Protein AF-A0A7V5LTD0-F1 (afdb_monomer)

Nearest PDB structures (foldseek):
  6hk6-assembly2_F  TM=7.874E-01  e=4.605E-01  Homo sapiens
  6j05-assembly1_B  TM=7.090E-01  e=4.605E-01  Acidithiobacillus ferrooxidans
  6fai-assembly1_l  TM=7.320E-01  e=5.658E-01  Saccharomyces cerevisiae S288C
  6j05-assembly1_A  TM=4.516E-01  e=2.240E-01  Acidithiobacillus ferrooxidans
  2dk8-assembly1_A  TM=5.228E-01  e=3.093E+00  Mus musculus

InterPro domains:
  IPR007548 Protein of unknown function DUF505 [PF04458] (1-314)
  IPR036388 Winged helix-like DNA-binding domain superfamily [G3DSA:1.10.10.10] (288-366)

Structure (mmCIF, N/CA/C/O backbone):
data_AF-A0A7V5LTD0-F1
#
_entry.id   AF-A0A7V5LTD0-F1
#
loop_
_atom_site.group_PDB
_atom_site.id
_atom_site.type_symbol
_atom_site.label_atom_id
_atom_site.label_alt_id
_atom_site.label_comp_id
_atom_site.label_asym_id
_atom_site.label_entity_id
_atom_site.label_seq_id
_atom_site.pdbx_PDB_ins_code
_atom_site.Cartn_x
_atom_site.Cartn_y
_atom_site.Cartn_z
_atom_site.occupancy
_atom_site.B_iso_or_equiv
_atom_site.auth_seq_id
_atom_site.auth_comp_id
_atom_site.auth_asym_id
_atom_site.auth_atom_id
_atom_site.pdbx_PDB_model_num
ATOM 1 N N . MET A 1 1 ? -2.954 -2.072 2.421 1.00 91.00 1 MET A N 1
ATOM 2 C CA . MET A 1 1 ? -3.164 -2.955 3.586 1.00 91.00 1 MET A CA 1
ATOM 3 C C . MET A 1 1 ? -4.555 -3.541 3.499 1.00 91.00 1 MET A C 1
ATOM 5 O O . MET A 1 1 ? -5.502 -2.815 3.208 1.00 91.00 1 MET A O 1
ATOM 9 N N . ILE A 1 2 ? -4.647 -4.845 3.724 1.00 96.44 2 ILE A N 1
ATOM 10 C CA . ILE A 1 2 ? -5.854 -5.655 3.639 1.00 96.44 2 ILE A CA 1
ATOM 11 C C . ILE A 1 2 ? -5.811 -6.707 4.750 1.00 96.44 2 ILE A C 1
ATOM 13 O O . ILE A 1 2 ? -4.871 -7.492 4.825 1.00 96.44 2 ILE A O 1
ATOM 17 N N . ILE A 1 3 ? -6.826 -6.711 5.617 1.00 98.25 3 ILE A N 1
ATOM 18 C CA . ILE A 1 3 ? -7.013 -7.718 6.665 1.00 98.25 3 ILE A CA 1
ATOM 19 C C . ILE A 1 3 ? -8.440 -8.245 6.577 1.00 98.25 3 ILE A C 1
ATOM 21 O O . ILE A 1 3 ? -9.424 -7.531 6.782 1.00 98.25 3 ILE A O 1
ATOM 25 N N . MET A 1 4 ? -8.523 -9.530 6.260 1.00 97.38 4 MET A N 1
ATOM 26 C CA . MET A 1 4 ? -9.747 -10.331 6.265 1.00 97.38 4 MET A CA 1
ATOM 27 C C . MET A 1 4 ? -9.685 -11.339 7.411 1.00 97.38 4 MET A C 1
ATOM 29 O O . MET A 1 4 ? -8.667 -11.438 8.097 1.00 97.38 4 MET A O 1
ATOM 33 N N . LYS A 1 5 ? -10.737 -12.138 7.579 1.00 97.25 5 LYS A N 1
ATOM 34 C CA . LYS A 1 5 ? -10.783 -13.207 8.581 1.00 97.25 5 LYS A CA 1
ATOM 35 C C . LYS A 1 5 ? -9.528 -14.088 8.609 1.00 97.25 5 LYS A C 1
ATOM 37 O O . LYS A 1 5 ? -8.917 -14.229 9.662 1.00 97.25 5 LYS A O 1
ATOM 42 N N . GLY A 1 6 ? -9.113 -14.630 7.461 1.00 96.19 6 GLY A N 1
ATOM 43 C CA . GLY A 1 6 ? -7.933 -15.500 7.374 1.00 96.19 6 GLY A CA 1
ATOM 44 C C . GLY A 1 6 ? -6.650 -14.835 7.881 1.00 96.19 6 GLY A C 1
ATOM 45 O O . GLY A 1 6 ? -5.924 -15.411 8.685 1.00 96.19 6 GLY A O 1
ATOM 46 N N . HIS A 1 7 ? -6.432 -13.573 7.507 1.00 97.94 7 HIS A N 1
ATOM 47 C CA . HIS A 1 7 ? -5.317 -12.762 7.998 1.00 97.94 7 HIS A CA 1
ATOM 48 C C . HIS A 1 7 ? -5.365 -12.568 9.520 1.00 97.94 7 HIS A C 1
ATOM 50 O O . HIS A 1 7 ? -4.361 -12.763 10.199 1.00 97.94 7 HIS A O 1
ATOM 56 N N . ALA A 1 8 ? -6.531 -12.198 10.058 1.00 98.00 8 ALA A N 1
ATOM 57 C CA . ALA A 1 8 ? -6.714 -11.942 11.485 1.00 98.00 8 ALA A CA 1
ATOM 58 C C . ALA A 1 8 ? -6.480 -13.202 12.335 1.00 98.00 8 ALA A C 1
ATOM 60 O O . ALA A 1 8 ? -5.848 -13.125 13.388 1.00 98.00 8 ALA A O 1
ATOM 61 N N . LEU A 1 9 ? -6.923 -14.370 11.855 1.00 96.69 9 LEU A N 1
ATOM 62 C CA . LEU A 1 9 ? -6.660 -15.659 12.504 1.00 96.69 9 LEU A CA 1
ATOM 63 C C . LEU A 1 9 ? -5.159 -15.981 12.550 1.00 96.69 9 LEU A C 1
ATOM 65 O O . LEU A 1 9 ? -4.660 -16.440 13.577 1.00 96.69 9 LEU A O 1
ATOM 69 N N . ILE A 1 10 ? -4.427 -15.700 11.469 1.00 95.69 10 ILE A N 1
ATOM 70 C CA . ILE A 1 10 ? -2.974 -15.909 11.422 1.00 95.69 10 ILE A CA 1
ATOM 71 C C . ILE A 1 10 ? -2.240 -14.936 12.342 1.00 95.69 10 ILE A C 1
ATOM 73 O O . ILE A 1 10 ? -1.366 -15.368 13.088 1.00 95.69 10 ILE A O 1
ATOM 77 N N . LEU A 1 11 ? -2.614 -13.652 12.349 1.00 96.31 11 LEU A N 1
ATOM 78 C CA . LEU A 1 11 ? -2.031 -12.662 13.260 1.00 96.31 11 LEU A CA 1
ATOM 79 C C . LEU A 1 11 ? -2.236 -13.055 14.727 1.00 96.31 11 LEU A C 1
ATOM 81 O O . LEU A 1 11 ? -1.297 -12.979 15.512 1.00 96.31 11 LEU A O 1
ATOM 85 N N . LYS A 1 12 ? -3.430 -13.539 15.090 1.00 94.81 12 LYS A N 1
ATOM 86 C CA . LYS A 1 12 ? -3.716 -14.030 16.445 1.00 94.81 12 LYS A CA 1
ATOM 87 C C . LYS A 1 12 ? -2.825 -15.218 16.816 1.00 94.81 12 LYS A C 1
ATOM 89 O O . LYS A 1 12 ? -2.191 -15.193 17.867 1.00 94.81 12 LYS A O 1
ATOM 94 N N . ARG A 1 13 ? -2.707 -16.211 15.925 1.00 92.81 13 ARG A N 1
ATOM 95 C CA . ARG A 1 13 ? -1.824 -17.376 16.116 1.00 92.81 13 ARG A CA 1
ATOM 96 C C . ARG A 1 13 ? -0.354 -16.970 16.251 1.00 92.81 13 ARG A C 1
ATOM 98 O O . ARG A 1 13 ? 0.354 -17.511 17.094 1.00 92.81 13 ARG A O 1
ATOM 105 N N . LEU A 1 14 ? 0.108 -16.021 15.437 1.00 92.00 14 LEU A N 1
ATOM 106 C CA . LEU A 1 14 ? 1.459 -15.467 15.539 1.00 92.00 14 LEU A CA 1
ATOM 107 C C . LEU A 1 14 ? 1.670 -14.746 16.872 1.00 92.00 14 LEU A C 1
ATOM 109 O O . LEU A 1 14 ? 2.700 -14.945 17.501 1.00 92.00 14 LEU A O 1
ATOM 113 N N . GLY A 1 15 ? 0.687 -13.970 17.332 1.00 90.25 15 GLY A N 1
ATOM 114 C CA . GLY A 1 15 ? 0.724 -13.292 18.626 1.00 90.25 15 GLY A CA 1
ATOM 115 C C . GLY A 1 15 ? 0.838 -14.247 19.811 1.00 90.25 15 GLY A C 1
ATOM 116 O O . GLY A 1 15 ? 1.668 -14.036 20.692 1.00 90.25 15 GLY A O 1
ATOM 117 N N . GLU A 1 16 ? 0.057 -15.330 19.813 1.00 88.88 16 GLU A N 1
ATOM 118 C CA . GLU A 1 16 ? 0.141 -16.378 20.839 1.00 88.88 16 GLU A CA 1
ATOM 119 C C . GLU A 1 16 ? 1.562 -16.955 20.910 1.00 88.88 16 GLU A C 1
ATOM 121 O O . GLU A 1 16 ? 2.166 -16.991 21.981 1.00 88.88 16 GLU A O 1
ATOM 126 N N . LYS A 1 17 ? 2.156 -17.298 19.763 1.00 84.38 17 LYS A N 1
ATOM 127 C CA . LYS A 1 17 ? 3.527 -17.826 19.704 1.00 84.38 17 LYS A CA 1
ATOM 128 C C . LYS A 1 17 ? 4.607 -16.806 20.043 1.00 84.38 17 LYS A C 1
ATOM 130 O O . LYS A 1 17 ? 5.594 -17.153 20.691 1.00 84.38 17 LYS A O 1
ATOM 135 N N . TRP A 1 18 ? 4.409 -15.551 19.655 1.00 79.00 18 TRP A N 1
ATOM 136 C CA . TRP A 1 18 ? 5.337 -14.463 19.941 1.00 79.00 18 TRP A CA 1
ATOM 137 C C . TRP A 1 18 ? 5.535 -14.286 21.449 1.00 79.00 18 TRP A C 1
ATOM 139 O O . TRP A 1 18 ? 6.664 -14.122 21.911 1.00 79.00 18 TRP A O 1
ATOM 149 N N . THR A 1 19 ? 4.467 -14.440 22.245 1.00 75.38 19 THR A N 1
ATOM 150 C CA . THR A 1 19 ? 4.571 -14.419 23.717 1.00 75.38 19 THR A CA 1
ATOM 151 C C . THR A 1 19 ? 5.384 -15.581 24.300 1.00 75.38 19 THR A C 1
ATOM 153 O O . THR A 1 19 ? 5.926 -15.464 25.398 1.00 75.38 19 THR A O 1
ATOM 156 N N . GLU A 1 20 ? 5.532 -16.679 23.556 1.00 76.19 20 GLU A N 1
ATOM 157 C CA . GLU A 1 20 ? 6.380 -17.826 23.900 1.00 76.19 20 GLU A CA 1
ATOM 158 C C . GLU A 1 20 ? 7.826 -17.678 23.386 1.00 76.19 20 GLU A C 1
ATOM 160 O O . GLU A 1 20 ? 8.645 -18.578 23.593 1.00 76.19 20 GLU A O 1
ATOM 165 N N . GLY A 1 21 ? 8.147 -16.563 22.716 1.00 72.44 21 GLY A N 1
ATOM 166 C CA . GLY A 1 21 ? 9.439 -16.319 22.073 1.00 72.44 21 GLY A CA 1
ATOM 167 C C . GLY A 1 21 ? 9.657 -17.139 20.798 1.00 72.44 21 GLY A C 1
ATOM 168 O O . GLY A 1 21 ? 10.794 -17.513 20.518 1.00 72.44 21 GLY A O 1
ATOM 169 N N . LYS A 1 22 ? 8.583 -17.475 20.069 1.00 73.00 22 LYS A N 1
ATOM 170 C CA . LYS A 1 22 ? 8.607 -18.328 18.867 1.00 73.00 22 LYS A CA 1
ATOM 171 C C . LYS A 1 22 ? 7.794 -17.732 17.715 1.00 73.00 22 LYS A C 1
ATOM 173 O O . LYS A 1 22 ? 6.843 -16.989 17.952 1.00 73.00 22 LYS A O 1
ATOM 178 N N . GLY A 1 23 ? 8.100 -18.127 16.479 1.00 75.56 23 GLY A N 1
ATOM 179 C CA . GLY A 1 23 ? 7.272 -17.883 15.297 1.00 75.56 23 GLY A CA 1
ATOM 180 C C . GLY A 1 23 ? 6.448 -19.096 14.841 1.00 75.56 23 GLY A C 1
ATOM 181 O O . GLY A 1 23 ? 6.408 -20.163 15.466 1.00 75.56 23 GLY A O 1
ATOM 182 N N . ILE A 1 24 ? 5.754 -18.951 13.709 1.00 76.38 24 ILE A N 1
ATOM 183 C CA . ILE A 1 24 ? 5.133 -20.080 13.001 1.00 76.38 24 ILE A CA 1
ATOM 184 C C . ILE A 1 24 ? 6.200 -20.791 12.159 1.00 76.38 24 ILE A C 1
ATOM 186 O O . ILE A 1 24 ? 6.623 -20.284 11.123 1.00 76.38 24 ILE A O 1
ATOM 190 N N . LEU A 1 25 ? 6.603 -21.989 12.588 1.00 73.44 25 LEU A N 1
ATOM 191 C CA . LEU A 1 25 ? 7.544 -22.863 11.879 1.00 73.44 25 LEU A CA 1
ATOM 192 C C . LEU A 1 25 ? 6.892 -23.551 10.670 1.00 73.44 25 LEU A C 1
ATOM 194 O O . LEU A 1 25 ? 6.011 -24.402 10.831 1.00 73.44 25 LEU A O 1
ATOM 198 N N . LYS A 1 26 ? 7.387 -23.271 9.455 1.00 68.00 26 LYS A N 1
ATOM 199 C CA . LYS A 1 26 ? 6.867 -23.871 8.206 1.00 68.00 26 LYS A CA 1
ATOM 200 C C . LYS A 1 26 ? 6.863 -25.403 8.223 1.00 68.00 26 LYS A C 1
ATOM 202 O O . LYS A 1 26 ? 5.908 -26.031 7.770 1.00 68.00 26 LYS A O 1
ATOM 207 N N . ALA A 1 27 ? 7.938 -26.007 8.731 1.00 60.12 27 ALA A N 1
ATOM 208 C CA . ALA A 1 27 ? 8.141 -27.456 8.713 1.00 60.12 27 ALA A CA 1
ATOM 209 C C . ALA A 1 27 ? 7.291 -28.211 9.750 1.00 60.12 27 ALA A C 1
ATOM 211 O O . ALA A 1 27 ? 6.973 -29.384 9.548 1.00 60.12 27 ALA A O 1
ATOM 212 N N . GLU A 1 28 ? 6.916 -27.554 10.847 1.00 60.88 28 GLU A N 1
ATOM 213 C CA . GLU A 1 28 ? 6.243 -28.206 11.973 1.00 60.88 28 GLU A CA 1
ATOM 214 C C . GLU A 1 28 ? 4.720 -28.077 11.898 1.00 60.88 28 GLU A C 1
ATOM 216 O O . GLU A 1 28 ? 3.997 -28.971 12.337 1.00 60.88 28 GLU A O 1
ATOM 221 N N . GLU A 1 29 ? 4.213 -27.001 11.295 1.00 66.69 29 GLU A N 1
ATOM 222 C CA . GLU A 1 29 ? 2.804 -26.633 11.444 1.00 66.69 29 GLU A CA 1
ATOM 223 C C . GLU A 1 29 ? 1.852 -27.182 10.375 1.00 66.69 29 GLU A C 1
ATOM 225 O O . GLU A 1 29 ? 0.652 -26.939 10.484 1.00 66.69 29 GLU A O 1
ATOM 230 N N . ARG A 1 30 ? 2.331 -27.952 9.380 1.00 69.69 30 ARG A N 1
ATOM 231 C CA . ARG A 1 30 ? 1.512 -28.485 8.259 1.00 69.69 30 ARG A CA 1
ATOM 232 C C . ARG A 1 30 ? 0.488 -27.454 7.747 1.00 69.69 30 ARG A C 1
ATOM 234 O O . ARG A 1 30 ? -0.700 -27.762 7.635 1.00 69.69 30 ARG A O 1
ATOM 241 N N . LEU A 1 31 ? 0.964 -26.236 7.488 1.00 80.06 31 LEU A N 1
ATOM 242 C CA . LEU A 1 31 ? 0.131 -25.124 7.034 1.00 80.06 31 LEU A CA 1
ATOM 243 C C . LEU A 1 31 ? -0.595 -25.512 5.745 1.00 80.06 31 LEU A C 1
ATOM 245 O O . LEU A 1 31 ? -0.001 -26.107 4.842 1.00 80.06 31 LEU A O 1
ATOM 249 N N . LYS A 1 32 ? -1.887 -25.194 5.672 1.00 87.19 32 LYS A N 1
ATOM 250 C CA . LYS A 1 32 ? -2.671 -25.375 4.447 1.00 87.19 32 LYS A CA 1
ATOM 251 C C . LYS A 1 32 ? -2.253 -24.342 3.400 1.00 87.19 32 LYS A C 1
ATOM 253 O O . LYS A 1 32 ? -1.804 -23.254 3.753 1.00 87.19 32 LYS A O 1
ATOM 258 N N . ASP A 1 33 ? -2.491 -24.647 2.126 1.00 86.50 33 ASP A N 1
ATOM 259 C CA . ASP A 1 33 ? -2.194 -23.731 1.013 1.00 86.50 33 ASP A CA 1
ATOM 260 C C . ASP A 1 33 ? -2.837 -22.345 1.218 1.00 86.50 33 ASP A C 1
ATOM 262 O O . ASP A 1 33 ? -2.182 -21.324 1.043 1.00 86.50 33 ASP A O 1
ATOM 266 N N . GLU A 1 34 ? -4.081 -22.301 1.697 1.00 89.31 34 GLU A N 1
ATOM 267 C CA . GLU A 1 34 ? -4.801 -21.054 1.992 1.00 89.31 34 GLU A CA 1
ATOM 268 C C . GLU A 1 34 ? -4.157 -20.244 3.138 1.00 89.31 34 GLU A C 1
ATOM 270 O O . GLU A 1 34 ? -4.067 -19.020 3.074 1.00 89.31 34 GLU A O 1
ATOM 275 N N . GLU A 1 35 ? -3.638 -20.911 4.176 1.00 91.06 35 GLU A N 1
ATOM 276 C CA . GLU A 1 35 ? -2.906 -20.229 5.255 1.00 91.06 35 GLU A CA 1
ATOM 277 C C . GLU A 1 35 ? -1.590 -19.637 4.737 1.00 91.06 35 GLU A C 1
ATOM 279 O O . GLU A 1 35 ? -1.202 -18.538 5.132 1.00 91.06 35 GLU A O 1
ATOM 284 N N . MET A 1 36 ? -0.922 -20.338 3.817 1.00 91.19 36 MET A N 1
ATOM 285 C CA . MET A 1 36 ? 0.282 -19.840 3.153 1.00 91.19 36 MET A CA 1
ATOM 286 C C . MET A 1 36 ? -0.010 -18.627 2.263 1.00 91.19 36 MET A C 1
ATOM 288 O O . MET A 1 36 ? 0.802 -17.704 2.226 1.00 91.19 36 MET A O 1
ATOM 292 N N . GLU A 1 37 ? -1.162 -18.587 1.587 1.00 93.56 37 GLU A N 1
ATOM 293 C CA . GLU A 1 37 ? -1.598 -17.423 0.804 1.00 93.56 37 GLU A CA 1
ATOM 294 C C . GLU A 1 37 ? -1.817 -16.192 1.696 1.00 93.56 37 GLU A C 1
ATOM 296 O O . GLU A 1 37 ? -1.323 -15.107 1.382 1.00 93.56 37 GLU A O 1
ATOM 301 N N . PHE A 1 38 ? -2.488 -16.347 2.841 1.00 96.00 38 PHE A N 1
ATOM 302 C CA . PHE A 1 38 ? -2.671 -15.248 3.795 1.00 96.00 38 PHE A CA 1
ATOM 303 C C . PHE A 1 38 ? -1.354 -14.805 4.447 1.00 96.00 38 PHE A C 1
ATOM 305 O O . PHE A 1 38 ? -1.129 -13.605 4.597 1.00 96.00 38 PHE A O 1
ATOM 312 N N . LEU A 1 39 ? -0.456 -15.734 4.797 1.00 95.00 39 LEU A N 1
ATOM 313 C CA . LEU A 1 39 ? 0.893 -15.400 5.279 1.00 95.00 39 LEU A CA 1
ATOM 314 C C . LEU A 1 39 ? 1.686 -14.622 4.232 1.00 95.00 39 LEU A C 1
ATOM 316 O O . LEU A 1 39 ? 2.330 -13.630 4.562 1.00 95.00 39 LEU A O 1
ATOM 320 N N . HIS A 1 40 ? 1.604 -15.034 2.967 1.00 95.19 40 HIS A N 1
ATOM 321 C CA . HIS A 1 40 ? 2.234 -14.311 1.872 1.00 95.19 40 HIS A CA 1
ATOM 322 C C . HIS A 1 40 ? 1.676 -12.888 1.744 1.00 95.19 40 HIS A C 1
ATOM 324 O O . HIS A 1 40 ? 2.443 -11.937 1.627 1.00 95.19 40 HIS A O 1
ATOM 330 N N . GLN A 1 41 ? 0.356 -12.714 1.841 1.00 97.44 41 GLN A N 1
ATOM 331 C CA . GLN A 1 41 ? -0.279 -11.395 1.803 1.00 97.44 41 GLN A CA 1
ATOM 332 C C . GLN A 1 41 ? 0.132 -10.524 2.998 1.00 97.44 41 GLN A C 1
ATOM 334 O O . GLN A 1 41 ? 0.405 -9.346 2.794 1.00 97.44 41 GLN A O 1
ATOM 339 N N . LEU A 1 42 ? 0.241 -11.082 4.215 1.00 98.00 42 LEU A N 1
ATOM 340 C CA . LEU A 1 42 ? 0.786 -10.394 5.400 1.00 98.00 42 LEU A CA 1
ATOM 341 C C . LEU A 1 42 ? 2.252 -9.981 5.213 1.00 98.00 42 LEU A C 1
ATOM 343 O O . LEU A 1 42 ? 2.619 -8.870 5.595 1.00 98.00 42 LEU A O 1
ATOM 347 N N . TYR A 1 43 ? 3.061 -10.841 4.593 1.00 96.50 43 TYR A N 1
ATOM 348 C CA . TYR A 1 43 ? 4.448 -10.545 4.243 1.00 96.50 43 TYR A CA 1
ATOM 349 C C . TYR A 1 43 ? 4.557 -9.390 3.241 1.00 96.50 43 TYR A C 1
ATOM 351 O O . TYR A 1 43 ? 5.343 -8.467 3.440 1.00 96.50 43 TYR A O 1
ATOM 359 N N . LEU A 1 44 ? 3.719 -9.385 2.198 1.00 96.56 44 LEU A N 1
ATOM 360 C CA . LEU A 1 44 ? 3.711 -8.325 1.185 1.00 96.56 44 LEU A CA 1
ATOM 361 C C . LEU A 1 44 ? 3.368 -6.940 1.745 1.00 96.56 44 LEU A C 1
ATOM 363 O O . LEU A 1 44 ? 3.746 -5.934 1.158 1.00 96.56 44 LEU A O 1
ATOM 367 N N . GLN A 1 45 ? 2.647 -6.868 2.861 1.00 95.75 45 GLN A N 1
ATOM 368 C CA . GLN A 1 45 ? 2.243 -5.607 3.489 1.00 95.75 45 GLN A CA 1
ATOM 369 C C . GLN A 1 45 ? 3.025 -5.279 4.768 1.00 95.75 45 GLN A C 1
ATOM 371 O O . GLN A 1 45 ? 2.580 -4.421 5.527 1.00 95.75 45 GLN A O 1
ATOM 376 N N . ASP A 1 46 ? 4.174 -5.937 4.973 1.00 95.75 46 ASP A N 1
ATOM 377 C CA . ASP A 1 46 ? 5.119 -5.672 6.069 1.00 95.75 46 ASP A CA 1
ATOM 378 C C . ASP A 1 46 ? 4.516 -5.862 7.473 1.00 95.75 46 ASP A C 1
ATOM 380 O O . ASP A 1 46 ? 4.804 -5.147 8.429 1.00 95.75 46 ASP A O 1
ATOM 384 N N . LEU A 1 47 ? 3.637 -6.857 7.613 1.00 97.19 47 LEU A N 1
ATOM 385 C CA . LEU A 1 47 ? 3.071 -7.257 8.910 1.00 97.19 47 LEU A CA 1
ATOM 386 C C . LEU A 1 47 ? 3.729 -8.518 9.466 1.00 97.19 47 LEU A C 1
ATOM 388 O O . LEU A 1 47 ? 3.666 -8.792 10.663 1.00 97.19 47 LEU A O 1
ATOM 392 N N . VAL A 1 48 ? 4.351 -9.297 8.589 1.00 95.75 48 VAL A N 1
ATOM 393 C CA . VAL A 1 48 ? 5.053 -10.530 8.925 1.00 95.75 48 VAL A CA 1
ATOM 394 C C . VAL A 1 48 ? 6.350 -10.568 8.135 1.00 95.75 48 VAL A C 1
ATOM 396 O O . VAL A 1 48 ? 6.372 -10.195 6.965 1.00 95.75 48 VAL A O 1
ATOM 399 N N . TYR A 1 49 ? 7.420 -11.062 8.742 1.00 91.94 49 TYR A N 1
ATOM 400 C CA . TYR A 1 49 ? 8.650 -11.382 8.030 1.00 91.94 49 TYR A CA 1
ATOM 401 C C . TYR A 1 49 ? 9.017 -12.852 8.236 1.00 91.94 49 TYR A C 1
ATOM 403 O O . TYR A 1 49 ? 8.494 -13.522 9.129 1.00 91.94 49 TYR A O 1
ATOM 411 N N . GLU A 1 50 ? 9.862 -13.368 7.348 1.00 88.38 50 GLU A N 1
ATOM 412 C CA . GLU A 1 50 ? 10.370 -14.733 7.423 1.00 88.38 50 GLU A CA 1
ATOM 413 C C . GLU A 1 50 ? 11.829 -14.717 7.882 1.00 88.38 50 GLU A C 1
ATOM 415 O O . GLU A 1 50 ? 12.665 -14.060 7.260 1.00 88.38 50 GLU A O 1
ATOM 420 N N . GLU A 1 51 ? 12.135 -15.471 8.934 1.00 83.81 51 GLU A N 1
ATOM 421 C CA . GLU A 1 51 ? 13.478 -15.640 9.487 1.00 83.81 51 GLU A CA 1
ATOM 422 C C . GLU A 1 51 ? 13.694 -17.111 9.844 1.00 83.81 51 GLU A C 1
ATOM 424 O O . GLU A 1 51 ? 12.858 -17.725 10.489 1.00 83.81 51 GLU A O 1
ATOM 429 N N . GLU A 1 52 ? 14.785 -17.714 9.366 1.00 81.12 52 GLU A N 1
ATOM 430 C CA . GLU A 1 52 ? 15.155 -19.112 9.669 1.00 81.12 52 GLU A CA 1
ATOM 431 C C . GLU A 1 52 ? 14.045 -20.176 9.428 1.00 81.12 52 GLU A C 1
ATOM 433 O O . GLU A 1 52 ? 14.067 -21.257 10.015 1.00 81.12 52 GLU A O 1
ATOM 438 N N . ASN A 1 53 ? 13.134 -19.939 8.470 1.00 78.88 53 ASN A N 1
ATOM 439 C CA . ASN A 1 53 ? 11.916 -20.732 8.176 1.00 78.88 53 ASN A CA 1
ATOM 440 C C . ASN A 1 53 ? 10.761 -20.576 9.185 1.00 78.88 53 ASN A C 1
ATOM 442 O O . ASN A 1 53 ? 9.814 -21.376 9.179 1.00 78.88 53 ASN A O 1
ATOM 446 N N . GLU A 1 54 ? 10.816 -19.542 10.015 1.00 87.31 54 GLU A N 1
ATOM 447 C CA . GLU A 1 54 ? 9.729 -19.077 10.863 1.00 87.31 54 GLU A CA 1
ATOM 448 C C . GLU A 1 54 ? 9.094 -17.816 10.291 1.00 87.31 54 GLU A C 1
ATOM 450 O O . GLU A 1 54 ? 9.774 -16.939 9.765 1.00 87.31 54 GLU A O 1
ATOM 455 N N . PHE A 1 55 ? 7.775 -17.715 10.419 1.00 90.06 55 PHE A N 1
ATOM 456 C CA . PHE A 1 55 ? 7.064 -16.457 10.241 1.00 90.06 55 PHE A CA 1
ATOM 457 C C . PHE A 1 55 ? 6.889 -15.761 11.584 1.00 90.06 55 PHE A C 1
ATOM 459 O O . PHE A 1 55 ? 6.438 -16.381 12.551 1.00 90.06 55 PHE A O 1
ATOM 466 N N . ILE A 1 56 ? 7.218 -14.474 11.619 1.00 92.31 56 ILE A N 1
ATOM 467 C CA . ILE A 1 56 ? 7.271 -13.656 12.829 1.00 92.31 56 ILE A CA 1
ATOM 468 C C . ILE A 1 56 ? 6.582 -12.309 12.571 1.00 92.31 56 ILE A C 1
ATOM 470 O O . ILE A 1 56 ? 6.623 -11.796 11.452 1.00 92.31 56 ILE A O 1
ATOM 474 N N . LEU A 1 57 ? 5.932 -11.735 13.589 1.00 94.56 57 LEU A N 1
ATOM 475 C CA . LEU A 1 57 ? 5.328 -10.402 13.494 1.00 94.56 57 LEU A CA 1
ATOM 476 C C . LEU A 1 57 ? 6.399 -9.322 13.325 1.00 94.56 57 LEU A C 1
ATOM 478 O O . LEU A 1 57 ? 7.393 -9.291 14.047 1.00 94.56 57 LEU A O 1
ATOM 482 N N . THR A 1 58 ? 6.158 -8.386 12.412 1.00 95.06 58 THR A N 1
ATOM 483 C CA . THR A 1 58 ? 6.871 -7.103 12.420 1.00 95.06 58 THR A CA 1
ATOM 484 C C . THR A 1 58 ? 6.306 -6.206 13.529 1.00 95.06 58 THR A C 1
ATOM 486 O O . THR A 1 58 ? 5.254 -6.494 14.108 1.00 95.06 58 THR A O 1
ATOM 489 N N . ALA A 1 59 ? 6.949 -5.062 13.788 1.00 93.44 59 ALA A N 1
ATOM 490 C CA . ALA A 1 59 ? 6.393 -4.046 14.687 1.00 93.44 59 ALA A CA 1
ATOM 491 C C . ALA A 1 59 ? 4.988 -3.583 14.248 1.00 93.44 59 ALA A C 1
ATOM 493 O O . ALA A 1 59 ? 4.120 -3.342 15.087 1.00 93.44 59 ALA A O 1
ATOM 494 N N . GLN A 1 60 ? 4.743 -3.518 12.935 1.00 95.00 60 GLN A N 1
ATOM 495 C CA . GLN A 1 60 ? 3.440 -3.123 12.400 1.00 95.00 60 GLN A CA 1
ATOM 496 C C . GLN A 1 60 ? 2.426 -4.260 12.489 1.00 95.00 60 GLN A C 1
ATOM 498 O O . GLN A 1 60 ? 1.262 -4.013 12.800 1.00 95.00 60 GLN A O 1
ATOM 503 N N . GLY A 1 61 ? 2.862 -5.511 12.308 1.00 97.00 61 GLY A N 1
ATOM 504 C CA . GLY A 1 61 ? 2.047 -6.693 12.588 1.00 97.00 61 GLY A CA 1
ATOM 505 C C . GLY A 1 61 ? 1.548 -6.732 14.030 1.00 97.00 61 GLY A C 1
ATOM 506 O O . GLY A 1 61 ? 0.355 -6.935 14.258 1.00 97.00 61 GLY A O 1
ATOM 507 N N . ASP A 1 62 ? 2.438 -6.470 14.990 1.00 95.88 62 ASP A N 1
ATOM 508 C CA . ASP A 1 62 ? 2.092 -6.375 16.411 1.00 95.88 62 ASP A CA 1
ATOM 509 C C . ASP A 1 62 ? 1.111 -5.224 16.685 1.00 95.88 62 ASP A C 1
ATOM 511 O O . ASP A 1 62 ? 0.097 -5.419 17.353 1.00 95.88 62 ASP A O 1
ATOM 515 N N . ARG A 1 63 ? 1.329 -4.043 16.088 1.00 97.25 63 ARG A N 1
ATOM 516 C CA . ARG A 1 63 ? 0.399 -2.907 16.213 1.00 97.25 63 ARG A CA 1
ATOM 517 C C . ARG A 1 63 ? -1.001 -3.243 15.682 1.00 97.25 63 ARG A C 1
ATOM 519 O O . ARG A 1 63 ? -1.988 -2.950 16.353 1.00 97.25 63 ARG A O 1
ATOM 526 N N . ILE A 1 64 ? -1.106 -3.908 14.528 1.00 98.38 64 ILE A N 1
ATOM 527 C CA . ILE A 1 64 ? -2.398 -4.356 13.976 1.00 98.38 64 ILE A CA 1
ATOM 528 C C . ILE A 1 64 ? -3.066 -5.394 14.885 1.00 98.38 64 ILE A C 1
ATOM 530 O O . ILE A 1 64 ? -4.279 -5.331 15.102 1.00 98.38 64 ILE A O 1
ATOM 534 N N . LEU A 1 65 ? -2.298 -6.334 15.436 1.00 97.75 65 LEU A N 1
ATOM 535 C CA . LEU A 1 65 ? -2.818 -7.321 16.379 1.00 97.75 65 LEU A CA 1
ATOM 536 C C . LEU A 1 65 ? -3.326 -6.661 17.673 1.00 97.75 65 LEU A C 1
ATOM 538 O O . LEU A 1 65 ? -4.395 -7.021 18.168 1.00 97.75 65 LEU A O 1
ATOM 542 N N . ASN A 1 66 ? -2.607 -5.674 18.203 1.00 97.44 66 ASN A N 1
ATOM 543 C CA . ASN A 1 66 ? -3.019 -4.923 19.389 1.00 97.44 66 ASN A CA 1
ATOM 544 C C . ASN A 1 66 ? -4.300 -4.118 19.140 1.00 97.44 66 ASN A C 1
ATOM 546 O O . ASN A 1 66 ? -5.216 -4.160 19.968 1.00 97.44 66 ASN A O 1
ATOM 550 N N . ALA A 1 67 ? -4.423 -3.484 17.971 1.00 98.31 67 ALA A N 1
ATOM 551 C CA . ALA A 1 67 ? -5.650 -2.808 17.562 1.00 98.31 67 ALA A CA 1
ATOM 552 C C . ALA A 1 67 ? -6.836 -3.788 17.491 1.00 98.31 67 ALA A C 1
ATOM 554 O O . ALA A 1 67 ? -7.917 -3.499 18.011 1.00 98.31 67 ALA A O 1
ATOM 555 N N . LEU A 1 68 ? -6.629 -4.982 16.917 1.00 98.38 68 LEU A N 1
ATOM 556 C CA . LEU A 1 68 ? -7.644 -6.039 16.853 1.00 98.38 68 LEU A CA 1
ATOM 557 C C . LEU A 1 68 ? -8.093 -6.478 18.252 1.00 98.38 68 LEU A C 1
ATOM 559 O O . LEU A 1 68 ? -9.288 -6.494 18.553 1.00 98.38 68 LEU A O 1
ATOM 563 N N . ASN A 1 69 ? -7.131 -6.799 19.117 1.00 97.19 69 ASN A N 1
ATOM 564 C CA . ASN A 1 69 ? -7.391 -7.239 20.484 1.00 97.19 69 ASN A CA 1
ATOM 565 C C . ASN A 1 69 ? -8.121 -6.163 21.293 1.00 97.19 69 ASN A C 1
ATOM 567 O O . ASN A 1 69 ? -9.036 -6.484 22.048 1.00 97.19 69 ASN A O 1
ATOM 571 N N . THR A 1 70 ? -7.767 -4.889 21.114 1.00 97.31 70 THR A N 1
ATOM 572 C CA . THR A 1 70 ? -8.435 -3.759 21.774 1.00 97.31 70 THR A CA 1
ATOM 573 C C . THR A 1 70 ? -9.913 -3.697 21.398 1.00 97.31 70 THR A C 1
ATOM 575 O O . THR A 1 70 ? -10.771 -3.649 22.280 1.00 97.31 70 THR A O 1
ATOM 578 N N . ILE A 1 71 ? -10.231 -3.784 20.104 1.00 97.44 71 ILE A N 1
ATOM 579 C CA . ILE A 1 71 ? -11.616 -3.756 19.615 1.00 97.44 71 ILE A CA 1
ATOM 580 C C . ILE A 1 71 ? -12.428 -4.943 20.156 1.00 97.44 71 ILE A C 1
ATOM 582 O O . ILE A 1 71 ? -13.575 -4.762 20.574 1.00 97.44 71 ILE A O 1
ATOM 586 N N . ILE A 1 72 ? -11.840 -6.143 20.184 1.00 97.12 72 ILE A N 1
ATOM 587 C CA . ILE A 1 72 ? -12.497 -7.348 20.715 1.00 97.12 72 ILE A CA 1
ATOM 588 C C . ILE A 1 72 ? -12.731 -7.220 22.225 1.00 97.12 72 ILE A C 1
ATOM 590 O O . ILE A 1 72 ? -13.832 -7.484 22.705 1.00 97.12 72 ILE A O 1
ATOM 594 N N . ASN A 1 73 ? -11.727 -6.766 22.979 1.00 96.31 73 ASN A N 1
ATOM 595 C CA . ASN A 1 73 ? -11.813 -6.602 24.432 1.00 96.31 73 ASN A CA 1
ATOM 596 C C . ASN A 1 73 ? -12.828 -5.526 24.846 1.00 96.31 73 ASN A C 1
ATOM 598 O O . ASN A 1 73 ? -13.479 -5.660 25.882 1.00 96.31 73 ASN A O 1
ATOM 602 N N . GLU A 1 74 ? -13.000 -4.479 24.037 1.00 95.88 74 GLU A N 1
ATOM 603 C CA . GLU A 1 74 ? -14.058 -3.481 24.226 1.00 95.88 74 GLU A CA 1
ATOM 604 C C . GLU A 1 74 ? -15.455 -3.979 23.807 1.00 95.88 74 GLU A C 1
ATOM 606 O O . GLU A 1 74 ? -16.445 -3.277 24.021 1.00 95.88 74 GLU A O 1
ATOM 611 N N . GLY A 1 75 ? -15.560 -5.178 23.223 1.00 95.56 75 GLY A N 1
ATOM 612 C CA . GLY A 1 75 ? -16.818 -5.747 22.739 1.00 95.56 75 GLY A CA 1
ATOM 613 C C . GLY A 1 75 ? -17.373 -5.042 21.499 1.00 95.56 75 GLY A C 1
ATOM 614 O O . GLY A 1 75 ? -18.572 -5.122 21.235 1.00 95.56 75 GLY A O 1
ATOM 615 N N . LEU A 1 76 ? -16.523 -4.329 20.754 1.00 95.94 76 LEU A N 1
ATOM 616 C CA . LEU A 1 76 ? -16.901 -3.601 19.540 1.00 95.94 76 LEU A CA 1
ATOM 617 C C . LEU A 1 76 ? -16.965 -4.520 18.308 1.00 95.94 76 LEU A C 1
ATOM 619 O O . LEU A 1 76 ? -17.700 -4.227 17.367 1.00 95.94 76 LEU A O 1
ATOM 623 N N . LEU A 1 77 ? -16.224 -5.633 18.323 1.00 96.44 77 LEU A N 1
ATOM 624 C CA . LEU A 1 77 ? -16.319 -6.730 17.356 1.00 96.44 77 LEU A CA 1
ATOM 625 C C . LEU A 1 77 ? -16.241 -8.091 18.062 1.00 96.44 77 LEU A C 1
ATOM 627 O O . LEU A 1 77 ? -15.569 -8.201 19.089 1.00 96.44 77 LEU A O 1
ATOM 631 N N . PRO A 1 78 ? -16.871 -9.143 17.504 1.00 96.81 78 PRO A N 1
ATOM 632 C CA . PRO A 1 78 ? -16.634 -10.516 17.940 1.00 96.81 78 PRO A CA 1
ATOM 633 C C . PRO A 1 78 ? -15.230 -10.993 17.537 1.00 96.81 78 PRO A C 1
ATOM 635 O O . PRO A 1 78 ? -14.546 -10.350 16.733 1.00 96.81 78 PRO A O 1
ATOM 638 N N . SER A 1 79 ? -14.809 -12.147 18.063 1.00 96.81 79 SER A N 1
ATOM 639 C CA . SER A 1 79 ? -13.507 -12.729 17.708 1.00 96.81 79 SER A CA 1
ATOM 640 C C . SER A 1 79 ? -13.461 -13.139 16.223 1.00 96.81 79 SER A C 1
ATOM 642 O O . SER A 1 79 ? -14.512 -13.466 15.661 1.00 96.81 79 SER A O 1
ATOM 644 N N . PRO A 1 80 ? -12.283 -13.156 15.560 1.00 97.25 80 PRO A N 1
ATOM 645 C CA . PRO A 1 80 ? -12.188 -13.428 14.122 1.00 97.25 80 PRO A CA 1
ATOM 646 C C . PRO A 1 80 ? -12.787 -14.766 13.681 1.00 97.25 80 PRO A C 1
ATOM 648 O O . PRO A 1 80 ? -13.254 -14.898 12.553 1.00 97.25 80 PRO A O 1
ATOM 651 N N . GLU A 1 81 ? -12.827 -15.759 14.565 1.00 97.19 81 GLU A N 1
ATOM 652 C CA . GLU A 1 81 ? -13.455 -17.059 14.328 1.00 97.19 81 GLU A CA 1
ATOM 653 C C . GLU A 1 81 ? -14.942 -16.939 13.943 1.00 97.19 81 GLU A C 1
ATOM 655 O O . GLU A 1 81 ? -15.450 -17.760 13.177 1.00 97.19 81 GLU A O 1
ATOM 660 N N . GLU A 1 82 ? -15.618 -15.896 14.429 1.00 97.25 82 GLU A N 1
ATOM 661 C CA . GLU A 1 82 ? -17.042 -15.624 14.210 1.00 97.25 82 GLU A CA 1
ATOM 662 C C . GLU A 1 82 ? -17.308 -14.726 12.993 1.00 97.25 82 GLU A C 1
ATOM 664 O O . GLU A 1 82 ? -18.464 -14.471 12.651 1.00 97.25 82 GLU A O 1
ATOM 669 N N . TRP A 1 83 ? -16.263 -14.221 12.332 1.00 97.50 83 TRP A N 1
ATOM 670 C CA . TRP A 1 83 ? -16.428 -13.342 11.177 1.00 97.50 83 TRP A CA 1
ATOM 671 C C . TRP A 1 83 ? -16.918 -14.121 9.955 1.00 97.50 83 TRP A C 1
ATOM 673 O O . TRP A 1 83 ? -16.610 -15.303 9.772 1.00 97.50 83 TRP A O 1
ATOM 683 N N . ASP A 1 84 ? -17.648 -13.437 9.080 1.00 96.19 84 ASP A N 1
ATOM 684 C CA . ASP A 1 84 ? -17.904 -13.936 7.732 1.00 96.19 84 ASP A CA 1
ATOM 685 C C . ASP A 1 84 ? -16.587 -13.984 6.938 1.00 96.19 84 ASP A C 1
ATOM 687 O O . ASP A 1 84 ? -15.737 -13.102 7.081 1.00 96.19 84 ASP A O 1
ATOM 691 N N . ASP A 1 85 ? -16.400 -14.996 6.091 1.00 92.06 85 ASP A N 1
ATOM 692 C CA . ASP A 1 85 ? -15.145 -15.167 5.345 1.00 92.06 85 ASP A CA 1
ATOM 693 C C . ASP A 1 85 ? -14.894 -14.011 4.355 1.00 92.06 85 ASP A C 1
ATOM 695 O O . ASP A 1 85 ? -13.746 -13.693 4.043 1.00 92.06 85 ASP A O 1
ATOM 699 N N . SER A 1 86 ? -15.953 -13.328 3.899 1.00 90.81 86 SER A N 1
ATOM 700 C CA . SER A 1 86 ? -15.863 -12.135 3.050 1.00 90.81 86 SER A CA 1
ATOM 701 C C . SER A 1 86 ? -15.712 -10.828 3.836 1.00 90.81 86 SER A C 1
ATOM 703 O O . SER A 1 86 ? -15.515 -9.769 3.228 1.00 90.81 86 SER A O 1
ATOM 705 N N . PHE A 1 87 ? -15.778 -10.872 5.173 1.00 94.62 87 PHE A N 1
ATOM 706 C CA . PHE A 1 87 ? -15.652 -9.686 6.009 1.00 94.62 87 PHE A CA 1
ATOM 707 C C . PHE A 1 87 ? -14.253 -9.078 5.882 1.00 94.62 87 PHE A C 1
ATOM 709 O O . PHE A 1 87 ? -13.231 -9.666 6.248 1.00 94.62 87 PHE A O 1
ATOM 716 N N . ARG A 1 88 ? -14.224 -7.856 5.351 1.00 93.44 88 ARG A N 1
ATOM 717 C CA . ARG A 1 88 ? -13.022 -7.033 5.216 1.00 93.44 88 ARG A CA 1
ATOM 718 C C . ARG A 1 88 ? -12.942 -6.082 6.396 1.00 93.44 88 ARG A C 1
ATOM 720 O O . ARG A 1 88 ? -13.572 -5.018 6.377 1.00 93.44 88 ARG A O 1
ATOM 727 N N . TRP A 1 89 ? -12.176 -6.476 7.409 1.00 97.62 89 TRP A N 1
ATOM 728 C CA . TRP A 1 89 ? -11.933 -5.639 8.578 1.00 97.62 89 TRP A CA 1
ATOM 729 C C . TRP A 1 89 ? -11.095 -4.413 8.202 1.00 97.62 89 TRP A C 1
ATOM 731 O O . TRP A 1 89 ? -11.505 -3.289 8.480 1.00 97.62 89 TRP A O 1
ATOM 741 N N . ILE A 1 90 ? -9.998 -4.611 7.462 1.00 97.62 90 ILE A N 1
ATOM 742 C CA . ILE A 1 90 ? -9.166 -3.529 6.915 1.00 97.62 90 ILE A CA 1
ATOM 743 C C . ILE A 1 90 ? -9.065 -3.697 5.402 1.00 97.62 90 ILE A C 1
ATOM 745 O O . ILE A 1 90 ? -8.855 -4.800 4.909 1.00 97.62 90 ILE A O 1
ATOM 749 N N . GLY A 1 91 ? -9.180 -2.594 4.674 1.00 94.81 91 GLY A N 1
ATOM 750 C CA . GLY A 1 91 ? -8.945 -2.489 3.237 1.00 94.81 91 GLY A CA 1
ATOM 751 C C . GLY A 1 91 ? -8.564 -1.054 2.884 1.00 94.81 91 GLY A C 1
ATOM 752 O O . GLY A 1 91 ? -8.655 -0.160 3.729 1.00 94.81 91 GLY A O 1
ATOM 753 N N . SER A 1 92 ? -8.145 -0.807 1.648 1.00 92.00 92 SER A N 1
ATOM 754 C CA . SER A 1 92 ? -7.788 0.532 1.156 1.00 92.00 92 SER A CA 1
ATOM 755 C C . SER A 1 92 ? -8.924 1.547 1.323 1.00 92.00 92 SER A C 1
ATOM 757 O O . SER A 1 92 ? -8.669 2.709 1.649 1.00 92.00 92 SER A O 1
ATOM 759 N N . GLU A 1 93 ? -10.176 1.105 1.192 1.00 92.50 93 GLU A N 1
ATOM 760 C CA . GLU A 1 93 ? -11.368 1.897 1.476 1.00 92.50 93 GLU A CA 1
ATOM 761 C C . GLU A 1 93 ? -11.446 2.295 2.956 1.00 92.50 93 GLU A C 1
ATOM 763 O O . GLU A 1 93 ? -11.740 3.442 3.282 1.00 92.50 93 GLU A O 1
ATOM 768 N N . VAL A 1 94 ? -11.127 1.374 3.867 1.00 96.25 94 VAL A N 1
ATOM 769 C CA . VAL A 1 94 ? -11.194 1.602 5.317 1.00 96.25 94 VAL A CA 1
ATOM 770 C C . VAL A 1 94 ? -10.091 2.551 5.752 1.00 96.25 94 VAL A C 1
ATOM 772 O O . VAL A 1 94 ? -10.374 3.522 6.448 1.00 96.25 94 VAL A O 1
ATOM 775 N N . ILE A 1 95 ? -8.864 2.328 5.274 1.00 95.56 95 ILE A N 1
ATOM 776 C CA . ILE A 1 95 ? -7.735 3.233 5.511 1.00 95.56 95 ILE A CA 1
ATOM 777 C C . ILE A 1 95 ? -8.073 4.646 5.024 1.00 95.56 95 ILE A C 1
ATOM 779 O O . ILE A 1 95 ? -7.840 5.612 5.742 1.00 95.56 95 ILE A O 1
ATOM 783 N N . SER A 1 96 ? -8.695 4.770 3.848 1.00 90.81 96 SER A N 1
ATOM 784 C CA . SER A 1 96 ? -9.113 6.070 3.309 1.00 90.81 96 SER A CA 1
ATOM 785 C C . SER A 1 96 ? -10.203 6.734 4.156 1.00 90.81 96 SER A C 1
ATOM 787 O O . SER A 1 96 ? -10.163 7.943 4.360 1.00 90.81 96 SER A O 1
ATOM 789 N N . MET A 1 97 ? -11.173 5.972 4.673 1.00 90.94 97 MET A N 1
ATOM 790 C CA . MET A 1 97 ? -12.198 6.508 5.578 1.00 90.94 97 MET A CA 1
ATOM 791 C C . MET A 1 97 ? -11.594 6.997 6.902 1.00 90.94 97 MET A C 1
ATOM 793 O O . MET A 1 97 ? -11.980 8.060 7.384 1.00 90.94 97 MET A O 1
ATOM 797 N N . ILE A 1 98 ? -10.630 6.259 7.464 1.00 93.12 98 ILE A N 1
ATOM 798 C CA . ILE A 1 98 ? -9.897 6.681 8.664 1.00 93.12 98 ILE A CA 1
ATOM 799 C C . ILE A 1 98 ? -9.082 7.950 8.368 1.00 93.12 98 ILE A C 1
ATOM 801 O O . ILE A 1 98 ? -9.178 8.910 9.126 1.00 93.12 98 ILE A O 1
ATOM 805 N N . ASP A 1 99 ? -8.358 8.008 7.243 1.00 88.94 99 ASP A N 1
ATOM 806 C CA . ASP A 1 99 ? -7.584 9.191 6.826 1.00 88.94 99 ASP A CA 1
ATOM 807 C C . ASP A 1 99 ? -8.462 10.444 6.692 1.00 88.94 99 ASP A C 1
ATOM 809 O O . ASP A 1 99 ? -8.096 11.522 7.161 1.00 88.94 99 ASP A O 1
ATOM 813 N N . VAL A 1 100 ? -9.655 10.306 6.101 1.00 84.00 100 VAL A N 1
ATOM 814 C CA . VAL A 1 100 ? -10.632 11.402 6.002 1.00 84.00 100 VAL A CA 1
ATOM 815 C C . VAL A 1 100 ? -11.037 11.899 7.390 1.00 84.00 100 VAL A C 1
ATOM 817 O O . VAL A 1 100 ? -11.000 13.103 7.632 1.00 84.00 100 VAL A O 1
ATOM 820 N N . ALA A 1 101 ? -11.371 10.997 8.314 1.00 87.50 101 ALA A N 1
ATOM 821 C CA . ALA A 1 101 ? -11.744 11.377 9.674 1.00 87.50 101 ALA A CA 1
ATOM 822 C C . ALA A 1 101 ? -10.570 12.002 10.455 1.00 87.50 101 ALA A C 1
ATOM 824 O O . ALA A 1 101 ? -10.768 12.966 11.192 1.00 87.50 101 ALA A O 1
ATOM 825 N N . LEU A 1 102 ? -9.333 11.533 10.258 1.00 82.00 102 LEU A N 1
ATOM 826 C CA . LEU A 1 102 ? -8.137 12.120 10.876 1.00 82.00 102 LEU A CA 1
ATOM 827 C C . LEU A 1 102 ? -7.896 13.565 10.428 1.00 82.00 102 LEU A C 1
ATOM 829 O O . LEU A 1 102 ? -7.595 14.422 11.259 1.00 82.00 102 LEU A O 1
ATOM 833 N N . ARG A 1 103 ? -8.112 13.869 9.142 1.00 80.81 103 ARG A N 1
ATOM 834 C CA . ARG A 1 103 ? -8.075 15.253 8.624 1.00 80.81 103 ARG A CA 1
ATOM 835 C C . ARG A 1 103 ? -9.150 16.144 9.248 1.00 80.81 103 ARG A C 1
ATOM 837 O O . ARG A 1 103 ? -8.989 17.360 9.283 1.00 80.81 103 ARG A O 1
ATOM 844 N N . SER A 1 104 ? -10.212 15.542 9.773 1.00 82.81 104 SER A N 1
ATOM 845 C CA . SER A 1 104 ? -11.276 16.190 10.541 1.00 82.81 104 SER A CA 1
ATOM 846 C C . SER A 1 104 ? -11.081 16.043 12.057 1.00 82.81 104 SER A C 1
ATOM 848 O O . SER A 1 104 ? -12.056 16.021 12.804 1.00 82.81 104 SER A O 1
ATOM 850 N N . GLN A 1 105 ? -9.831 15.942 12.528 1.00 86.12 105 GLN A N 1
ATOM 851 C CA . GLN A 1 105 ? -9.475 15.837 13.954 1.00 86.12 105 GLN A CA 1
ATOM 852 C C . GLN A 1 105 ? -10.116 14.633 14.669 1.00 86.12 105 GLN A C 1
ATOM 854 O O . GLN A 1 105 ? -10.377 14.671 15.869 1.00 86.12 105 GLN A O 1
ATOM 859 N N . GLY A 1 106 ? -10.368 13.551 13.931 1.00 83.81 106 GLY A N 1
ATOM 860 C CA . GLY A 1 106 ? -10.977 12.323 14.437 1.00 83.81 106 GLY A CA 1
ATOM 861 C C . GLY A 1 106 ? -12.503 12.288 14.366 1.00 83.81 106 GLY A C 1
ATOM 862 O O . GLY A 1 106 ? -13.075 11.238 14.659 1.00 83.81 106 GLY A O 1
ATOM 863 N N . PHE A 1 107 ? -13.163 13.377 13.955 1.00 90.88 107 PHE A N 1
ATOM 864 C CA . PHE A 1 107 ? -14.611 13.399 13.760 1.00 90.88 107 PHE A CA 1
ATOM 865 C C . PHE A 1 107 ? -15.019 12.588 12.523 1.00 90.88 107 PHE A C 1
ATOM 867 O O . PHE A 1 107 ? -14.419 12.708 11.453 1.00 90.88 107 PHE A O 1
ATOM 874 N N . VAL A 1 108 ? -16.070 11.779 12.661 1.00 92.56 108 VAL A N 1
ATOM 875 C CA . VAL A 1 108 ? -16.529 10.843 11.632 1.00 92.56 108 VAL A CA 1
ATOM 876 C C . VAL A 1 108 ? -17.891 11.264 11.088 1.00 92.56 108 VAL A C 1
ATOM 878 O O . VAL A 1 108 ? -18.901 11.213 11.785 1.00 92.56 108 VAL A O 1
ATOM 881 N N . GLU A 1 109 ? -17.931 11.621 9.805 1.00 87.19 109 GLU A N 1
ATOM 882 C CA . GLU A 1 109 ? -19.171 11.984 9.114 1.00 87.19 109 GLU A CA 1
ATOM 883 C C . GLU A 1 109 ? -20.108 10.785 8.881 1.00 87.19 109 GLU A C 1
ATOM 885 O O . GLU A 1 109 ? -19.669 9.661 8.614 1.00 87.19 109 GLU A O 1
ATOM 890 N N . ASP A 1 110 ? -21.419 11.051 8.842 1.00 89.12 110 ASP A N 1
ATOM 891 C CA . ASP A 1 110 ? -22.479 10.042 8.678 1.00 89.12 110 ASP A CA 1
ATOM 892 C C . ASP A 1 110 ? -22.267 9.090 7.489 1.00 89.12 110 ASP A C 1
ATOM 894 O O . ASP A 1 110 ? -22.577 7.903 7.579 1.00 89.12 110 ASP A O 1
ATOM 898 N N . LYS A 1 111 ? -21.703 9.583 6.377 1.00 88.81 111 LYS A N 1
ATOM 899 C CA . LYS A 1 111 ? -21.509 8.797 5.143 1.00 88.81 111 LYS A CA 1
ATOM 900 C C . LYS A 1 111 ? -20.543 7.620 5.296 1.00 88.81 111 LYS A C 1
ATOM 902 O O . LYS A 1 111 ? -20.650 6.662 4.536 1.00 88.81 111 LYS A O 1
ATOM 907 N N . ILE A 1 112 ? -19.587 7.711 6.219 1.00 90.88 112 ILE A N 1
ATOM 908 C CA . ILE A 1 112 ? -18.562 6.678 6.465 1.00 90.88 112 ILE A CA 1
ATOM 909 C C . ILE A 1 112 ? -18.712 6.036 7.848 1.00 90.88 112 ILE A C 1
ATOM 911 O O . ILE A 1 112 ? -18.140 4.977 8.107 1.00 90.88 112 ILE A O 1
ATOM 915 N N . LYS A 1 113 ? -19.517 6.655 8.720 1.00 94.62 113 LYS A N 1
ATOM 916 C CA . LYS A 1 113 ? -19.726 6.250 10.106 1.00 94.62 113 LYS A CA 1
ATOM 917 C C . LYS A 1 113 ? -20.194 4.812 10.235 1.00 94.62 113 LYS A C 1
ATOM 919 O O . LYS A 1 113 ? -19.556 4.047 10.944 1.00 94.62 113 LYS A O 1
ATOM 924 N N . GLU A 1 114 ? -21.250 4.421 9.522 1.00 95.00 114 GLU A N 1
ATOM 925 C CA . GLU A 1 114 ? -21.769 3.049 9.595 1.00 95.00 114 GLU A CA 1
ATOM 926 C C . GLU A 1 114 ? -20.693 2.020 9.216 1.00 95.00 114 GLU A C 1
ATOM 928 O O . GLU A 1 114 ? -20.470 1.053 9.945 1.00 95.00 114 GLU A O 1
ATOM 933 N N . ALA A 1 115 ? -19.973 2.265 8.118 1.00 95.12 115 ALA A N 1
ATOM 934 C CA . ALA A 1 115 ? -18.937 1.362 7.632 1.00 95.12 115 ALA A CA 1
ATOM 935 C C . ALA A 1 115 ? -17.773 1.217 8.629 1.00 95.12 115 ALA A C 1
ATOM 937 O O . ALA A 1 115 ? -17.283 0.105 8.841 1.00 95.12 115 ALA A O 1
ATOM 938 N N . LEU A 1 116 ? -17.339 2.308 9.263 1.00 97.00 116 LEU A N 1
ATOM 939 C CA . LEU A 1 116 ? -16.284 2.266 10.277 1.00 97.00 116 LEU A CA 1
ATOM 940 C C . LEU A 1 116 ? -16.780 1.694 11.620 1.00 97.00 116 LEU A C 1
ATOM 942 O O . LEU A 1 116 ? -16.057 0.929 12.258 1.00 97.00 116 LEU A O 1
ATOM 946 N N . SER A 1 117 ? -18.019 1.985 12.032 1.00 96.69 117 SER A N 1
ATOM 947 C CA . SER A 1 117 ? -18.639 1.418 13.239 1.00 96.69 117 SER A CA 1
ATOM 948 C C . SER A 1 117 ? -18.761 -0.102 13.159 1.00 96.69 117 SER A C 1
ATOM 950 O O . SER A 1 117 ? -18.426 -0.784 14.121 1.00 96.69 117 SER A O 1
ATOM 952 N N . GLN A 1 118 ? -19.150 -0.648 12.000 1.00 95.81 118 GLN A N 1
ATOM 953 C CA . GLN A 1 118 ? -19.208 -2.098 11.756 1.00 95.81 118 GLN A CA 1
ATOM 954 C C . GLN A 1 118 ? -17.852 -2.806 11.888 1.00 95.81 118 GLN A C 1
ATOM 956 O O . GLN A 1 118 ? -17.810 -4.029 11.887 1.00 95.81 118 GLN A O 1
ATOM 961 N N . ARG A 1 119 ? -16.748 -2.054 11.955 1.00 96.75 119 ARG A N 1
ATOM 962 C CA . ARG A 1 119 ? -15.375 -2.557 12.094 1.00 96.75 119 ARG A CA 1
ATOM 963 C C . ARG A 1 119 ? -14.751 -2.197 13.443 1.00 96.75 119 ARG A C 1
ATOM 965 O O . ARG A 1 119 ? -13.567 -2.443 13.647 1.00 96.75 119 ARG A O 1
ATOM 972 N N . GLY A 1 120 ? -15.541 -1.605 14.340 1.00 97.44 120 GLY A N 1
ATOM 973 C CA . GLY A 1 120 ? -15.104 -1.186 15.666 1.00 97.44 120 GLY A CA 1
ATOM 974 C C . GLY A 1 120 ? -14.220 0.061 15.687 1.00 97.44 120 GLY A C 1
ATOM 975 O O . GLY A 1 120 ? -13.597 0.327 16.705 1.00 97.44 120 GLY A O 1
ATOM 976 N N . PHE A 1 121 ? -14.174 0.838 14.599 1.00 98.19 121 PHE A N 1
ATOM 977 C CA . PHE A 1 121 ? -13.297 2.009 14.485 1.00 98.19 121 PHE A CA 1
ATOM 978 C C . PHE A 1 121 ? -13.931 3.327 14.949 1.00 98.19 121 PHE A C 1
ATOM 980 O O . PHE A 1 121 ? -13.275 4.365 14.904 1.00 98.19 121 PHE A O 1
ATOM 987 N N . VAL A 1 122 ? -15.194 3.314 15.392 1.00 97.25 122 VAL A N 1
ATOM 988 C CA . VAL A 1 122 ? -15.938 4.519 15.803 1.00 97.25 122 VAL A CA 1
ATOM 989 C C . VAL A 1 122 ? -16.673 4.286 17.110 1.00 97.25 122 VAL A C 1
ATOM 991 O O . VAL A 1 122 ? -17.371 3.283 17.263 1.00 97.25 122 VAL A O 1
ATOM 994 N N . LYS A 1 123 ? -16.596 5.266 18.014 1.00 93.44 123 LYS A N 1
ATOM 995 C CA . LYS A 1 123 ? -17.361 5.314 19.264 1.00 93.44 123 LYS A CA 1
ATOM 996 C C . LYS A 1 123 ? -18.021 6.684 19.397 1.00 93.44 123 LYS A C 1
ATOM 998 O O . LYS A 1 123 ? -17.351 7.702 19.553 1.00 93.44 123 LYS A O 1
ATOM 1003 N N . GLY A 1 124 ? -19.350 6.718 19.309 1.00 91.12 124 GLY A N 1
ATOM 1004 C CA . GLY A 1 124 ? -20.082 7.979 19.158 1.00 91.12 124 GLY A CA 1
ATOM 1005 C C . GLY A 1 124 ? -19.839 8.573 17.770 1.00 91.12 124 GLY A C 1
ATOM 1006 O O . GLY A 1 124 ? -20.181 7.930 16.782 1.00 91.12 124 GLY A O 1
ATOM 1007 N N . ASP A 1 125 ? -19.245 9.764 17.709 1.00 93.44 125 ASP A N 1
ATOM 1008 C CA . ASP A 1 125 ? -18.911 10.479 16.464 1.00 93.44 125 ASP A CA 1
ATOM 1009 C C . ASP A 1 125 ? -17.400 10.566 16.203 1.00 93.44 125 ASP A C 1
ATOM 1011 O O . ASP A 1 125 ? -16.971 11.293 15.312 1.00 93.44 125 ASP A O 1
ATOM 1015 N N . ASN A 1 126 ? -16.583 9.853 16.983 1.00 96.38 126 ASN A N 1
ATOM 1016 C CA . ASN A 1 126 ? -15.127 9.942 16.900 1.00 96.38 126 ASN A CA 1
ATOM 1017 C C . ASN A 1 126 ? -14.486 8.584 16.629 1.00 96.38 126 ASN A C 1
ATOM 1019 O O . ASN A 1 126 ? -15.015 7.538 17.024 1.00 96.38 126 ASN A O 1
ATOM 1023 N N . LEU A 1 127 ? -13.318 8.623 15.991 1.00 97.50 127 LEU A N 1
ATOM 1024 C CA . LEU A 1 127 ? -12.449 7.465 15.832 1.00 97.50 127 LEU A CA 1
ATOM 1025 C C . LEU A 1 127 ? -12.039 6.877 17.194 1.00 97.50 127 LEU A C 1
ATOM 1027 O O . LEU A 1 127 ? -11.766 7.596 18.155 1.00 97.50 127 LEU A O 1
ATOM 1031 N N . THR A 1 128 ? -11.974 5.551 17.272 1.00 98.06 128 THR A N 1
ATOM 1032 C CA . THR A 1 128 ? -11.398 4.820 18.417 1.00 98.06 128 THR A CA 1
ATOM 1033 C C . THR A 1 128 ? -9.872 4.811 18.360 1.00 98.06 128 THR A C 1
ATOM 1035 O O . THR A 1 128 ? -9.324 4.881 17.264 1.00 98.06 128 THR A O 1
ATOM 1038 N N . GLN A 1 129 ? -9.189 4.568 19.485 1.00 96.50 129 GLN A N 1
ATOM 1039 C CA . GLN A 1 129 ? -7.724 4.418 19.522 1.00 96.50 129 GLN A CA 1
ATOM 1040 C C . GLN A 1 129 ? -7.199 3.367 18.526 1.00 96.50 129 GLN A C 1
ATOM 1042 O O . GLN A 1 129 ? -6.239 3.627 17.809 1.00 96.50 129 GLN A O 1
ATOM 1047 N N . ALA A 1 130 ? -7.892 2.233 18.388 1.00 97.94 130 ALA A N 1
ATOM 1048 C CA . ALA A 1 130 ? -7.534 1.192 17.426 1.00 97.94 130 ALA A CA 1
ATOM 1049 C C . ALA A 1 130 ? -7.533 1.680 15.961 1.00 97.94 130 ALA A C 1
ATOM 1051 O O . ALA A 1 130 ? -6.780 1.171 15.138 1.00 97.94 130 ALA A O 1
ATOM 1052 N N . ALA A 1 131 ? -8.346 2.685 15.618 1.00 97.94 131 ALA A N 1
ATOM 1053 C CA . ALA A 1 131 ? -8.349 3.271 14.277 1.00 97.94 131 ALA A CA 1
ATOM 1054 C C . ALA A 1 131 ? -7.085 4.106 14.020 1.00 97.94 131 ALA A C 1
ATOM 1056 O O . ALA A 1 131 ? -6.525 4.037 12.927 1.00 97.94 131 ALA A O 1
ATOM 1057 N N . TYR A 1 132 ? -6.619 4.852 15.031 1.00 96.12 132 TYR A N 1
ATOM 1058 C CA . TYR A 1 132 ? -5.342 5.570 14.973 1.00 96.12 132 TYR A CA 1
ATOM 1059 C C . TYR A 1 132 ? -4.187 4.580 14.818 1.00 96.12 132 TYR A C 1
ATOM 1061 O O . TYR A 1 132 ? -3.394 4.726 13.898 1.00 96.12 132 TYR A O 1
ATOM 1069 N N . GLU A 1 133 ? -4.153 3.521 15.630 1.00 97.06 133 GLU A N 1
ATOM 1070 C CA . GLU A 1 133 ? -3.115 2.483 15.557 1.00 97.06 133 GLU A CA 1
ATOM 1071 C C . GLU A 1 133 ? -3.058 1.800 14.184 1.00 97.06 133 GLU A C 1
ATOM 1073 O O . GLU A 1 133 ? -1.973 1.595 13.642 1.00 97.06 133 GLU A O 1
ATOM 1078 N N . VAL A 1 134 ? -4.217 1.491 13.588 1.00 98.00 134 VAL A N 1
ATOM 1079 C CA . VAL A 1 134 ? -4.301 0.936 12.227 1.00 98.00 134 VAL A CA 1
ATOM 1080 C C . VAL A 1 134 ? -3.760 1.914 11.186 1.00 98.00 134 VAL A C 1
ATOM 1082 O O . VAL A 1 134 ? -3.030 1.504 10.282 1.00 98.00 134 VAL A O 1
ATOM 1085 N N . TRP A 1 135 ? -4.107 3.199 11.286 1.00 94.75 135 TRP A N 1
ATOM 1086 C CA . TRP A 1 135 ? -3.609 4.208 10.352 1.00 94.75 135 TRP A CA 1
ATOM 1087 C C . TRP A 1 135 ? -2.104 4.429 10.506 1.00 94.75 135 TRP A C 1
ATOM 1089 O O . TRP A 1 135 ? -1.398 4.472 9.505 1.00 94.75 135 TRP A O 1
ATOM 1099 N N . GLU A 1 136 ? -1.587 4.490 11.732 1.00 90.88 136 GLU A N 1
ATOM 1100 C CA . GLU A 1 136 ? -0.151 4.621 11.979 1.00 90.88 136 GLU A CA 1
ATOM 1101 C C . GLU A 1 136 ? 0.612 3.384 11.486 1.00 90.88 136 GLU A C 1
ATOM 1103 O O . GLU A 1 136 ? 1.599 3.530 10.777 1.00 90.88 136 GLU A O 1
ATOM 1108 N N . ALA A 1 137 ? 0.124 2.166 11.757 1.00 94.00 137 ALA A N 1
ATOM 1109 C CA . ALA A 1 137 ? 0.709 0.939 11.203 1.00 94.00 137 ALA A CA 1
ATOM 1110 C C . ALA A 1 137 ? 0.717 0.953 9.666 1.00 94.00 137 ALA A C 1
ATOM 1112 O O . ALA A 1 137 ? 1.650 0.464 9.029 1.00 94.00 137 ALA A O 1
ATOM 1113 N N . TYR A 1 138 ? -0.320 1.517 9.040 1.00 93.31 138 TYR A N 1
ATOM 1114 C CA . TYR A 1 138 ? -0.352 1.715 7.594 1.00 93.31 138 TYR A CA 1
ATOM 1115 C C . TYR A 1 138 ? 0.674 2.753 7.128 1.00 93.31 138 TYR A C 1
ATOM 1117 O O . TYR A 1 138 ? 1.335 2.537 6.119 1.00 93.31 138 TYR A O 1
ATOM 1125 N N . MET A 1 139 ? 0.842 3.866 7.832 1.00 87.88 139 MET A N 1
ATOM 1126 C CA . MET A 1 139 ? 1.822 4.883 7.447 1.00 87.88 139 MET A CA 1
ATOM 1127 C C . MET A 1 139 ? 3.267 4.412 7.639 1.00 87.88 139 MET A C 1
ATOM 1129 O O . MET A 1 139 ? 4.103 4.707 6.789 1.00 87.88 139 MET A O 1
ATOM 1133 N N . ASP A 1 140 ? 3.523 3.639 8.694 1.00 87.25 140 ASP A N 1
ATOM 1134 C CA . ASP A 1 140 ? 4.857 3.185 9.098 1.00 87.25 140 ASP A CA 1
ATOM 1135 C C . ASP A 1 140 ? 5.272 1.840 8.472 1.00 87.25 140 ASP A C 1
ATOM 1137 O O . ASP A 1 140 ? 6.395 1.389 8.690 1.00 87.25 140 ASP A O 1
ATOM 1141 N N . SER A 1 141 ? 4.376 1.153 7.754 1.00 87.19 141 SER A N 1
ATOM 1142 C CA . SER A 1 141 ? 4.725 -0.086 7.040 1.00 87.19 141 SER A CA 1
ATOM 1143 C C . SER A 1 141 ? 5.403 0.207 5.708 1.00 87.19 141 SER A C 1
ATOM 1145 O O . SER A 1 141 ? 5.012 1.138 4.993 1.00 87.19 141 SER A O 1
ATOM 1147 N N . GLU A 1 142 ? 6.343 -0.664 5.342 1.00 90.62 142 GLU A N 1
ATOM 1148 C CA . GLU A 1 142 ? 7.077 -0.651 4.074 1.00 90.62 142 GLU A CA 1
ATOM 1149 C C . GLU A 1 142 ? 6.678 -1.874 3.225 1.00 90.62 142 GLU A C 1
ATOM 1151 O O . GLU A 1 142 ? 7.365 -2.896 3.240 1.00 90.62 142 GLU A O 1
ATOM 1156 N N . PRO A 1 143 ? 5.537 -1.832 2.500 1.00 90.62 143 PRO A N 1
ATOM 1157 C CA . PRO A 1 143 ? 5.056 -2.982 1.748 1.00 90.62 143 PRO A CA 1
ATOM 1158 C C . PRO A 1 143 ? 6.096 -3.469 0.755 1.00 90.62 143 PRO A C 1
ATOM 1160 O O . PRO A 1 143 ? 6.614 -2.686 -0.040 1.00 90.62 143 PRO A O 1
ATOM 1163 N N . ARG A 1 144 ? 6.309 -4.780 0.754 1.00 93.31 144 ARG A N 1
ATOM 1164 C CA . ARG A 1 144 ? 7.210 -5.444 -0.174 1.00 93.31 144 ARG A CA 1
ATOM 1165 C C . ARG A 1 144 ? 6.658 -5.390 -1.589 1.00 93.31 144 ARG A C 1
ATOM 1167 O O . ARG A 1 144 ? 5.444 -5.458 -1.798 1.00 93.31 144 ARG A O 1
ATOM 1174 N N . LEU A 1 145 ? 7.544 -5.380 -2.575 1.00 95.12 145 LEU A N 1
ATOM 1175 C CA . LEU A 1 145 ? 7.169 -5.532 -3.973 1.00 95.12 145 LEU A CA 1
ATOM 1176 C C . LEU A 1 145 ? 7.689 -6.851 -4.536 1.00 95.12 145 LEU A C 1
ATOM 1178 O O . LEU A 1 145 ? 8.890 -7.042 -4.717 1.00 95.12 145 LEU A O 1
ATOM 1182 N N . LEU A 1 146 ? 6.761 -7.740 -4.895 1.00 97.00 146 LEU A N 1
ATOM 1183 C CA . LEU A 1 146 ? 7.065 -8.990 -5.583 1.00 97.00 146 LEU A CA 1
ATOM 1184 C C . LEU A 1 146 ? 5.970 -9.318 -6.596 1.00 97.00 146 LEU A C 1
ATOM 1186 O O . LEU A 1 146 ? 4.835 -9.626 -6.245 1.00 97.00 146 LEU A O 1
ATOM 1190 N N . ILE A 1 147 ? 6.323 -9.287 -7.877 1.00 98.06 147 ILE A N 1
ATOM 1191 C CA . ILE A 1 147 ? 5.403 -9.533 -8.985 1.00 98.06 147 ILE A CA 1
ATOM 1192 C C . ILE A 1 147 ? 5.892 -10.747 -9.773 1.00 98.06 147 ILE A C 1
ATOM 1194 O O . ILE A 1 147 ? 6.695 -10.614 -10.710 1.00 98.06 147 ILE A O 1
ATOM 1198 N N . PRO A 1 148 ? 5.408 -11.953 -9.426 1.00 97.19 148 PRO A N 1
ATOM 1199 C CA . PRO A 1 148 ? 5.648 -13.136 -10.231 1.00 97.19 148 PRO A CA 1
ATOM 1200 C C . PRO A 1 148 ? 4.934 -13.029 -11.584 1.00 97.19 148 PRO A C 1
ATOM 1202 O O . PRO A 1 148 ? 4.014 -12.234 -11.787 1.00 97.19 148 PRO A O 1
ATOM 1205 N N . ARG A 1 149 ? 5.330 -13.884 -12.528 1.00 96.44 149 ARG A N 1
ATOM 1206 C CA . ARG A 1 149 ? 4.767 -13.926 -13.885 1.00 96.44 149 ARG A CA 1
ATOM 1207 C C . ARG A 1 149 ? 3.244 -14.083 -13.899 1.00 96.44 149 ARG A C 1
ATOM 1209 O O . ARG A 1 149 ? 2.586 -13.451 -14.720 1.00 96.44 149 ARG A O 1
ATOM 1216 N N . SER A 1 150 ? 2.682 -14.901 -13.010 1.00 94.81 150 SER A N 1
ATOM 1217 C CA . SER A 1 150 ? 1.229 -15.089 -12.886 1.00 94.81 150 SER A CA 1
ATOM 1218 C C . SER A 1 150 ? 0.511 -13.778 -12.558 1.00 94.81 150 SER A C 1
ATOM 1220 O O . SER A 1 150 ? -0.435 -13.405 -13.253 1.00 94.81 150 SER A O 1
ATOM 1222 N N . LEU A 1 151 ? 1.008 -13.043 -11.562 1.00 97.06 151 LEU A N 1
ATOM 1223 C CA . LEU A 1 151 ? 0.449 -11.756 -11.165 1.00 97.06 151 LEU A CA 1
ATOM 1224 C C . LEU A 1 151 ? 0.672 -10.684 -12.242 1.00 97.06 151 LEU A C 1
ATOM 1226 O O . LEU A 1 151 ? -0.220 -9.882 -12.511 1.00 97.06 151 LEU A O 1
ATOM 1230 N N . ALA A 1 152 ? 1.813 -10.707 -12.939 1.00 97.44 152 ALA A N 1
ATOM 1231 C CA . ALA A 1 152 ? 2.070 -9.811 -14.066 1.00 97.44 152 ALA A CA 1
ATOM 1232 C C . ALA A 1 152 ? 1.046 -9.991 -15.204 1.00 97.44 152 ALA A C 1
ATOM 1234 O O . ALA A 1 152 ? 0.551 -9.008 -15.760 1.00 97.44 152 ALA A O 1
ATOM 1235 N N . GLU A 1 153 ? 0.674 -11.234 -15.522 1.00 95.94 153 GLU A N 1
ATOM 1236 C CA . GLU A 1 153 ? -0.370 -11.534 -16.511 1.00 95.94 153 GLU A CA 1
ATOM 1237 C C . GLU A 1 153 ? -1.756 -11.040 -16.074 1.00 95.94 153 GLU A C 1
ATOM 1239 O O . GLU A 1 153 ? -2.546 -10.592 -16.913 1.00 95.94 153 GLU A O 1
ATOM 1244 N N . PHE A 1 154 ? -2.052 -11.073 -14.772 1.00 97.12 154 PHE A N 1
ATOM 1245 C CA . PHE A 1 154 ? -3.259 -10.465 -14.217 1.00 97.12 154 PHE A CA 1
ATOM 1246 C C . PHE A 1 154 ? -3.228 -8.934 -14.361 1.00 97.12 154 PHE A C 1
ATOM 1248 O O . PHE A 1 154 ? -4.131 -8.354 -14.969 1.00 97.12 154 PHE A O 1
ATOM 1255 N N . ILE A 1 155 ? -2.153 -8.275 -13.907 1.00 96.88 155 ILE A N 1
ATOM 1256 C CA . ILE A 1 155 ? -1.964 -6.813 -13.987 1.00 96.88 155 ILE A CA 1
ATOM 1257 C C . ILE A 1 155 ? -2.091 -6.306 -15.429 1.00 96.88 155 ILE A C 1
ATOM 1259 O O . ILE A 1 155 ? -2.735 -5.285 -15.683 1.00 96.88 155 ILE A O 1
ATOM 1263 N N . LYS A 1 156 ? -1.516 -7.032 -16.393 1.00 95.44 156 LYS A N 1
ATOM 1264 C CA . LYS A 1 156 ? -1.579 -6.695 -17.821 1.00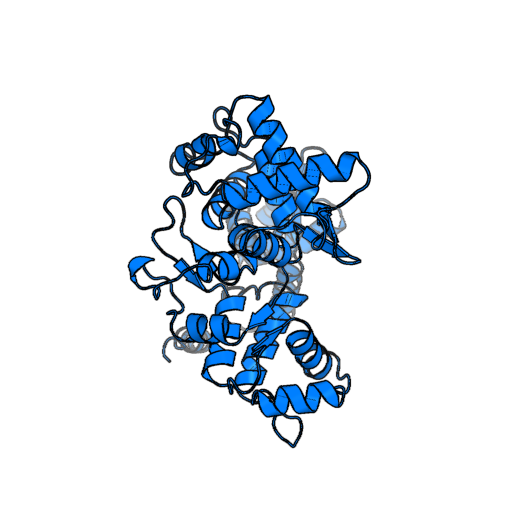 95.44 156 LYS A CA 1
ATOM 1265 C C . LYS A 1 156 ? -3.020 -6.588 -18.332 1.00 95.44 156 LYS A C 1
ATOM 1267 O O . LYS A 1 156 ? -3.326 -5.703 -19.135 1.00 95.44 156 LYS A O 1
ATOM 1272 N N . LYS A 1 157 ? -3.905 -7.469 -17.855 1.00 95.00 157 LYS A N 1
ATOM 1273 C CA . LYS A 1 157 ? -5.326 -7.532 -18.240 1.00 95.00 157 LYS A CA 1
ATOM 1274 C C . LYS A 1 157 ? -6.199 -6.561 -17.450 1.00 95.00 157 LYS A C 1
ATOM 1276 O O . LYS A 1 157 ? -7.256 -6.178 -17.941 1.00 95.00 157 LYS A O 1
ATOM 1281 N N . THR A 1 158 ? -5.763 -6.144 -16.266 1.00 93.75 158 THR A N 1
ATOM 1282 C CA . THR A 1 158 ? -6.479 -5.191 -15.413 1.00 93.75 158 THR A CA 1
ATOM 1283 C C . THR A 1 158 ? -6.487 -3.794 -16.039 1.00 93.75 158 THR A C 1
ATOM 1285 O O . THR A 1 158 ? -5.417 -3.236 -16.280 1.00 93.75 158 THR A O 1
ATOM 1288 N N . PRO A 1 159 ? -7.651 -3.180 -16.317 1.00 90.06 159 PRO A N 1
ATOM 1289 C CA . PRO A 1 159 ? -7.710 -1.776 -16.727 1.00 90.06 159 PRO A CA 1
ATOM 1290 C C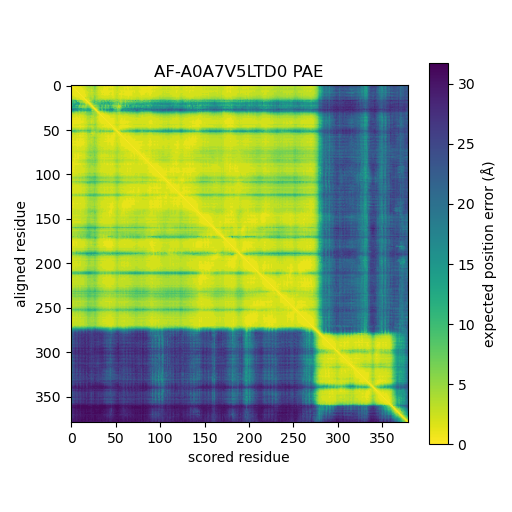 . PRO A 1 159 ? -7.184 -0.853 -15.612 1.00 90.06 159 PRO A C 1
ATOM 1292 O O . PRO A 1 159 ? -7.401 -1.162 -14.441 1.00 90.06 159 PRO A O 1
ATOM 1295 N N . PRO A 1 160 ? -6.538 0.285 -15.927 1.00 85.56 160 PRO A N 1
ATOM 1296 C CA . PRO A 1 160 ? -5.917 1.145 -14.912 1.00 85.56 160 PRO A CA 1
ATOM 1297 C C . PRO A 1 160 ? -6.914 1.836 -13.965 1.00 85.56 160 PRO A C 1
ATOM 1299 O O . PRO A 1 160 ? -6.537 2.209 -12.858 1.00 85.56 160 PRO A O 1
ATOM 1302 N N . GLY A 1 161 ? -8.181 1.969 -14.368 1.00 83.88 161 GLY A N 1
ATOM 1303 C CA . GLY A 1 161 ? -9.207 2.688 -13.613 1.00 83.88 161 GLY A CA 1
ATOM 1304 C C . GLY A 1 161 ? -9.107 4.222 -13.742 1.00 83.88 161 GLY A C 1
ATOM 1305 O O . GLY A 1 161 ? -8.277 4.715 -14.507 1.00 83.88 161 GLY A O 1
ATOM 1306 N N . PRO A 1 162 ? -9.976 4.983 -13.047 1.00 84.31 162 PRO A N 1
ATOM 1307 C CA . PRO A 1 162 ? -11.037 4.492 -12.171 1.00 84.31 162 PRO A CA 1
ATOM 1308 C C . PRO A 1 162 ? -12.118 3.734 -12.954 1.00 84.31 162 PRO A C 1
ATOM 1310 O O . PRO A 1 162 ? -12.571 4.184 -14.006 1.00 84.31 162 PRO A O 1
ATOM 1313 N N . ALA A 1 163 ? -12.514 2.558 -12.467 1.00 78.94 163 ALA A N 1
ATOM 1314 C CA . ALA A 1 163 ? -13.519 1.716 -13.113 1.00 78.94 163 ALA A CA 1
ATOM 1315 C C . ALA A 1 163 ? -14.277 0.868 -12.086 1.00 78.94 163 ALA A C 1
ATOM 1317 O O . ALA A 1 163 ? -13.783 0.606 -10.994 1.00 78.94 163 ALA A O 1
ATOM 1318 N N . TYR A 1 164 ? -15.482 0.412 -12.432 1.00 85.56 164 TYR A N 1
ATOM 1319 C CA . TYR A 1 164 ? -16.234 -0.490 -11.558 1.00 85.56 164 TYR A CA 1
ATOM 1320 C C . TYR A 1 164 ? -15.515 -1.830 -11.373 1.00 85.56 164 TYR A C 1
ATOM 1322 O O . TYR A 1 164 ? -15.015 -2.406 -12.342 1.00 85.56 164 TYR A O 1
ATOM 1330 N N . LYS A 1 165 ? -15.571 -2.382 -10.155 1.00 88.38 165 LYS A N 1
ATOM 1331 C CA . LYS A 1 165 ? -14.971 -3.673 -9.775 1.00 88.38 165 LYS A CA 1
ATOM 1332 C C . LYS A 1 165 ? -15.361 -4.821 -10.713 1.00 88.38 165 LYS A C 1
ATOM 1334 O O . LYS A 1 165 ? -14.543 -5.685 -10.996 1.00 88.38 165 LYS A O 1
ATOM 1339 N N . LYS A 1 166 ? -16.578 -4.795 -11.271 1.00 89.12 166 LYS A N 1
ATOM 1340 C CA . LYS A 1 166 ? -17.073 -5.789 -12.247 1.00 89.12 166 LYS A CA 1
ATOM 1341 C C . LYS A 1 166 ? -16.267 -5.871 -13.553 1.00 89.12 166 LYS A C 1
ATOM 1343 O O . LYS A 1 166 ? -16.464 -6.810 -14.314 1.00 89.12 166 LYS A O 1
ATOM 1348 N N . PHE A 1 167 ? -15.432 -4.872 -13.846 1.00 88.00 167 PHE A N 1
ATOM 1349 C CA . PHE A 1 167 ? -14.556 -4.861 -15.019 1.00 88.00 167 PHE A CA 1
ATOM 1350 C C . PHE A 1 167 ? -13.171 -5.456 -14.743 1.00 88.00 167 PHE A C 1
ATOM 1352 O O . PHE A 1 167 ? -12.377 -5.583 -15.676 1.00 88.00 167 PHE A O 1
ATOM 1359 N N . LEU A 1 168 ? -12.871 -5.822 -13.492 1.00 91.00 168 LEU A N 1
ATOM 1360 C CA . LEU A 1 168 ? -11.649 -6.546 -13.170 1.00 91.00 168 LEU A CA 1
ATOM 1361 C C . LEU A 1 168 ? -11.701 -7.962 -13.759 1.00 91.00 168 LEU A C 1
ATOM 1363 O O . LEU A 1 168 ? -12.770 -8.583 -13.777 1.00 91.00 168 LEU A O 1
ATOM 1367 N N . PRO A 1 169 ? -10.560 -8.492 -14.229 1.00 91.00 169 PRO A N 1
ATOM 1368 C CA . PRO A 1 169 ? -10.478 -9.893 -14.610 1.00 91.00 169 PRO A CA 1
ATOM 1369 C C . PRO A 1 169 ? -10.784 -10.800 -13.403 1.00 91.00 169 PRO A C 1
ATOM 1371 O O . PRO A 1 169 ? -10.595 -10.380 -12.258 1.00 91.00 169 PRO A O 1
ATOM 1374 N N . PRO A 1 170 ? -11.244 -12.046 -13.633 1.00 89.56 170 PRO A N 1
ATOM 1375 C CA . PRO A 1 170 ? -11.431 -13.013 -12.557 1.00 89.56 170 PRO A CA 1
ATOM 1376 C C . PRO A 1 170 ? -10.146 -13.167 -11.742 1.00 89.56 170 PRO A C 1
ATOM 1378 O O . PRO A 1 170 ? -9.087 -13.421 -12.317 1.00 89.56 170 PRO A O 1
ATOM 1381 N N . ALA A 1 171 ? -10.260 -13.008 -10.427 1.00 87.50 171 ALA A N 1
ATOM 1382 C CA . ALA A 1 171 ? -9.157 -13.089 -9.479 1.00 87.50 171 ALA A CA 1
ATOM 1383 C C . ALA A 1 171 ? -9.438 -14.185 -8.449 1.00 87.50 171 ALA A C 1
ATOM 1385 O O . ALA A 1 171 ? -10.587 -14.369 -8.043 1.00 87.50 171 ALA A O 1
ATOM 1386 N N . LYS A 1 172 ? -8.388 -14.884 -8.028 1.00 84.00 172 LYS A N 1
ATOM 1387 C CA . LYS A 1 172 ? -8.374 -15.735 -6.839 1.00 84.00 172 LYS A CA 1
ATOM 1388 C C . LYS A 1 172 ? -7.838 -14.930 -5.656 1.00 84.00 172 LYS A C 1
ATOM 1390 O O . LYS A 1 172 ? -8.618 -14.512 -4.808 1.00 84.00 172 LYS A O 1
ATOM 1395 N N . THR A 1 173 ? -6.537 -14.642 -5.668 1.00 91.00 173 THR A N 1
ATOM 1396 C CA . THR A 1 173 ? -5.808 -13.900 -4.623 1.00 91.00 173 THR A CA 1
ATOM 1397 C C . THR A 1 173 ? -5.208 -12.600 -5.143 1.00 91.00 173 THR A C 1
ATOM 1399 O O . THR A 1 173 ? -4.863 -11.726 -4.353 1.00 91.00 173 THR A O 1
ATOM 1402 N N . GLU A 1 174 ? -5.143 -12.418 -6.464 1.00 96.56 174 GLU A N 1
ATOM 1403 C CA . GLU A 1 174 ? -4.373 -11.351 -7.102 1.00 96.56 174 GLU A CA 1
ATOM 1404 C C . GLU A 1 174 ? -4.819 -9.959 -6.636 1.00 96.56 174 GLU A C 1
ATOM 1406 O O . GLU A 1 174 ? -3.995 -9.075 -6.442 1.00 96.56 174 GLU A O 1
ATOM 1411 N N . LEU A 1 175 ? -6.118 -9.744 -6.397 1.00 94.81 175 LEU A N 1
ATOM 1412 C CA . LEU A 1 175 ? -6.602 -8.456 -5.883 1.00 94.81 175 LEU A CA 1
ATOM 1413 C C . LEU A 1 175 ? -6.124 -8.164 -4.458 1.00 94.81 175 LEU A C 1
ATOM 1415 O O . LEU A 1 175 ? -5.844 -7.008 -4.153 1.00 94.81 175 LEU A O 1
ATOM 1419 N N . LEU A 1 176 ? -6.029 -9.192 -3.613 1.00 95.75 176 LEU A N 1
ATOM 1420 C CA . LEU A 1 176 ? -5.523 -9.058 -2.249 1.00 95.75 176 LEU A CA 1
ATOM 1421 C C . LEU A 1 176 ? -4.022 -8.767 -2.277 1.00 95.75 176 LEU A C 1
ATOM 1423 O O . LEU A 1 176 ? -3.574 -7.856 -1.591 1.00 95.75 176 LEU A O 1
ATOM 1427 N N . GLU A 1 177 ? -3.266 -9.451 -3.137 1.00 97.75 177 GLU A N 1
ATOM 1428 C CA . GLU A 1 177 ? -1.832 -9.202 -3.342 1.00 97.75 177 GLU A CA 1
ATOM 1429 C C . GLU A 1 177 ? -1.567 -7.772 -3.844 1.00 97.75 177 GLU A C 1
ATOM 1431 O O . GLU A 1 177 ? -0.713 -7.067 -3.306 1.00 97.75 177 GLU A O 1
ATOM 1436 N N . LEU A 1 178 ? -2.338 -7.289 -4.829 1.00 97.25 178 LEU A N 1
ATOM 1437 C CA . LEU A 1 178 ? -2.207 -5.912 -5.323 1.00 97.25 178 LEU A CA 1
ATOM 1438 C C . LEU A 1 178 ? -2.538 -4.866 -4.252 1.00 97.25 178 LEU A C 1
ATOM 1440 O O . LEU A 1 178 ? -1.908 -3.812 -4.215 1.00 97.25 178 LEU A O 1
ATOM 1444 N N . GLU A 1 179 ? -3.524 -5.120 -3.395 1.00 95.62 179 GLU A N 1
ATOM 1445 C CA . GLU A 1 179 ? -3.902 -4.209 -2.311 1.00 95.62 179 GLU A CA 1
ATOM 1446 C C . GLU A 1 179 ? -2.928 -4.267 -1.116 1.00 95.62 179 GLU A C 1
ATOM 1448 O O . GLU A 1 179 ? -2.675 -3.242 -0.466 1.00 95.62 179 GLU A O 1
ATOM 1453 N N . ALA A 1 180 ? -2.336 -5.438 -0.851 1.00 96.88 180 ALA A N 1
ATOM 1454 C CA . ALA A 1 180 ? -1.261 -5.629 0.121 1.00 96.88 180 ALA A CA 1
ATOM 1455 C C . ALA A 1 180 ? -0.029 -4.798 -0.272 1.00 96.88 180 ALA A C 1
ATOM 1457 O O . ALA A 1 180 ? 0.426 -3.972 0.517 1.00 96.88 180 ALA A O 1
ATOM 1458 N N . MET A 1 181 ? 0.391 -4.890 -1.538 1.00 96.19 181 MET A N 1
ATOM 1459 C CA . MET A 1 181 ? 1.502 -4.115 -2.114 1.00 96.19 181 MET A CA 1
ATOM 1460 C C . MET A 1 181 ? 1.155 -2.646 -2.440 1.00 96.19 181 MET A C 1
ATOM 1462 O O . MET A 1 181 ? 1.958 -1.930 -3.035 1.00 96.19 181 MET A O 1
ATOM 1466 N N . ARG A 1 182 ? -0.061 -2.175 -2.117 1.00 94.75 182 ARG A N 1
ATOM 1467 C CA . ARG A 1 182 ? -0.557 -0.810 -2.419 1.00 94.75 182 ARG A CA 1
ATOM 1468 C C . ARG A 1 182 ? -0.533 -0.431 -3.911 1.00 94.75 182 ARG A C 1
ATOM 1470 O O . ARG A 1 182 ? -0.423 0.742 -4.275 1.00 94.75 182 ARG A O 1
ATOM 1477 N N . LEU A 1 183 ? -0.686 -1.407 -4.800 1.00 95.44 183 LEU A N 1
ATOM 1478 C CA . LEU A 1 183 ? -0.783 -1.212 -6.252 1.00 95.44 183 LEU A CA 1
ATOM 1479 C C . LEU A 1 183 ? -2.213 -0.918 -6.716 1.00 95.44 183 LEU A C 1
ATOM 1481 O O . LEU A 1 183 ? -2.415 -0.366 -7.800 1.00 95.44 183 LEU A O 1
ATOM 1485 N N . LEU A 1 184 ? -3.204 -1.267 -5.898 1.00 92.12 184 LEU A N 1
ATOM 1486 C CA . LEU A 1 184 ? -4.625 -1.077 -6.163 1.00 92.12 184 LEU A CA 1
ATOM 1487 C C . LEU A 1 184 ? -5.323 -0.492 -4.931 1.00 92.12 184 LEU A C 1
ATOM 1489 O O . LEU A 1 184 ? -4.983 -0.836 -3.801 1.00 92.12 184 LEU A O 1
ATOM 1493 N N . ALA A 1 185 ? -6.300 0.384 -5.167 1.00 90.50 185 ALA A N 1
ATOM 1494 C CA . ALA A 1 185 ? -7.155 0.953 -4.132 1.00 90.50 185 ALA A CA 1
ATOM 1495 C C . ALA A 1 185 ? -8.631 0.947 -4.556 1.00 90.50 185 ALA A C 1
ATOM 1497 O O . ALA A 1 185 ? -8.946 1.042 -5.748 1.00 90.50 185 ALA A O 1
ATOM 1498 N N . PHE A 1 186 ? -9.523 0.870 -3.571 1.00 87.88 186 PHE A N 1
ATOM 1499 C CA . PHE A 1 186 ? -10.974 0.884 -3.740 1.00 87.88 186 PHE A CA 1
ATOM 1500 C C . PHE A 1 186 ? -11.614 2.182 -3.224 1.00 87.88 186 PHE A C 1
ATOM 1502 O O . PHE A 1 186 ? -11.100 2.845 -2.324 1.00 87.88 186 PHE A O 1
ATOM 1509 N N . SER A 1 187 ? -12.749 2.556 -3.817 1.00 82.81 187 SER A N 1
ATOM 1510 C CA . SER A 1 187 ? -13.538 3.730 -3.438 1.00 82.81 187 SER A CA 1
ATOM 1511 C C . SER A 1 187 ? -14.213 3.567 -2.078 1.00 82.81 187 SER A C 1
ATOM 1513 O O . SER A 1 187 ? -14.726 2.504 -1.725 1.00 82.81 187 SER A O 1
ATOM 1515 N N . ILE A 1 188 ? -14.309 4.671 -1.340 1.00 82.69 188 ILE A N 1
ATOM 1516 C CA . ILE A 1 188 ? -15.160 4.750 -0.152 1.00 82.69 188 ILE A CA 1
ATOM 1517 C C . ILE A 1 188 ? -16.630 4.984 -0.544 1.00 82.69 188 ILE A C 1
ATOM 1519 O O . ILE A 1 188 ? -16.895 5.624 -1.565 1.00 82.69 188 ILE A O 1
ATOM 1523 N N . PRO A 1 189 ? -17.602 4.539 0.270 1.00 79.81 189 PRO A N 1
ATOM 1524 C CA . PRO A 1 189 ? -17.453 3.604 1.390 1.00 79.81 189 PRO A CA 1
ATOM 1525 C C . PRO A 1 189 ? -17.624 2.126 0.978 1.00 79.81 189 PRO A C 1
ATOM 1527 O O . PRO A 1 189 ? -17.361 1.236 1.778 1.00 79.81 189 PRO A O 1
ATOM 1530 N N . VAL A 1 190 ? -18.081 1.848 -0.250 1.00 79.12 190 VAL A N 1
ATOM 1531 C CA . VAL A 1 190 ? -18.591 0.523 -0.669 1.00 79.12 190 VAL A CA 1
ATOM 1532 C C . VAL A 1 190 ? -17.646 -0.296 -1.557 1.00 79.12 190 VAL A C 1
ATOM 1534 O O . VAL A 1 190 ? -17.987 -1.418 -1.925 1.00 79.12 190 VAL A O 1
ATOM 1537 N N . SER A 1 191 ? -16.457 0.214 -1.892 1.00 85.69 191 SER A N 1
ATOM 1538 C CA . SER A 1 191 ? -15.457 -0.485 -2.722 1.00 85.69 191 SER A CA 1
ATOM 1539 C C . SER A 1 191 ? -15.953 -0.942 -4.101 1.00 85.69 191 SER A C 1
ATOM 1541 O O . SER A 1 191 ? -15.530 -1.975 -4.632 1.00 85.69 191 SER A O 1
ATOM 1543 N N . ASP A 1 192 ? -16.882 -0.195 -4.691 1.00 83.75 192 ASP A N 1
ATOM 1544 C CA . ASP A 1 192 ? -17.519 -0.514 -5.970 1.00 83.75 192 ASP A CA 1
ATOM 1545 C C . ASP A 1 192 ? -16.688 -0.070 -7.181 1.00 83.75 192 ASP A C 1
ATOM 1547 O O . ASP A 1 192 ? -16.793 -0.656 -8.266 1.00 83.75 192 ASP A O 1
ATOM 1551 N N . VAL A 1 193 ? -15.835 0.932 -6.986 1.00 83.00 193 VAL A N 1
ATOM 1552 C CA . VAL A 1 193 ? -14.892 1.469 -7.962 1.00 83.00 193 VAL A CA 1
ATOM 1553 C C . VAL A 1 193 ? -13.479 1.174 -7.479 1.00 83.00 193 VAL A C 1
ATOM 1555 O O . VAL A 1 193 ? -13.169 1.300 -6.299 1.00 83.00 193 VAL A O 1
ATOM 1558 N N . TYR A 1 194 ? -12.608 0.780 -8.399 1.00 89.62 194 TYR A N 1
ATOM 1559 C CA . TYR A 1 194 ? -11.191 0.583 -8.129 1.00 89.62 194 TYR A CA 1
ATOM 1560 C C . TYR A 1 194 ? -10.352 1.510 -9.007 1.00 89.62 194 TYR A C 1
ATOM 1562 O O . TYR A 1 194 ? -10.784 1.945 -10.080 1.00 89.62 194 TYR A O 1
ATOM 1570 N N . THR A 1 195 ? -9.124 1.761 -8.573 1.00 88.62 195 THR A N 1
ATOM 1571 C CA . THR A 1 195 ? -8.075 2.370 -9.390 1.00 88.62 195 THR A CA 1
ATOM 1572 C C . THR A 1 195 ? -6.746 1.687 -9.104 1.00 88.62 195 THR A C 1
ATOM 1574 O O . THR A 1 195 ? -6.466 1.314 -7.963 1.00 88.62 195 THR A O 1
ATOM 1577 N N . LEU A 1 196 ? -5.899 1.546 -10.124 1.00 89.56 196 LEU A N 1
ATOM 1578 C CA . LEU A 1 196 ? -4.480 1.326 -9.872 1.00 89.56 196 LEU A CA 1
ATOM 1579 C C . LEU A 1 196 ? -3.889 2.611 -9.289 1.00 89.56 196 LEU A C 1
ATOM 1581 O O . LEU A 1 196 ? -4.203 3.713 -9.759 1.00 89.56 196 LEU A O 1
ATOM 1585 N N . THR A 1 197 ? -3.050 2.469 -8.267 1.00 90.19 197 THR A N 1
ATOM 1586 C CA . THR A 1 197 ? -2.316 3.591 -7.668 1.00 90.19 197 THR A CA 1
ATOM 1587 C C . THR A 1 197 ? -1.265 4.119 -8.644 1.00 90.19 197 THR A C 1
ATOM 1589 O O . THR A 1 197 ? -0.999 3.499 -9.674 1.00 90.19 197 THR A O 1
ATOM 1592 N N . GLY A 1 198 ? -0.633 5.258 -8.338 1.00 86.75 198 GLY A N 1
ATOM 1593 C CA . GLY A 1 198 ? 0.466 5.775 -9.164 1.00 86.75 198 GLY A CA 1
ATOM 1594 C C . GLY A 1 198 ? 1.554 4.720 -9.397 1.00 86.75 198 GLY A C 1
ATOM 1595 O O . GLY A 1 198 ? 1.956 4.500 -10.538 1.00 86.75 198 GLY A O 1
ATOM 1596 N N . LEU A 1 199 ? 1.937 3.992 -8.342 1.00 92.38 199 LEU A N 1
ATOM 1597 C CA . LEU A 1 199 ? 2.870 2.868 -8.423 1.00 92.38 199 LEU A CA 1
ATOM 1598 C C . LEU A 1 199 ? 2.324 1.739 -9.312 1.00 92.38 199 LEU A C 1
ATOM 1600 O O . LEU A 1 199 ? 2.984 1.326 -10.265 1.00 92.38 199 LEU A O 1
ATOM 1604 N N . GLY A 1 200 ? 1.087 1.293 -9.062 1.00 94.62 200 GLY A N 1
ATOM 1605 C CA . GLY A 1 200 ? 0.447 0.225 -9.837 1.00 94.62 200 GLY A CA 1
ATOM 1606 C C . GLY A 1 200 ? 0.318 0.540 -11.331 1.00 94.62 200 GLY A C 1
ATOM 1607 O O . GLY A 1 200 ? 0.506 -0.339 -12.171 1.00 94.62 200 GLY A O 1
ATOM 1608 N N . GLN A 1 201 ? 0.059 1.799 -11.691 1.00 93.81 201 GLN A N 1
ATOM 1609 C CA . GLN A 1 201 ? -0.009 2.238 -13.086 1.00 93.81 201 GLN A CA 1
ATOM 1610 C C . GLN A 1 201 ? 1.354 2.169 -13.782 1.00 93.81 201 GLN A C 1
ATOM 1612 O O . GLN A 1 201 ? 1.428 1.683 -14.913 1.00 93.81 201 GLN A O 1
ATOM 1617 N N . GLN A 1 202 ? 2.426 2.616 -13.119 1.00 95.50 202 GLN A N 1
ATOM 1618 C CA . GLN A 1 202 ? 3.777 2.566 -13.686 1.00 95.50 202 GLN A CA 1
ATOM 1619 C C . GLN A 1 202 ? 4.269 1.127 -13.839 1.00 95.50 202 GLN A C 1
ATOM 1621 O O . GLN A 1 202 ? 4.751 0.747 -14.906 1.00 95.50 202 GLN A O 1
ATOM 1626 N N . ILE A 1 203 ? 4.045 0.292 -12.824 1.00 97.44 203 ILE A N 1
ATOM 1627 C CA . ILE A 1 203 ? 4.342 -1.141 -12.880 1.00 97.44 203 ILE A CA 1
ATOM 1628 C C . ILE A 1 203 ? 3.589 -1.810 -14.031 1.00 97.44 203 ILE A C 1
ATOM 1630 O O . ILE A 1 203 ? 4.184 -2.521 -14.841 1.00 97.44 203 ILE A O 1
ATOM 1634 N N . ARG A 1 204 ? 2.285 -1.547 -14.169 1.00 97.56 204 ARG A N 1
ATOM 1635 C CA . ARG A 1 204 ? 1.495 -2.083 -15.280 1.00 97.56 204 ARG A CA 1
ATOM 1636 C C . ARG A 1 204 ? 2.049 -1.649 -16.636 1.00 97.56 204 ARG A C 1
ATOM 1638 O O . ARG A 1 204 ? 2.127 -2.469 -17.550 1.00 97.56 204 ARG A O 1
ATOM 1645 N N . ALA A 1 205 ? 2.415 -0.378 -16.788 1.00 95.94 205 ALA A N 1
ATOM 1646 C CA . ALA A 1 205 ? 2.981 0.136 -18.030 1.00 95.94 205 ALA A CA 1
ATOM 1647 C C . ALA A 1 205 ? 4.320 -0.540 -18.372 1.00 95.94 205 ALA A C 1
ATOM 1649 O O . ALA A 1 205 ? 4.531 -0.918 -19.527 1.00 95.94 205 ALA A O 1
ATOM 1650 N N . ALA A 1 206 ? 5.176 -0.768 -17.372 1.00 97.94 206 ALA A N 1
ATOM 1651 C CA . ALA A 1 206 ? 6.410 -1.529 -17.531 1.00 97.94 206 ALA A CA 1
ATOM 1652 C C . ALA A 1 206 ? 6.149 -2.980 -17.956 1.00 97.94 206 ALA A C 1
ATOM 1654 O O . ALA A 1 206 ? 6.774 -3.460 -18.896 1.00 97.94 206 ALA A O 1
ATOM 1655 N N . ILE A 1 207 ? 5.188 -3.667 -17.332 1.00 97.88 207 ILE A N 1
ATOM 1656 C CA . ILE A 1 207 ? 4.820 -5.052 -17.675 1.00 97.88 207 ILE A CA 1
ATOM 1657 C C . ILE A 1 207 ? 4.273 -5.157 -19.105 1.00 97.88 207 ILE A C 1
ATOM 1659 O O . ILE A 1 207 ? 4.580 -6.110 -19.816 1.00 97.88 207 ILE A O 1
ATOM 1663 N N . ILE A 1 208 ? 3.466 -4.188 -19.550 1.00 97.00 208 ILE A N 1
ATOM 1664 C CA . ILE A 1 208 ? 2.902 -4.177 -20.910 1.00 97.00 208 ILE A CA 1
ATOM 1665 C C . ILE A 1 208 ? 3.989 -4.003 -21.972 1.00 97.00 208 ILE A C 1
ATOM 1667 O O . ILE A 1 208 ? 3.893 -4.611 -23.038 1.00 97.00 208 ILE A O 1
ATOM 1671 N N . LYS A 1 209 ? 4.982 -3.152 -21.695 1.00 97.06 209 LYS A N 1
ATOM 1672 C CA . LYS A 1 209 ? 6.046 -2.794 -22.641 1.00 97.06 209 LYS A CA 1
ATOM 1673 C C . LYS A 1 209 ? 7.277 -3.702 -22.554 1.00 97.06 209 LYS A C 1
ATOM 1675 O O . LYS A 1 209 ? 8.075 -3.708 -23.484 1.00 97.06 209 LYS A O 1
ATOM 1680 N N . GLY A 1 210 ? 7.450 -4.412 -21.442 1.00 95.06 210 GLY A N 1
ATOM 1681 C CA . GLY A 1 210 ? 8.559 -5.332 -21.204 1.00 95.06 210 GLY A CA 1
ATOM 1682 C C . GLY A 1 210 ?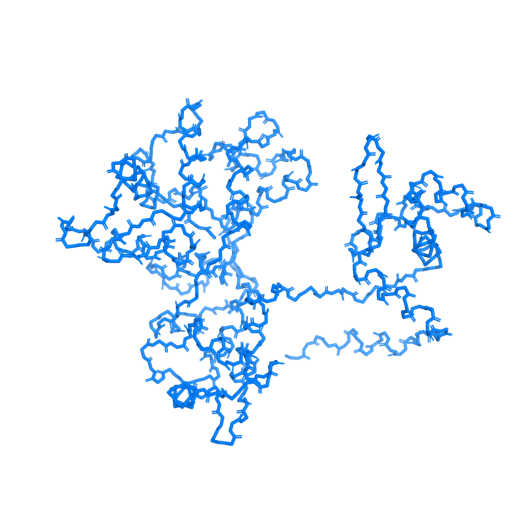 8.299 -6.743 -21.734 1.00 95.06 210 GLY A C 1
ATOM 1683 O O . GLY A 1 210 ? 7.299 -7.019 -22.401 1.00 95.06 210 GLY A O 1
ATOM 1684 N N . ALA A 1 211 ? 9.210 -7.657 -21.404 1.00 92.31 211 ALA A N 1
ATOM 1685 C CA . ALA A 1 211 ? 9.136 -9.065 -21.776 1.00 92.31 211 ALA A CA 1
ATOM 1686 C C . ALA A 1 211 ? 8.913 -9.951 -20.534 1.00 92.31 211 ALA A C 1
ATOM 1688 O O . ALA A 1 211 ? 9.715 -9.905 -19.603 1.00 92.31 211 ALA A O 1
ATOM 1689 N N . PRO A 1 212 ? 7.886 -10.823 -20.499 1.00 89.12 212 PRO A N 1
ATOM 1690 C CA . PRO A 1 212 ? 7.642 -11.721 -19.368 1.00 89.12 212 PRO A CA 1
ATOM 1691 C C . PRO A 1 212 ? 8.561 -12.964 -19.392 1.00 89.12 212 PRO A C 1
ATOM 1693 O O . PRO A 1 212 ? 8.103 -14.102 -19.269 1.00 89.12 212 PRO A O 1
ATOM 1696 N N . ALA A 1 213 ? 9.868 -12.769 -19.591 1.00 91.62 213 ALA A N 1
ATOM 1697 C CA . ALA A 1 213 ? 10.826 -13.845 -19.862 1.00 91.62 213 ALA A CA 1
ATOM 1698 C C . ALA A 1 213 ? 11.229 -14.655 -18.617 1.00 91.62 213 ALA A C 1
ATOM 1700 O O . ALA A 1 213 ? 11.642 -15.808 -18.743 1.00 91.62 213 ALA A O 1
ATOM 1701 N N . LEU A 1 214 ? 11.044 -14.109 -17.410 1.00 95.44 214 LEU A N 1
ATOM 1702 C CA . LEU A 1 214 ? 11.500 -14.708 -16.146 1.00 95.44 214 LEU A CA 1
ATOM 1703 C C . LEU A 1 214 ? 10.334 -15.092 -15.214 1.00 95.44 214 LEU A C 1
ATOM 1705 O O . LEU A 1 214 ? 9.194 -14.702 -15.488 1.00 95.44 214 LEU A O 1
ATOM 1709 N N . PRO A 1 215 ? 10.565 -15.908 -14.165 1.00 96.56 215 PRO A N 1
ATOM 1710 C CA . PRO A 1 215 ? 9.535 -16.245 -13.177 1.00 96.56 215 PRO A CA 1
ATOM 1711 C C . PRO A 1 215 ? 9.065 -15.042 -12.349 1.00 96.56 215 PRO A C 1
ATOM 1713 O O . PRO A 1 215 ? 7.879 -14.952 -12.044 1.00 96.56 215 PRO A O 1
ATOM 1716 N N . VAL A 1 216 ? 9.974 -14.115 -12.033 1.00 97.19 216 VAL A N 1
ATOM 1717 C CA . VAL A 1 216 ? 9.688 -12.846 -11.347 1.00 97.19 216 VAL A CA 1
ATOM 1718 C C . VAL A 1 216 ? 9.918 -11.703 -12.325 1.00 97.19 216 VAL A C 1
ATOM 1720 O O . VAL A 1 216 ? 10.994 -11.604 -12.919 1.00 97.19 216 VAL A O 1
ATOM 1723 N N . ILE A 1 217 ? 8.889 -10.879 -12.517 1.00 97.88 217 ILE A N 1
ATOM 1724 C CA . ILE A 1 217 ? 8.857 -9.815 -13.526 1.00 97.88 217 ILE A CA 1
ATOM 1725 C C . ILE A 1 217 ? 9.275 -8.477 -12.927 1.00 97.88 217 ILE A C 1
ATOM 1727 O O . ILE A 1 217 ? 10.018 -7.743 -13.561 1.00 97.88 217 ILE A O 1
ATOM 1731 N N . VAL A 1 218 ? 8.831 -8.175 -11.709 1.00 97.69 218 VAL A N 1
ATOM 1732 C CA . VAL 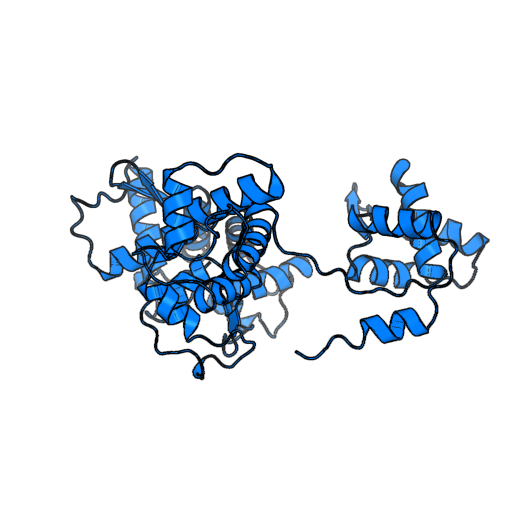A 1 218 ? 9.245 -6.982 -10.959 1.00 97.69 218 VAL A CA 1
ATOM 1733 C C . VAL A 1 218 ? 9.399 -7.376 -9.497 1.00 97.69 218 VAL A C 1
ATOM 1735 O O . VAL A 1 218 ? 8.547 -8.083 -8.968 1.00 97.69 218 VAL A O 1
ATOM 1738 N N . ASP A 1 219 ? 10.466 -6.927 -8.857 1.00 97.62 219 ASP A N 1
ATOM 1739 C CA . ASP A 1 219 ? 10.681 -7.005 -7.414 1.00 97.62 219 ASP A CA 1
ATOM 1740 C C . ASP A 1 219 ? 11.533 -5.819 -6.937 1.00 97.62 219 ASP A C 1
ATOM 1742 O O . ASP A 1 219 ? 11.935 -4.971 -7.740 1.00 97.62 219 ASP A O 1
ATOM 1746 N N . GLU A 1 220 ? 11.781 -5.750 -5.631 1.00 95.94 220 GLU A N 1
ATOM 1747 C CA . GLU A 1 220 ? 12.623 -4.724 -5.004 1.00 95.94 220 GLU A CA 1
ATOM 1748 C C . GLU A 1 220 ? 14.033 -4.647 -5.601 1.00 95.94 220 GLU A C 1
ATOM 1750 O O . GLU A 1 220 ? 14.482 -3.546 -5.898 1.00 95.94 220 GLU A O 1
ATOM 1755 N N . GLU A 1 221 ? 14.704 -5.778 -5.860 1.00 96.81 221 GLU A N 1
ATOM 1756 C CA . GLU A 1 221 ? 16.041 -5.788 -6.484 1.00 96.81 221 GLU A CA 1
ATOM 1757 C C . GLU A 1 221 ? 16.032 -5.140 -7.874 1.00 96.81 221 GLU A C 1
ATOM 1759 O O . GLU A 1 221 ? 16.940 -4.383 -8.219 1.00 96.81 221 GLU A O 1
ATOM 1764 N N . ILE A 1 222 ? 15.009 -5.418 -8.692 1.00 97.44 222 ILE A N 1
ATOM 1765 C CA . ILE A 1 222 ? 14.853 -4.779 -10.004 1.00 97.44 222 ILE A CA 1
ATOM 1766 C C . ILE A 1 222 ? 14.659 -3.266 -9.856 1.00 97.44 222 ILE A C 1
ATOM 1768 O O . ILE A 1 222 ? 15.253 -2.505 -10.627 1.00 97.44 222 ILE A O 1
ATOM 1772 N N . LEU A 1 223 ? 13.822 -2.826 -8.910 1.00 96.38 223 LEU A N 1
ATOM 1773 C CA . LEU A 1 223 ? 13.596 -1.398 -8.682 1.00 96.38 223 LEU A CA 1
ATOM 1774 C C . LEU A 1 223 ? 14.862 -0.698 -8.185 1.00 96.38 223 LEU A C 1
ATOM 1776 O O . LEU A 1 223 ? 15.197 0.359 -8.716 1.00 96.38 223 LEU A O 1
ATOM 1780 N N . ASP A 1 224 ? 15.561 -1.295 -7.223 1.00 96.31 224 ASP A N 1
ATOM 1781 C CA . ASP A 1 224 ? 16.807 -0.785 -6.650 1.00 96.31 224 ASP A CA 1
ATOM 1782 C C . ASP A 1 224 ? 17.897 -0.659 -7.721 1.00 96.31 224 ASP A C 1
ATOM 1784 O O . ASP A 1 224 ? 18.441 0.422 -7.935 1.00 96.31 224 ASP A O 1
ATOM 1788 N N . ALA A 1 225 ? 18.120 -1.707 -8.523 1.00 96.56 225 ALA A N 1
ATOM 1789 C CA . ALA A 1 225 ? 19.113 -1.674 -9.596 1.00 96.56 225 ALA A CA 1
ATOM 1790 C C . ALA A 1 225 ? 18.845 -0.561 -10.628 1.00 96.56 225 ALA A C 1
ATOM 1792 O O . ALA A 1 225 ? 19.778 0.108 -11.080 1.00 96.56 225 ALA A O 1
ATOM 1793 N N . ILE A 1 226 ? 17.578 -0.341 -11.003 1.00 96.00 226 ILE A N 1
ATOM 1794 C CA . ILE A 1 226 ? 17.195 0.755 -11.908 1.00 96.00 226 ILE A CA 1
ATOM 1795 C C . ILE A 1 226 ? 17.383 2.114 -11.227 1.00 96.00 226 ILE A C 1
ATOM 1797 O O . ILE A 1 226 ? 17.884 3.047 -11.859 1.00 96.00 226 ILE A O 1
ATOM 1801 N N . TYR A 1 227 ? 16.980 2.239 -9.963 1.00 94.81 227 TYR A N 1
ATOM 1802 C CA . TYR A 1 227 ? 17.059 3.479 -9.202 1.00 94.81 227 TYR A CA 1
ATOM 1803 C C . TYR A 1 227 ? 18.509 3.900 -8.956 1.00 94.81 227 TYR A C 1
ATOM 1805 O O . TYR A 1 227 ? 18.910 4.980 -9.392 1.00 94.81 227 TYR A O 1
ATOM 1813 N N . SER A 1 228 ? 19.325 3.034 -8.359 1.00 93.94 228 SER A N 1
ATOM 1814 C CA . SER A 1 228 ? 20.734 3.310 -8.083 1.00 93.94 228 SER A CA 1
ATOM 1815 C C . SER A 1 228 ? 21.525 3.588 -9.358 1.00 93.94 228 SER A C 1
ATOM 1817 O O . SER A 1 228 ? 22.381 4.472 -9.373 1.00 93.94 228 SER A O 1
ATOM 1819 N N . SER A 1 229 ? 21.207 2.921 -10.470 1.00 93.31 229 SER A N 1
ATOM 1820 C CA . SER A 1 229 ? 21.860 3.222 -11.745 1.00 93.31 229 SER A CA 1
ATOM 1821 C C . SER A 1 229 ? 21.457 4.578 -12.324 1.00 93.31 229 SER A C 1
ATOM 1823 O O . SER A 1 229 ? 22.321 5.381 -12.679 1.00 93.31 229 SER A O 1
ATOM 1825 N N . ALA A 1 230 ? 20.158 4.871 -12.400 1.00 91.25 230 ALA A N 1
ATOM 1826 C CA . ALA A 1 230 ? 19.668 6.057 -13.100 1.00 91.25 230 ALA A CA 1
ATOM 1827 C C . ALA A 1 230 ? 19.665 7.339 -12.249 1.00 91.25 230 ALA A C 1
ATOM 1829 O O . ALA A 1 230 ? 19.668 8.438 -12.806 1.00 91.25 230 ALA A O 1
ATOM 1830 N N . VAL A 1 231 ? 19.606 7.219 -10.922 1.00 90.38 231 VAL A N 1
ATOM 1831 C CA . VAL A 1 231 ? 19.523 8.350 -9.983 1.00 90.38 231 VAL A CA 1
ATOM 1832 C C . VAL A 1 231 ? 20.853 8.574 -9.276 1.00 90.38 231 VAL A C 1
ATOM 1834 O O . VAL A 1 231 ? 21.312 9.711 -9.188 1.00 90.38 231 VAL A O 1
ATOM 1837 N N . GLU A 1 232 ? 21.504 7.503 -8.825 1.00 87.62 232 GLU A N 1
ATOM 1838 C CA . GLU A 1 232 ? 22.735 7.584 -8.026 1.00 87.62 232 GLU A CA 1
ATOM 1839 C C . GLU A 1 232 ? 24.007 7.367 -8.859 1.00 87.62 232 GLU A C 1
ATOM 1841 O O . GLU A 1 232 ? 25.114 7.563 -8.364 1.00 87.62 232 GLU A O 1
ATOM 1846 N N . SER A 1 233 ? 23.865 7.025 -10.146 1.00 90.62 233 SER A N 1
ATOM 1847 C CA . SER A 1 233 ? 24.979 6.725 -11.061 1.00 90.62 233 SER A CA 1
ATOM 1848 C C . SER A 1 233 ? 25.853 5.545 -10.609 1.00 90.62 233 SER A C 1
ATOM 1850 O O . SER A 1 233 ? 27.036 5.473 -10.953 1.00 90.62 233 SER A O 1
ATOM 1852 N N . HIS A 1 234 ? 25.283 4.606 -9.850 1.00 91.75 234 HIS A N 1
ATOM 1853 C CA . HIS A 1 234 ? 25.947 3.359 -9.486 1.00 91.75 234 HIS A CA 1
ATOM 1854 C C . HIS A 1 234 ? 25.953 2.369 -10.669 1.00 91.75 234 HIS A C 1
ATOM 1856 O O . HIS A 1 234 ? 24.981 2.286 -11.424 1.00 91.75 234 HIS A O 1
ATOM 1862 N N . PRO A 1 235 ? 27.033 1.594 -10.872 1.00 91.56 235 PRO A N 1
ATOM 1863 C CA . PRO A 1 235 ? 27.066 0.587 -11.929 1.00 91.56 235 PRO A CA 1
ATOM 1864 C C . PRO A 1 235 ? 26.087 -0.558 -11.633 1.00 91.56 235 PRO A C 1
ATOM 1866 O O . PRO A 1 235 ? 25.993 -1.022 -10.496 1.00 91.56 235 PRO A O 1
ATOM 1869 N N . ILE A 1 236 ? 25.400 -1.057 -12.666 1.00 93.44 236 ILE A N 1
ATOM 1870 C CA . ILE A 1 236 ? 24.479 -2.196 -12.536 1.00 93.44 236 ILE A CA 1
ATOM 1871 C C . ILE A 1 236 ? 25.295 -3.483 -12.304 1.00 93.44 236 ILE A C 1
ATOM 1873 O O . ILE A 1 236 ? 26.175 -3.797 -13.112 1.00 93.44 236 ILE A O 1
ATOM 1877 N N . PRO A 1 237 ? 25.012 -4.274 -11.250 1.00 92.38 237 PRO A N 1
ATOM 1878 C CA . PRO A 1 237 ? 25.669 -5.563 -11.046 1.00 92.38 237 PRO A CA 1
ATOM 1879 C C . PRO A 1 237 ? 25.457 -6.514 -12.241 1.00 92.38 237 PRO A C 1
ATOM 1881 O O . PRO A 1 237 ? 24.343 -6.576 -12.762 1.00 92.38 237 PRO A O 1
ATOM 1884 N N . PRO A 1 238 ? 26.449 -7.334 -12.649 1.00 92.81 238 PRO A N 1
ATOM 1885 C CA . PR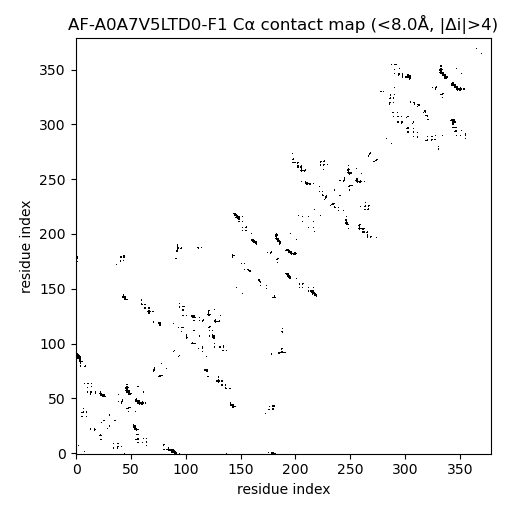O A 1 238 ? 26.327 -8.183 -13.843 1.00 92.81 238 PRO A CA 1
ATOM 1886 C C . PRO A 1 238 ? 25.099 -9.106 -13.854 1.00 92.81 238 PRO A C 1
ATOM 1888 O O . PRO A 1 238 ? 24.407 -9.202 -14.863 1.00 92.81 238 PRO A O 1
ATOM 1891 N N . HIS A 1 239 ? 24.772 -9.725 -12.715 1.00 92.44 239 HIS A N 1
ATOM 1892 C CA . HIS A 1 239 ? 23.590 -10.584 -12.598 1.00 92.44 239 HIS A CA 1
ATOM 1893 C C . HIS A 1 239 ? 22.273 -9.806 -12.789 1.00 92.44 239 HIS A C 1
ATOM 1895 O O . HIS A 1 239 ? 21.328 -10.331 -13.376 1.00 92.44 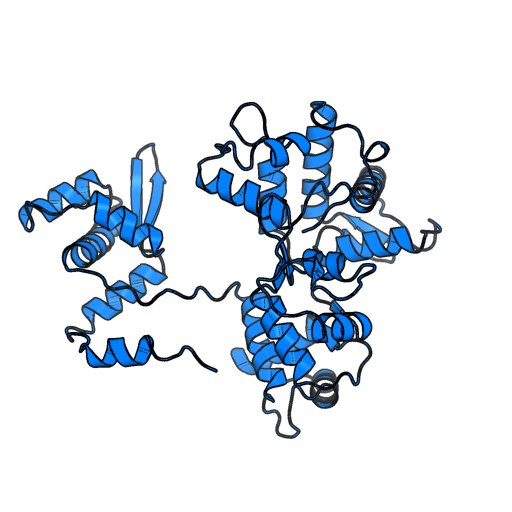239 HIS A O 1
ATOM 1901 N N . MET A 1 240 ? 22.221 -8.543 -12.349 1.00 95.94 240 MET A N 1
ATOM 1902 C CA . MET A 1 240 ? 21.073 -7.664 -12.578 1.00 95.94 240 MET A CA 1
ATOM 1903 C C . MET A 1 240 ? 21.013 -7.178 -14.019 1.00 95.94 240 MET A C 1
ATOM 1905 O O . MET A 1 240 ? 19.923 -7.114 -14.578 1.00 95.94 240 MET A O 1
ATOM 1909 N N . ARG A 1 241 ? 22.156 -6.899 -14.658 1.00 96.06 241 ARG A N 1
ATOM 1910 C CA . ARG A 1 241 ? 22.204 -6.524 -16.079 1.00 96.06 241 ARG A CA 1
ATOM 1911 C C . ARG A 1 241 ? 21.538 -7.593 -16.945 1.00 96.06 241 ARG A C 1
ATOM 1913 O O . ARG A 1 241 ? 20.633 -7.271 -17.712 1.00 96.06 241 ARG A O 1
ATOM 1920 N N . ASP A 1 242 ? 21.913 -8.857 -16.765 1.00 95.38 242 ASP A N 1
ATOM 1921 C CA . ASP A 1 242 ? 21.333 -9.979 -17.517 1.00 95.38 242 ASP A CA 1
ATOM 1922 C C . ASP A 1 242 ? 19.822 -10.108 -17.274 1.00 95.38 242 ASP A C 1
ATOM 1924 O O . ASP A 1 242 ? 19.039 -10.323 -18.205 1.00 95.38 242 ASP A O 1
ATOM 1928 N N . ARG A 1 243 ? 19.391 -9.909 -16.022 1.00 96.62 243 ARG A N 1
ATOM 1929 C CA . ARG A 1 243 ? 17.980 -9.937 -15.624 1.00 96.62 243 ARG A CA 1
ATOM 1930 C C . ARG A 1 243 ? 17.172 -8.813 -16.285 1.00 96.62 243 ARG A C 1
ATOM 1932 O O . ARG A 1 243 ? 16.105 -9.070 -16.843 1.00 96.62 243 ARG A O 1
ATOM 1939 N N . LEU A 1 244 ? 17.686 -7.583 -16.262 1.00 97.50 244 LEU A N 1
ATOM 1940 C CA . LEU A 1 244 ? 17.047 -6.400 -16.847 1.00 97.50 244 LEU A CA 1
ATOM 1941 C C . LEU A 1 244 ? 16.997 -6.464 -18.382 1.00 97.50 244 LEU A C 1
ATOM 1943 O O . LEU A 1 244 ? 15.996 -6.050 -18.972 1.00 97.50 244 LEU A O 1
ATOM 1947 N N . LEU A 1 245 ? 18.029 -7.018 -19.029 1.00 97.38 245 LEU A N 1
ATOM 1948 C CA . LEU A 1 245 ? 18.036 -7.293 -20.471 1.00 97.38 245 LEU A CA 1
ATOM 1949 C C . LEU A 1 245 ? 16.975 -8.333 -20.844 1.00 97.38 245 LEU A C 1
ATOM 1951 O O . LEU A 1 245 ? 16.176 -8.102 -21.752 1.00 97.38 245 LEU A O 1
ATOM 1955 N N . ALA A 1 246 ? 16.910 -9.451 -20.112 1.00 97.00 246 ALA A N 1
ATOM 1956 C CA . ALA A 1 246 ? 15.939 -10.516 -20.367 1.00 97.00 246 ALA A CA 1
ATOM 1957 C C . ALA A 1 246 ? 14.482 -10.033 -20.243 1.00 97.00 246 ALA A C 1
ATOM 1959 O O . ALA A 1 246 ? 13.611 -10.480 -20.990 1.00 97.00 246 ALA A O 1
ATOM 1960 N N . LEU A 1 247 ? 14.218 -9.103 -19.323 1.00 97.69 247 LEU A N 1
ATOM 1961 C CA . LEU A 1 247 ? 12.904 -8.484 -19.118 1.00 97.69 247 LEU A CA 1
ATOM 1962 C C . LEU A 1 247 ? 12.632 -7.292 -20.056 1.00 97.69 247 LEU A C 1
ATOM 1964 O O . LEU A 1 247 ? 11.548 -6.706 -20.007 1.00 97.69 247 LEU A O 1
ATOM 1968 N N . ALA A 1 248 ? 13.582 -6.952 -20.934 1.00 97.75 248 ALA A N 1
ATOM 1969 C CA . ALA A 1 248 ? 13.538 -5.801 -21.834 1.00 97.75 248 ALA A CA 1
ATOM 1970 C C . ALA A 1 248 ? 13.355 -4.452 -21.109 1.00 97.75 248 ALA A C 1
ATOM 1972 O O . ALA A 1 248 ? 12.694 -3.547 -21.622 1.00 97.75 248 ALA A O 1
ATOM 1973 N N . TYR A 1 249 ? 13.938 -4.301 -19.918 1.00 97.94 249 TYR A N 1
ATOM 1974 C CA . TYR A 1 249 ? 14.000 -3.038 -19.165 1.00 97.94 249 TYR A CA 1
ATOM 1975 C C . TYR A 1 249 ? 15.249 -2.217 -19.491 1.00 97.94 249 TYR A C 1
ATOM 1977 O O . TYR A 1 249 ? 15.238 -0.991 -19.371 1.00 97.94 249 TYR A O 1
ATOM 1985 N N . LEU A 1 250 ? 16.289 -2.887 -19.979 1.00 96.88 250 LEU A N 1
ATOM 1986 C CA . LEU A 1 250 ? 17.548 -2.296 -20.407 1.00 96.88 250 LEU A CA 1
ATOM 1987 C C . LEU A 1 250 ? 17.846 -2.694 -21.860 1.00 96.88 250 LEU A C 1
ATOM 1989 O O . LEU A 1 250 ? 17.407 -3.748 -22.321 1.00 96.88 250 LEU A O 1
ATOM 1993 N N . THR A 1 251 ? 18.580 -1.856 -22.585 1.00 95.44 251 THR A N 1
ATOM 1994 C CA . THR A 1 251 ? 19.214 -2.213 -23.865 1.00 95.44 251 THR A CA 1
ATOM 1995 C C . THR A 1 251 ? 20.624 -2.757 -23.635 1.00 95.44 251 THR A C 1
ATOM 1997 O O . THR A 1 251 ? 21.203 -2.513 -22.581 1.00 95.44 251 THR A O 1
ATOM 2000 N N . GLU A 1 252 ? 21.238 -3.381 -24.645 1.00 93.19 252 GLU A N 1
ATOM 2001 C CA . GLU A 1 252 ? 22.646 -3.824 -24.573 1.00 93.19 252 GLU A CA 1
ATOM 2002 C C . GLU A 1 252 ? 23.622 -2.695 -24.204 1.00 93.19 252 GLU A C 1
ATOM 2004 O O . GLU A 1 252 ? 24.550 -2.919 -23.429 1.00 93.19 252 GLU A O 1
ATOM 2009 N N . ASP A 1 253 ? 23.354 -1.472 -24.673 1.00 91.94 253 ASP A N 1
ATOM 2010 C CA . ASP A 1 253 ? 24.136 -0.264 -24.366 1.00 91.94 253 ASP A CA 1
ATOM 2011 C C . ASP A 1 253 ? 23.813 0.357 -22.989 1.00 91.94 253 ASP A C 1
ATOM 2013 O O . ASP A 1 253 ? 24.094 1.528 -22.755 1.00 91.94 253 ASP A O 1
ATOM 2017 N N . GLU A 1 254 ? 23.145 -0.386 -22.103 1.00 89.00 254 GLU A N 1
ATOM 2018 C CA . GLU A 1 254 ? 22.784 0.030 -20.736 1.00 89.00 254 GLU A CA 1
ATOM 2019 C C . GLU A 1 254 ? 21.853 1.252 -20.639 1.00 89.00 254 GLU A C 1
ATOM 2021 O O . GLU A 1 254 ? 21.711 1.877 -19.590 1.00 89.00 254 GLU A O 1
ATOM 2026 N N . ASN A 1 255 ? 21.133 1.563 -21.716 1.00 93.62 255 ASN A N 1
ATOM 2027 C CA . ASN A 1 255 ? 20.075 2.564 -21.696 1.00 93.62 255 ASN A CA 1
ATOM 2028 C C . ASN A 1 255 ? 18.743 1.946 -21.255 1.00 93.62 255 ASN A C 1
ATOM 2030 O O . ASN A 1 255 ? 18.390 0.834 -21.657 1.00 93.62 255 ASN A O 1
ATOM 2034 N N . LEU A 1 256 ? 17.955 2.695 -20.478 1.00 96.44 256 LEU A N 1
ATOM 2035 C CA . LEU A 1 256 ? 16.593 2.287 -20.134 1.00 96.44 256 LEU A CA 1
ATOM 2036 C C . LEU A 1 256 ? 15.709 2.243 -21.386 1.00 96.44 256 LEU A C 1
ATOM 2038 O O . LEU A 1 256 ? 15.609 3.220 -22.138 1.00 96.44 256 LEU A O 1
ATOM 2042 N N . THR A 1 257 ? 15.009 1.125 -21.567 1.00 97.75 257 THR A N 1
ATOM 2043 C CA . THR A 1 257 ? 13.917 1.022 -22.543 1.00 97.75 257 THR A CA 1
ATOM 2044 C C . THR A 1 257 ? 12.698 1.808 -22.058 1.00 97.75 257 THR A C 1
ATOM 2046 O O . THR A 1 257 ? 12.665 2.321 -20.940 1.00 97.75 257 THR A O 1
ATOM 2049 N N . ASP A 1 258 ? 11.631 1.869 -22.856 1.00 96.38 258 ASP A N 1
ATOM 2050 C CA . ASP A 1 258 ? 10.379 2.481 -22.399 1.00 96.38 258 ASP A CA 1
ATOM 2051 C C . ASP A 1 258 ? 9.769 1.756 -21.193 1.00 96.38 258 ASP A C 1
ATOM 2053 O O . ASP A 1 258 ? 9.185 2.399 -20.323 1.00 96.38 258 ASP A O 1
ATOM 2057 N N . ALA A 1 259 ? 9.930 0.433 -21.110 1.00 97.62 259 ALA A N 1
ATOM 2058 C CA . ALA A 1 259 ? 9.527 -0.334 -19.939 1.00 97.62 259 ALA A CA 1
ATOM 2059 C C . ALA A 1 259 ? 10.402 0.010 -18.721 1.00 97.62 259 ALA A C 1
ATOM 2061 O O . ALA A 1 259 ? 9.869 0.278 -17.644 1.00 97.62 259 ALA A O 1
ATOM 2062 N N . GLY A 1 260 ? 11.723 0.105 -18.914 1.00 97.75 260 GLY A N 1
ATOM 2063 C CA . GLY A 1 260 ? 12.662 0.536 -17.874 1.00 97.75 260 GLY A CA 1
ATOM 2064 C C . GLY A 1 260 ? 12.400 1.956 -17.368 1.00 97.75 260 GLY A C 1
ATOM 2065 O O . GLY A 1 260 ? 12.476 2.206 -16.170 1.00 97.75 260 GLY A O 1
ATOM 2066 N N . ARG A 1 261 ? 11.998 2.888 -18.244 1.00 97.38 261 ARG A N 1
ATOM 2067 C CA . ARG A 1 261 ? 11.603 4.250 -17.844 1.00 97.38 261 ARG A CA 1
ATOM 2068 C C . ARG A 1 261 ? 10.381 4.256 -16.929 1.00 97.38 261 ARG A C 1
ATOM 2070 O O . ARG A 1 261 ? 10.365 5.006 -15.959 1.00 97.38 261 ARG A O 1
ATOM 2077 N N . HIS A 1 262 ? 9.374 3.426 -17.203 1.00 96.81 262 HIS A N 1
ATOM 2078 C CA . HIS A 1 262 ? 8.233 3.287 -16.294 1.00 96.81 262 HIS A CA 1
ATOM 2079 C C . HIS A 1 262 ? 8.647 2.688 -14.949 1.00 96.81 262 HIS A C 1
ATOM 2081 O O . HIS A 1 262 ? 8.179 3.161 -13.916 1.00 96.81 262 HIS A O 1
ATOM 2087 N N . LEU A 1 263 ? 9.563 1.714 -14.938 1.00 97.25 263 LEU A N 1
ATOM 2088 C CA . LEU A 1 263 ? 10.111 1.195 -13.684 1.00 97.25 263 LEU A CA 1
ATOM 2089 C C . LEU A 1 263 ? 10.936 2.221 -12.917 1.00 97.25 263 LEU A C 1
ATOM 2091 O O . LEU A 1 263 ? 10.848 2.236 -11.701 1.00 97.25 263 LEU A O 1
ATOM 2095 N N . LEU A 1 264 ? 11.665 3.118 -13.581 1.00 96.62 264 LEU A N 1
ATOM 2096 C CA . LEU A 1 264 ? 12.346 4.215 -12.892 1.00 96.62 264 LEU A CA 1
ATOM 2097 C C . LEU A 1 264 ? 11.344 5.130 -12.174 1.00 96.62 264 LEU A C 1
ATOM 2099 O O . LEU A 1 264 ? 11.565 5.519 -11.031 1.00 96.62 264 LEU A O 1
ATOM 2103 N N . VAL A 1 265 ? 10.223 5.462 -12.823 1.00 93.50 265 VAL A N 1
ATOM 2104 C CA . VAL A 1 265 ? 9.157 6.244 -12.174 1.00 93.50 265 VAL A CA 1
ATOM 2105 C C . VAL A 1 265 ? 8.524 5.447 -11.030 1.00 93.50 265 VAL A C 1
ATOM 2107 O O . VAL A 1 265 ? 8.276 6.014 -9.970 1.00 93.50 265 VAL A O 1
ATOM 2110 N N . AL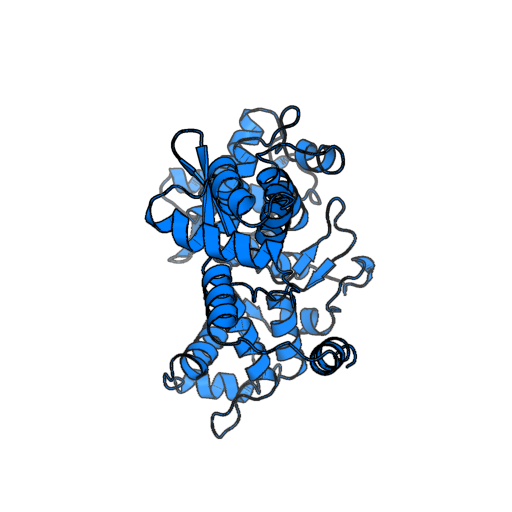A A 1 266 ? 8.297 4.142 -11.209 1.00 94.44 266 ALA A N 1
ATOM 2111 C CA . ALA A 1 266 ? 7.812 3.261 -10.147 1.00 94.44 266 ALA A CA 1
ATOM 2112 C C . ALA A 1 266 ? 8.777 3.228 -8.950 1.00 94.44 266 ALA A C 1
ATOM 2114 O O . ALA A 1 266 ? 8.334 3.403 -7.821 1.00 94.44 266 ALA A O 1
ATOM 2115 N N . ALA A 1 267 ? 10.080 3.088 -9.196 1.00 94.62 267 ALA A N 1
ATOM 2116 C CA . ALA A 1 267 ? 11.116 3.061 -8.172 1.00 94.62 267 ALA A CA 1
ATOM 2117 C C . ALA A 1 267 ? 11.182 4.382 -7.401 1.00 94.62 267 ALA A C 1
ATOM 2119 O O . ALA A 1 267 ? 11.220 4.371 -6.179 1.00 94.62 267 ALA A O 1
ATOM 2120 N N . ARG A 1 268 ? 11.084 5.528 -8.088 1.00 89.44 268 ARG A N 1
ATOM 2121 C CA . ARG A 1 268 ? 10.961 6.833 -7.418 1.00 89.44 268 ARG A CA 1
ATOM 2122 C C . ARG A 1 268 ? 9.723 6.903 -6.530 1.00 89.44 268 ARG A C 1
ATOM 2124 O O . ARG A 1 268 ? 9.832 7.323 -5.391 1.00 89.44 268 ARG A O 1
ATOM 2131 N N . ILE A 1 269 ? 8.561 6.455 -7.014 1.00 87.94 269 ILE A N 1
ATOM 2132 C CA . ILE A 1 269 ? 7.338 6.430 -6.192 1.00 87.94 269 ILE A CA 1
ATOM 2133 C C . ILE A 1 269 ? 7.515 5.532 -4.960 1.00 87.94 269 ILE A C 1
ATOM 2135 O O . ILE A 1 269 ? 7.017 5.864 -3.888 1.00 87.94 269 ILE A O 1
ATOM 2139 N N . TYR A 1 270 ? 8.195 4.400 -5.131 1.00 88.88 270 TYR A N 1
ATOM 2140 C CA . TYR A 1 270 ? 8.418 3.410 -4.086 1.00 88.88 270 TYR A CA 1
ATOM 2141 C C . TYR A 1 270 ? 9.401 3.907 -3.011 1.00 88.88 270 TYR A C 1
ATOM 2143 O O . TYR A 1 270 ? 9.066 3.862 -1.835 1.00 88.88 270 TYR A O 1
ATOM 2151 N N . PHE A 1 271 ? 10.565 4.438 -3.403 1.00 86.06 271 PHE A N 1
ATOM 2152 C CA . PHE A 1 271 ? 11.624 4.858 -2.474 1.00 86.06 271 PHE A CA 1
ATOM 2153 C C . PHE A 1 271 ? 11.508 6.313 -1.997 1.00 86.06 271 PHE A C 1
ATOM 2155 O O . PHE A 1 271 ? 11.828 6.614 -0.852 1.00 86.06 271 PHE A O 1
ATOM 2162 N N . GLU A 1 272 ? 11.073 7.236 -2.861 1.00 84.56 272 GLU A N 1
ATOM 2163 C CA . GLU A 1 272 ? 10.981 8.674 -2.545 1.00 84.56 272 GLU A CA 1
ATOM 2164 C C . GLU A 1 272 ? 9.562 9.088 -2.101 1.00 84.56 272 GLU A C 1
ATOM 2166 O O . GLU A 1 272 ? 9.364 10.185 -1.574 1.00 84.56 272 GLU A O 1
ATOM 2171 N N . GLY A 1 273 ? 8.561 8.228 -2.315 1.00 75.81 273 GLY A N 1
ATOM 2172 C CA . GLY A 1 273 ? 7.151 8.517 -2.058 1.00 75.81 273 GLY A CA 1
ATOM 2173 C C . GLY A 1 273 ? 6.395 9.072 -3.277 1.00 75.81 273 GLY A C 1
ATOM 2174 O O . GLY A 1 273 ? 6.939 9.224 -4.374 1.00 75.81 273 GLY A O 1
ATOM 2175 N N . PRO A 1 274 ? 5.086 9.357 -3.138 1.00 70.50 274 PRO A N 1
ATOM 2176 C CA . PRO A 1 274 ? 4.234 9.696 -4.271 1.00 70.50 274 PRO A CA 1
ATOM 2177 C C . PRO A 1 274 ? 4.674 10.993 -4.955 1.00 70.50 274 PRO A C 1
ATOM 2179 O O . PRO A 1 274 ? 4.965 11.996 -4.303 1.00 70.50 274 PRO A O 1
ATOM 2182 N N . ILE A 1 275 ? 4.606 11.009 -6.289 1.00 63.16 275 ILE A N 1
ATOM 2183 C CA . ILE A 1 275 ? 4.784 12.238 -7.067 1.00 63.16 275 ILE A CA 1
ATOM 2184 C C . ILE A 1 275 ? 3.622 13.173 -6.737 1.00 63.16 275 ILE A C 1
ATOM 2186 O O . ILE A 1 275 ? 2.499 12.999 -7.217 1.00 63.16 275 ILE A O 1
ATOM 2190 N N . ILE A 1 276 ? 3.897 14.178 -5.910 1.00 55.22 276 ILE A N 1
ATOM 2191 C CA . ILE A 1 276 ? 2.945 15.245 -5.637 1.00 55.22 276 ILE A CA 1
ATOM 2192 C C . ILE A 1 276 ? 2.909 16.127 -6.882 1.00 55.22 276 ILE A C 1
ATOM 2194 O O . ILE A 1 276 ? 3.781 16.968 -7.108 1.00 55.22 276 ILE A O 1
ATOM 2198 N N . LEU A 1 277 ? 1.897 15.904 -7.719 1.00 50.28 277 LEU A N 1
ATOM 2199 C CA . LEU A 1 277 ? 1.542 16.850 -8.764 1.00 50.28 277 LEU A CA 1
ATOM 2200 C C . LEU A 1 277 ? 1.016 18.100 -8.076 1.00 50.28 277 LEU A C 1
ATOM 2202 O O . LEU A 1 277 ? -0.149 18.170 -7.688 1.00 50.28 277 LEU A O 1
ATOM 2206 N N . ASN A 1 278 ? 1.892 19.081 -7.913 1.00 48.69 278 ASN A N 1
ATOM 2207 C CA . ASN A 1 278 ? 1.455 20.404 -7.530 1.00 48.69 278 ASN A CA 1
ATOM 2208 C C . ASN A 1 278 ? 0.720 20.998 -8.736 1.00 48.69 278 ASN A C 1
ATOM 2210 O O . ASN A 1 278 ? 1.335 21.164 -9.796 1.00 48.69 278 ASN A O 1
ATOM 2214 N N . PRO A 1 279 ? -0.593 21.248 -8.635 1.00 51.69 279 PRO A N 1
ATOM 2215 C CA . PRO A 1 279 ? -1.335 21.809 -9.750 1.00 51.69 279 PRO A CA 1
ATOM 2216 C C . PRO A 1 279 ? -0.726 23.159 -10.136 1.00 51.69 279 PRO A C 1
ATOM 2218 O O . PRO A 1 279 ? -0.140 23.856 -9.308 1.00 51.69 279 PRO A O 1
ATOM 2221 N N . SER A 1 280 ? -0.865 23.546 -11.404 1.00 57.09 280 SER A N 1
ATOM 2222 C CA . SER A 1 280 ? -0.562 24.919 -11.802 1.00 57.09 280 SER A CA 1
ATOM 2223 C C . SER A 1 280 ? -1.509 25.854 -11.056 1.00 57.09 280 SER A C 1
ATOM 2225 O O . SER A 1 280 ? -2.693 25.936 -11.376 1.00 57.09 280 SER A O 1
ATOM 2227 N N . ILE A 1 281 ? -0.982 26.518 -10.036 1.00 63.47 281 ILE A N 1
ATOM 2228 C CA . ILE A 1 281 ? -1.713 27.467 -9.207 1.00 63.47 281 ILE A CA 1
ATOM 2229 C C . ILE A 1 281 ? -1.572 28.872 -9.781 1.00 63.47 281 ILE A C 1
ATOM 2231 O O . ILE A 1 281 ? -0.493 29.292 -10.200 1.00 63.47 281 ILE A O 1
ATOM 2235 N N . HIS A 1 282 ? -2.678 29.606 -9.798 1.00 76.56 282 HIS A N 1
ATOM 2236 C CA . HIS A 1 282 ? -2.652 31.045 -9.997 1.00 76.56 282 HIS A CA 1
ATOM 2237 C C . HIS A 1 282 ? -2.736 31.696 -8.621 1.00 76.56 282 HIS A C 1
ATOM 2239 O O . HIS A 1 282 ? -3.802 31.684 -8.014 1.00 76.56 282 HIS A O 1
ATOM 2245 N N . LEU A 1 283 ? -1.614 32.236 -8.147 1.00 79.62 283 LEU A N 1
ATOM 2246 C CA . LEU A 1 283 ? -1.581 33.072 -6.952 1.00 79.62 283 LEU A CA 1
ATOM 2247 C C . LEU A 1 283 ? -1.931 34.496 -7.356 1.00 79.62 283 LEU A C 1
ATOM 2249 O O . LEU A 1 283 ? -1.296 35.058 -8.255 1.00 79.62 283 LEU A O 1
ATOM 2253 N N . ASP A 1 284 ? -2.942 35.069 -6.716 1.00 81.25 284 ASP A N 1
ATOM 2254 C CA . ASP A 1 284 ? -3.204 36.489 -6.879 1.00 81.25 284 ASP A CA 1
ATOM 2255 C C . ASP A 1 284 ? -2.228 37.337 -6.036 1.00 81.25 284 ASP A C 1
ATOM 2257 O O . ASP A 1 284 ? -1.252 36.843 -5.452 1.00 81.25 284 ASP A O 1
ATOM 2261 N N . ILE A 1 285 ? -2.430 38.656 -6.049 1.00 84.44 285 ILE A N 1
ATOM 2262 C CA . ILE A 1 285 ? -1.576 39.579 -5.295 1.00 84.44 285 ILE A CA 1
ATOM 2263 C C . ILE A 1 285 ? -1.740 39.340 -3.790 1.00 84.44 285 ILE A C 1
ATOM 2265 O O . ILE A 1 285 ? -0.742 39.356 -3.077 1.00 84.44 285 ILE A O 1
ATOM 2269 N N . GLU A 1 286 ? -2.956 39.082 -3.308 1.00 87.12 286 GLU A N 1
ATOM 2270 C CA . GLU A 1 286 ? -3.227 38.880 -1.883 1.00 87.12 286 GLU A CA 1
ATOM 2271 C C . GLU A 1 286 ? -2.540 37.607 -1.380 1.00 87.12 286 GLU A C 1
ATOM 2273 O O . GLU A 1 286 ? -1.785 37.664 -0.406 1.00 87.12 286 GLU A O 1
ATOM 2278 N N . ASP A 1 287 ? -2.674 36.498 -2.112 1.00 88.38 287 ASP A N 1
ATOM 2279 C CA . ASP A 1 287 ? -2.030 35.221 -1.795 1.00 88.38 287 ASP A CA 1
ATOM 2280 C C . ASP A 1 287 ? -0.503 35.348 -1.764 1.00 88.38 287 ASP A C 1
ATOM 2282 O O . ASP A 1 287 ? 0.172 34.820 -0.876 1.00 88.38 287 ASP A O 1
ATOM 2286 N N . THR A 1 288 ? 0.055 36.090 -2.724 1.00 89.25 288 THR A N 1
ATOM 2287 C CA . THR A 1 288 ? 1.498 36.332 -2.824 1.00 89.25 288 THR A CA 1
ATOM 2288 C C . THR A 1 288 ? 2.018 37.143 -1.637 1.00 89.25 288 THR A C 1
ATOM 2290 O O . THR A 1 288 ? 3.093 36.856 -1.102 1.00 89.25 288 THR A O 1
ATOM 2293 N N . GLU A 1 289 ? 1.278 38.167 -1.216 1.00 92.62 289 GLU A N 1
ATOM 2294 C CA . GLU A 1 289 ? 1.661 39.019 -0.089 1.00 92.62 289 GLU A CA 1
ATOM 2295 C C . GLU A 1 289 ? 1.499 38.289 1.251 1.00 92.62 289 GLU A C 1
ATOM 2297 O O . GLU A 1 289 ? 2.362 38.424 2.122 1.00 92.62 289 GLU A O 1
ATOM 2302 N N . VAL A 1 290 ? 0.478 37.436 1.390 1.00 93.56 290 VAL A N 1
ATOM 2303 C CA . VAL A 1 290 ? 0.336 36.516 2.529 1.00 93.56 290 VAL A CA 1
ATOM 2304 C C . VAL A 1 290 ? 1.513 35.543 2.593 1.00 93.56 290 VAL A C 1
ATOM 2306 O O . VAL A 1 290 ? 2.150 35.437 3.642 1.00 93.56 290 VAL A O 1
ATOM 2309 N N . LEU A 1 291 ? 1.885 34.908 1.477 1.00 92.94 291 LEU A N 1
ATOM 2310 C CA . LEU A 1 291 ? 3.012 33.970 1.412 1.00 92.94 291 LEU A CA 1
ATOM 2311 C C . LEU A 1 291 ? 4.349 34.636 1.794 1.00 92.94 291 LEU A C 1
ATOM 2313 O O . LEU A 1 291 ? 5.118 34.089 2.586 1.00 92.94 291 LEU A O 1
ATOM 2317 N N . LYS A 1 292 ? 4.607 35.854 1.292 1.00 93.06 292 LYS A N 1
ATOM 2318 C CA . LYS A 1 292 ? 5.775 36.666 1.683 1.0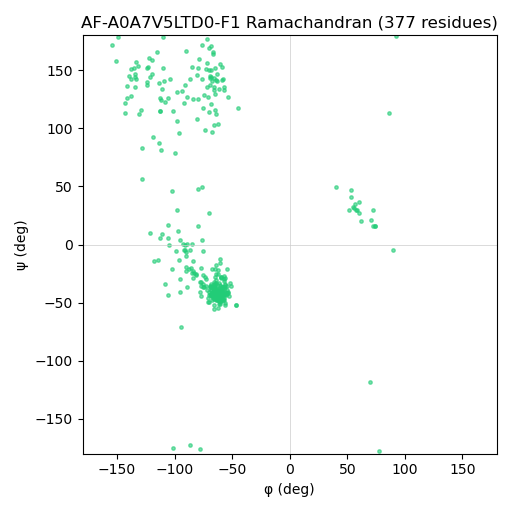0 93.06 292 LYS A CA 1
ATOM 2319 C C . LYS A 1 292 ? 5.761 36.996 3.172 1.00 93.06 292 LYS A C 1
ATOM 2321 O O . LYS A 1 292 ? 6.799 36.910 3.825 1.00 93.06 292 LYS A O 1
ATOM 2326 N N . LYS A 1 293 ? 4.599 37.378 3.711 1.00 95.00 293 LYS A N 1
ATOM 2327 C CA . LYS A 1 293 ? 4.471 37.754 5.121 1.00 95.00 293 LYS A CA 1
ATOM 2328 C C . LYS A 1 293 ? 4.720 36.568 6.048 1.00 95.00 293 LYS A C 1
ATOM 2330 O O . LYS A 1 293 ? 5.333 36.749 7.097 1.00 95.00 293 LYS A O 1
ATOM 2335 N N . ILE A 1 294 ? 4.294 35.369 5.660 1.00 94.44 294 ILE A N 1
ATOM 2336 C CA . ILE A 1 294 ? 4.576 34.141 6.410 1.00 94.44 294 ILE A CA 1
ATOM 2337 C C . ILE A 1 294 ? 6.083 33.873 6.452 1.00 94.44 294 ILE A C 1
ATOM 2339 O O . ILE A 1 294 ? 6.609 33.705 7.546 1.00 94.44 294 ILE A O 1
ATOM 2343 N N . ASP A 1 295 ? 6.796 33.942 5.321 1.00 94.06 295 ASP A N 1
ATOM 2344 C CA . ASP A 1 295 ? 8.264 33.759 5.278 1.00 94.06 295 ASP A CA 1
ATOM 2345 C C . ASP A 1 295 ? 9.023 34.745 6.187 1.00 94.06 295 ASP A C 1
ATOM 2347 O O . ASP A 1 295 ? 10.033 34.412 6.813 1.00 94.06 295 ASP A O 1
ATOM 2351 N N . GLU A 1 296 ? 8.529 35.982 6.280 1.00 91.94 296 GLU A N 1
ATOM 2352 C CA . GLU A 1 296 ? 9.090 37.004 7.167 1.00 91.94 296 GLU A CA 1
ATOM 2353 C C . GLU A 1 296 ? 8.838 36.694 8.650 1.00 91.94 296 GLU A C 1
ATOM 2355 O O . GLU A 1 296 ? 9.741 36.851 9.475 1.00 91.94 296 GLU A O 1
ATOM 2360 N N . LEU A 1 297 ? 7.618 36.267 8.994 1.00 91.00 297 LEU A N 1
ATOM 2361 C CA . LEU A 1 297 ? 7.176 36.070 10.378 1.00 91.00 297 LEU A CA 1
ATOM 2362 C C . LEU A 1 297 ? 7.496 34.676 10.943 1.00 91.00 297 LEU A C 1
ATOM 2364 O O . LEU A 1 297 ? 7.562 34.518 12.164 1.00 91.00 297 LEU A O 1
ATOM 2368 N N . GLU A 1 298 ? 7.719 33.670 10.095 1.00 86.25 298 GLU A N 1
ATOM 2369 C CA . GLU A 1 298 ? 8.082 32.305 10.504 1.00 86.25 298 GLU A CA 1
ATOM 2370 C C . GLU A 1 298 ? 9.413 32.305 11.273 1.00 86.25 298 GLU A C 1
ATOM 2372 O O . GLU A 1 298 ? 9.532 31.665 12.318 1.00 86.25 298 GLU A O 1
ATOM 2377 N N . LYS A 1 299 ? 10.388 33.117 10.836 1.00 82.69 299 LYS A N 1
ATOM 2378 C CA . LYS A 1 299 ? 11.724 33.223 11.459 1.00 82.69 299 LYS A CA 1
ATOM 2379 C C . LYS A 1 299 ? 11.682 33.662 12.923 1.00 82.69 299 LYS A C 1
ATOM 2381 O O . LYS A 1 299 ? 12.577 33.318 13.691 1.00 82.69 299 LYS A O 1
ATOM 2386 N N . SER A 1 300 ? 10.659 34.420 13.312 1.00 83.56 300 SER A N 1
ATOM 2387 C CA . SER A 1 300 ? 10.450 34.900 14.681 1.00 83.56 300 SER A CA 1
ATOM 2388 C C . SER A 1 300 ? 9.325 34.166 15.418 1.00 83.56 300 SER A C 1
ATOM 2390 O O . SER A 1 300 ? 9.001 34.554 16.541 1.00 83.56 300 SER A O 1
ATOM 2392 N N . LYS A 1 301 ? 8.741 33.112 14.823 1.00 81.25 301 LYS A N 1
ATOM 2393 C CA . LYS A 1 301 ? 7.553 32.400 15.329 1.00 81.25 301 LYS A CA 1
ATOM 2394 C C . LYS A 1 301 ? 6.379 33.343 15.616 1.00 81.25 301 LYS A C 1
ATOM 2396 O O . LYS A 1 301 ? 5.763 33.291 16.676 1.00 81.25 301 LYS A O 1
ATOM 2401 N N . GLN A 1 302 ? 6.086 34.245 14.682 1.00 86.19 302 GLN A N 1
ATOM 2402 C CA . GLN A 1 302 ? 5.003 35.230 14.800 1.00 86.19 302 GLN A CA 1
ATOM 2403 C C . GLN A 1 302 ? 3.965 35.128 13.678 1.00 86.19 302 GLN A C 1
ATOM 2405 O O . GLN A 1 302 ? 3.104 35.994 13.561 1.00 86.19 302 GLN A O 1
ATOM 2410 N N . SER A 1 303 ? 4.017 34.085 12.854 1.00 88.50 303 SER A N 1
ATOM 2411 C CA . SER A 1 303 ? 3.142 33.871 11.698 1.00 88.50 303 SER A CA 1
ATOM 2412 C C . SER A 1 303 ? 1.735 33.389 12.086 1.00 88.50 303 SER A C 1
ATOM 2414 O O . SER A 1 303 ? 1.234 32.406 11.555 1.00 88.50 303 SER A O 1
ATOM 2416 N N . THR A 1 304 ? 1.073 34.062 13.028 1.00 91.81 304 THR A N 1
ATOM 2417 C CA . THR A 1 304 ? -0.331 33.782 13.369 1.00 91.81 304 THR A CA 1
ATOM 2418 C C . THR A 1 304 ? -1.272 34.534 12.428 1.00 91.81 304 THR A C 1
ATOM 2420 O O . THR A 1 304 ? -0.925 35.615 11.947 1.00 91.81 304 THR A O 1
ATOM 2423 N N . LEU A 1 305 ? -2.490 34.014 12.213 1.00 90.56 305 LEU A N 1
ATOM 2424 C CA . LEU A 1 305 ? -3.526 34.668 11.389 1.00 90.56 305 LEU A CA 1
ATOM 2425 C C . LEU A 1 305 ? -3.673 36.155 11.745 1.00 90.56 305 LEU A C 1
ATOM 2427 O O . LEU A 1 305 ? -3.547 37.023 10.885 1.00 90.56 305 LEU A O 1
ATOM 2431 N N . LYS A 1 306 ? -3.858 36.440 13.039 1.00 91.62 306 LYS A N 1
ATOM 2432 C CA . LYS A 1 306 ? -4.041 37.800 13.553 1.00 91.62 306 LYS A CA 1
ATOM 2433 C C . LYS A 1 306 ? -2.848 38.702 13.229 1.00 91.62 306 LYS A C 1
ATOM 2435 O O . LYS A 1 306 ? -3.034 39.841 12.817 1.00 91.62 306 LYS A O 1
ATOM 2440 N N . ARG A 1 307 ? -1.621 38.203 13.400 1.00 92.25 307 ARG A N 1
ATOM 2441 C CA . ARG A 1 307 ? -0.407 38.995 13.168 1.00 92.25 307 ARG A CA 1
ATOM 2442 C C . ARG A 1 307 ? -0.183 39.279 11.683 1.00 92.25 307 ARG A C 1
ATOM 2444 O O . ARG A 1 307 ? 0.203 40.391 11.332 1.00 92.25 307 ARG A O 1
ATOM 2451 N N . ILE A 1 308 ? -0.430 38.290 10.825 1.00 93.88 308 ILE A N 1
ATOM 2452 C CA . ILE A 1 308 ? -0.345 38.439 9.367 1.00 93.88 308 ILE A CA 1
ATOM 2453 C C . ILE A 1 308 ? -1.370 39.482 8.898 1.00 93.88 308 ILE A C 1
ATOM 2455 O O . ILE A 1 308 ? -1.022 40.393 8.149 1.00 93.88 308 ILE A O 1
ATOM 2459 N N . GLU A 1 309 ? -2.602 39.401 9.402 1.00 94.31 309 GLU A N 1
ATOM 2460 C CA . GLU A 1 309 ? -3.680 40.346 9.104 1.00 94.31 309 GLU A CA 1
ATOM 2461 C C . GLU A 1 309 ? -3.359 41.775 9.568 1.00 94.31 309 GLU A C 1
ATOM 2463 O O . GLU A 1 309 ? -3.505 42.719 8.791 1.00 94.31 309 GLU A O 1
ATOM 2468 N N . GLU A 1 310 ? -2.849 41.945 10.792 1.00 93.81 310 GLU A N 1
ATOM 2469 C CA . GLU A 1 310 ? -2.416 43.244 11.328 1.00 93.81 310 GLU A CA 1
ATOM 2470 C C . GLU A 1 310 ? -1.334 43.914 10.471 1.00 93.81 310 GLU A C 1
ATOM 2472 O O . GLU A 1 310 ? -1.349 45.134 10.297 1.00 93.81 310 GLU A O 1
ATOM 2477 N N . GLU A 1 311 ? -0.367 43.147 9.964 1.00 93.06 311 GLU A N 1
ATOM 2478 C CA . GLU A 1 311 ? 0.722 43.693 9.151 1.00 93.06 311 GLU A CA 1
ATOM 2479 C C . GLU A 1 311 ? 0.282 43.976 7.712 1.00 93.06 311 GLU A C 1
ATOM 2481 O O . GLU A 1 311 ? 0.636 45.024 7.170 1.00 93.06 311 GLU A O 1
ATOM 2486 N N . LEU A 1 312 ? -0.513 43.096 7.097 1.00 93.00 312 LEU A N 1
ATOM 2487 C CA . LEU A 1 312 ? -0.936 43.265 5.706 1.00 93.00 312 LEU A CA 1
ATOM 2488 C C . LEU A 1 312 ? -2.022 44.326 5.536 1.00 93.00 312 LEU A C 1
ATOM 2490 O O . LEU A 1 312 ? -1.965 45.073 4.561 1.00 93.00 312 LEU A O 1
ATOM 2494 N N . LYS A 1 313 ? -2.939 44.497 6.500 1.00 94.00 313 LYS A N 1
ATOM 2495 C CA . LYS A 1 313 ? -3.979 45.542 6.425 1.00 94.00 313 LYS A CA 1
ATOM 2496 C C . LYS A 1 313 ? -3.440 46.971 6.439 1.00 94.00 313 LYS A C 1
ATOM 2498 O O . LYS A 1 313 ? -4.140 47.887 6.017 1.00 94.00 313 LYS A O 1
ATOM 2503 N N . LYS A 1 314 ? -2.189 47.182 6.868 1.00 92.62 314 LYS A N 1
ATOM 2504 C CA . LYS A 1 314 ? -1.514 48.490 6.758 1.00 92.62 314 LYS A CA 1
ATOM 2505 C C . LYS A 1 314 ? -1.301 48.906 5.302 1.00 92.62 314 LYS A C 1
ATOM 2507 O O . LYS A 1 314 ? -1.267 50.098 5.011 1.00 92.62 314 LYS A O 1
ATOM 2512 N N . THR A 1 315 ? -1.129 47.933 4.412 1.00 90.00 315 THR A N 1
ATOM 2513 C CA . THR A 1 315 ? -0.851 48.146 2.985 1.00 90.00 315 THR A CA 1
ATOM 2514 C C . THR A 1 315 ? -2.059 47.795 2.116 1.00 90.00 315 THR A C 1
ATOM 2516 O O . THR A 1 315 ? -2.311 48.482 1.131 1.00 90.00 315 THR A O 1
ATOM 2519 N N . TYR A 1 316 ? -2.838 46.789 2.516 1.00 89.06 316 TYR A N 1
ATOM 2520 C CA . TYR A 1 316 ? -4.009 46.278 1.807 1.00 89.06 316 TYR A CA 1
ATOM 2521 C C . TYR A 1 316 ? -5.213 46.216 2.764 1.00 89.06 316 TYR A C 1
ATOM 2523 O O . TYR A 1 316 ? -5.470 45.167 3.348 1.00 89.06 316 TYR A O 1
ATOM 2531 N N . PRO A 1 317 ? -5.944 47.326 2.981 1.00 89.06 317 PRO A N 1
ATOM 2532 C CA . PRO A 1 317 ? -6.998 47.398 4.001 1.00 89.06 317 PRO A CA 1
ATOM 2533 C C . PRO A 1 317 ? -8.107 46.344 3.862 1.00 89.06 317 PRO A C 1
ATOM 2535 O O . PRO A 1 317 ? -8.646 45.895 4.875 1.00 89.06 317 PRO A O 1
ATOM 2538 N N . ASP A 1 318 ? -8.400 45.930 2.627 1.00 89.88 318 ASP A N 1
ATOM 2539 C CA . ASP A 1 318 ? -9.482 44.999 2.287 1.00 89.88 318 ASP A CA 1
ATOM 2540 C C . ASP A 1 318 ? -9.026 43.530 2.160 1.00 89.88 318 ASP A C 1
ATOM 2542 O O . ASP A 1 318 ? -9.840 42.672 1.829 1.00 89.88 318 ASP A O 1
ATOM 2546 N N . ILE A 1 319 ? -7.749 43.220 2.431 1.00 89.88 319 ILE A N 1
ATOM 2547 C CA . ILE A 1 319 ? -7.198 41.867 2.255 1.00 89.88 319 ILE A CA 1
ATOM 2548 C C . ILE A 1 319 ? -7.903 40.831 3.138 1.00 89.88 319 ILE A C 1
ATOM 2550 O O . ILE A 1 319 ? -8.061 41.024 4.351 1.00 89.88 319 ILE A O 1
ATOM 2554 N N . ASN A 1 320 ? -8.260 39.687 2.548 1.00 91.06 320 ASN A N 1
ATOM 2555 C CA . ASN A 1 320 ? -8.834 38.559 3.278 1.00 91.06 320 ASN A CA 1
ATOM 2556 C C . ASN A 1 320 ? -7.776 37.483 3.564 1.00 91.06 320 ASN A C 1
ATOM 2558 O O . ASN A 1 320 ? -7.725 36.433 2.923 1.00 91.06 320 ASN A O 1
ATOM 2562 N N . VAL A 1 321 ? -6.950 37.730 4.585 1.00 91.50 321 VAL A N 1
ATOM 2563 C CA . VAL A 1 321 ? -5.851 36.824 4.970 1.00 91.50 321 VAL A CA 1
ATOM 2564 C C . VAL A 1 321 ? -6.334 35.406 5.273 1.00 91.50 321 VAL A C 1
ATOM 2566 O O . VAL A 1 321 ? -5.647 34.446 4.938 1.00 91.50 321 VAL A O 1
ATOM 2569 N N . PHE A 1 322 ? -7.512 35.253 5.881 1.00 89.81 322 PHE A N 1
ATOM 2570 C CA . PHE A 1 322 ? -8.061 33.934 6.191 1.00 89.81 322 PHE A CA 1
ATOM 2571 C C . PHE A 1 322 ? -8.339 33.121 4.922 1.00 89.81 322 PHE A C 1
ATOM 2573 O O . PHE A 1 322 ? -7.964 31.953 4.840 1.00 89.81 322 PHE A O 1
ATOM 2580 N N . GLN A 1 323 ? -8.950 33.746 3.913 1.00 86.06 323 GLN A N 1
ATOM 2581 C CA . GLN A 1 323 ? -9.237 33.087 2.642 1.00 86.06 323 GLN A CA 1
ATOM 2582 C C . GLN A 1 323 ? -7.955 32.705 1.896 1.00 86.06 323 GLN A C 1
ATOM 2584 O O . GLN A 1 323 ? -7.855 31.568 1.432 1.00 86.06 323 GLN A O 1
ATOM 2589 N N . SER A 1 324 ? -6.966 33.601 1.838 1.00 89.31 324 SER A N 1
ATOM 2590 C CA . SER A 1 324 ? -5.660 33.285 1.249 1.00 89.31 324 SER A CA 1
ATOM 2591 C C . SER A 1 324 ? -4.947 32.166 2.005 1.00 89.31 324 SER A C 1
ATOM 2593 O O . SER A 1 324 ? -4.384 31.279 1.378 1.00 89.31 324 SER A O 1
ATOM 2595 N N . LEU A 1 325 ? -5.002 32.129 3.340 1.00 90.06 325 LEU A N 1
ATOM 2596 C CA . LEU A 1 325 ? -4.412 31.030 4.112 1.00 90.06 325 LEU A CA 1
ATOM 2597 C C . LEU A 1 325 ? -5.067 29.685 3.790 1.00 90.06 325 LEU A C 1
ATOM 2599 O O . LEU A 1 325 ? -4.347 28.736 3.496 1.00 90.06 325 LEU A O 1
ATOM 2603 N N . MET A 1 326 ? -6.403 29.615 3.752 1.00 83.62 326 MET A N 1
ATOM 2604 C CA . MET A 1 326 ? -7.103 28.388 3.347 1.00 83.62 326 MET A CA 1
ATOM 2605 C C . MET A 1 326 ? -6.730 27.959 1.923 1.00 83.62 326 MET A C 1
ATOM 2607 O O . MET A 1 326 ? -6.530 26.774 1.658 1.00 83.62 326 MET A O 1
ATOM 2611 N N . PHE A 1 327 ? -6.622 28.917 0.998 1.00 83.94 327 PHE A N 1
ATOM 2612 C CA . PHE A 1 327 ? -6.195 28.644 -0.370 1.00 83.94 327 PHE A CA 1
ATOM 2613 C C . PHE A 1 327 ? -4.767 28.079 -0.401 1.00 83.94 327 PHE A C 1
ATOM 2615 O O . PHE A 1 327 ? -4.550 26.983 -0.917 1.00 83.94 327 PHE A O 1
ATOM 2622 N N . LEU A 1 328 ? -3.802 28.774 0.202 1.00 88.75 328 LEU A N 1
ATOM 2623 C CA . LEU A 1 328 ? -2.397 28.366 0.255 1.00 88.75 328 LEU A CA 1
ATOM 2624 C C . LEU A 1 328 ? -2.216 26.996 0.933 1.00 88.75 328 LEU A C 1
ATOM 2626 O O . LEU A 1 328 ? -1.403 26.189 0.478 1.00 88.75 328 LEU A O 1
ATOM 2630 N N . GLU A 1 329 ? -2.988 26.711 1.982 1.00 86.38 329 GLU A N 1
ATOM 2631 C CA . GLU A 1 329 ? -2.991 25.424 2.686 1.00 86.38 329 GLU A CA 1
ATOM 2632 C C . GLU A 1 329 ? -3.551 24.304 1.799 1.00 86.38 329 GLU A C 1
ATOM 2634 O O . GLU A 1 329 ? -2.951 23.232 1.697 1.00 86.38 329 GLU A O 1
ATOM 2639 N N . SER A 1 330 ? -4.635 24.567 1.056 1.00 76.69 330 SER A N 1
ATOM 2640 C CA . SER A 1 330 ? -5.227 23.591 0.127 1.00 76.69 330 SER A CA 1
ATOM 2641 C C . SER A 1 330 ? -4.256 23.142 -0.976 1.00 76.69 330 SER A C 1
ATOM 2643 O O . SER A 1 330 ? -4.320 22.001 -1.438 1.00 76.69 330 SER A O 1
ATOM 2645 N N . PHE A 1 331 ? -3.306 24.009 -1.345 1.00 77.06 331 PHE A N 1
ATOM 2646 C CA . PHE A 1 331 ? -2.225 23.720 -2.292 1.00 77.06 331 PHE A CA 1
ATOM 2647 C C . PHE A 1 331 ? -0.903 23.326 -1.624 1.00 77.06 331 PHE A C 1
ATOM 2649 O O . PHE A 1 331 ? 0.122 23.228 -2.301 1.00 77.06 331 PHE A O 1
ATOM 2656 N N . ARG A 1 332 ? -0.920 23.061 -0.310 1.00 80.06 332 ARG A N 1
ATOM 2657 C CA . ARG A 1 332 ? 0.239 22.634 0.489 1.00 80.06 332 ARG A CA 1
ATOM 2658 C C . ARG A 1 332 ? 1.427 23.593 0.389 1.00 80.06 332 ARG A C 1
ATOM 2660 O O . ARG A 1 332 ? 2.580 23.162 0.429 1.00 80.06 332 ARG A O 1
ATOM 2667 N N . LEU A 1 333 ? 1.172 24.888 0.225 1.00 85.69 333 LEU A N 1
ATOM 2668 C CA . LEU A 1 333 ? 2.216 25.917 0.261 1.00 85.69 333 LEU A CA 1
ATOM 2669 C C . LEU A 1 333 ? 2.536 26.343 1.692 1.00 85.69 333 LEU A C 1
ATOM 2671 O O . LEU A 1 333 ? 3.667 26.731 1.985 1.00 85.69 333 LEU A O 1
ATOM 2675 N N . VAL A 1 334 ? 1.545 26.251 2.572 1.00 91.31 334 VAL A N 1
ATOM 2676 C CA . VAL A 1 334 ? 1.656 26.569 3.994 1.00 91.31 334 VAL A CA 1
ATOM 2677 C C . VAL A 1 334 ? 1.056 25.438 4.814 1.00 91.31 334 VAL A C 1
ATOM 2679 O O . VAL A 1 334 ? 0.176 24.730 4.326 1.00 91.31 334 VAL A O 1
ATOM 2682 N N . GLU A 1 335 ? 1.522 25.276 6.044 1.00 90.75 335 GLU A N 1
ATOM 2683 C CA . GLU A 1 335 ? 0.983 24.306 6.997 1.00 90.75 335 GLU A CA 1
ATOM 2684 C C . GLU A 1 335 ? 0.780 24.954 8.378 1.00 90.75 335 GLU A C 1
ATOM 2686 O O . GLU A 1 335 ? 1.585 25.800 8.788 1.00 90.75 335 GLU A O 1
ATOM 2691 N N . PRO A 1 336 ? -0.301 24.605 9.098 1.00 89.44 336 PRO A N 1
ATOM 2692 C CA . PRO A 1 336 ? -0.504 25.046 10.467 1.00 89.44 336 PRO A CA 1
ATOM 2693 C C . PRO A 1 336 ? 0.327 24.192 11.436 1.00 89.44 336 PRO A C 1
ATOM 2695 O O . PRO A 1 336 ? 0.200 22.974 11.497 1.00 89.44 336 PRO A O 1
ATOM 2698 N N . THR A 1 337 ? 1.148 24.846 12.250 1.00 81.56 337 THR A N 1
ATOM 2699 C CA . THR A 1 337 ? 1.858 24.257 13.387 1.00 81.56 337 THR A CA 1
ATOM 2700 C C . THR A 1 337 ? 1.237 24.769 14.680 1.00 81.56 337 THR A C 1
ATOM 2702 O O . THR A 1 337 ? 1.201 25.978 14.928 1.00 81.56 337 THR A O 1
ATOM 2705 N N . GLU A 1 338 ? 0.770 23.866 15.539 1.00 78.19 338 GLU A N 1
ATOM 2706 C CA . GLU A 1 338 ? 0.256 24.242 16.853 1.00 78.19 338 GLU A CA 1
ATOM 2707 C C . GLU A 1 338 ? 1.386 24.259 17.888 1.00 78.19 338 GLU A C 1
ATOM 2709 O O . GLU A 1 338 ? 2.158 23.314 18.040 1.00 78.19 338 GLU A O 1
ATOM 2714 N N . THR A 1 339 ? 1.529 25.367 18.611 1.00 66.94 339 THR A N 1
ATOM 2715 C CA . THR A 1 339 ? 2.459 25.462 19.741 1.00 66.94 339 THR A CA 1
ATOM 2716 C C . THR A 1 339 ? 1.799 26.283 20.835 1.00 66.94 339 THR A C 1
ATOM 2718 O O . THR A 1 339 ? 1.361 27.409 20.602 1.00 66.94 339 THR A O 1
ATOM 2721 N N . THR A 1 340 ? 1.721 25.736 22.051 1.00 62.47 340 THR A N 1
ATOM 2722 C CA . THR A 1 340 ? 1.191 26.449 23.231 1.00 62.47 340 THR A CA 1
ATOM 2723 C C . THR A 1 340 ? -0.214 27.051 23.024 1.00 62.47 340 THR A C 1
ATOM 2725 O O . THR A 1 340 ? -0.475 28.177 23.440 1.00 62.47 340 THR A O 1
ATOM 2728 N N . GLY A 1 341 ? -1.118 26.320 22.354 1.00 72.31 341 GLY A N 1
ATOM 2729 C CA . GLY A 1 341 ? -2.511 26.742 22.123 1.00 72.31 341 GLY A CA 1
ATOM 2730 C C . GLY A 1 341 ? -2.686 27.871 21.100 1.00 72.31 341 GLY A C 1
ATOM 2731 O O . GLY A 1 341 ? -3.728 28.522 21.073 1.00 72.31 341 GLY A O 1
ATOM 2732 N N . SER A 1 342 ? -1.662 28.149 20.289 1.00 77.06 342 SER A N 1
ATOM 2733 C CA . SER A 1 342 ? -1.721 29.082 19.160 1.00 77.06 342 SER A CA 1
ATOM 2734 C C . SER A 1 342 ? -1.304 28.384 17.869 1.00 77.06 342 SER A C 1
ATOM 2736 O O . SER A 1 342 ? -0.347 27.607 17.860 1.00 77.06 342 SER A O 1
ATOM 2738 N N . VAL A 1 343 ? -2.015 28.690 16.780 1.00 84.56 343 VAL A N 1
ATOM 2739 C CA . VAL A 1 343 ? -1.723 28.186 15.432 1.00 84.56 343 VAL A CA 1
ATOM 2740 C C . VAL A 1 343 ? -0.798 29.164 14.711 1.00 84.56 343 VAL A C 1
ATOM 2742 O O . VAL A 1 343 ? -1.132 30.341 14.532 1.00 84.56 343 VAL A O 1
ATOM 2745 N N . TYR A 1 344 ? 0.361 28.663 14.298 1.00 89.38 344 TYR A N 1
ATOM 2746 C CA . TYR A 1 344 ? 1.354 29.368 13.494 1.00 89.38 344 TYR A CA 1
ATOM 2747 C C . TYR A 1 344 ? 1.382 28.771 12.095 1.00 89.38 344 TYR A C 1
ATOM 2749 O O . TYR A 1 344 ? 1.308 27.560 11.954 1.00 89.38 344 TYR A O 1
ATOM 2757 N N . TYR A 1 345 ? 1.530 29.596 11.067 1.00 90.88 345 TYR A N 1
ATOM 2758 C CA . TYR A 1 345 ? 1.659 29.116 9.694 1.00 90.88 345 TYR A CA 1
ATOM 2759 C C . TYR A 1 345 ? 3.131 29.081 9.292 1.00 90.88 345 TYR A C 1
ATOM 2761 O O . TYR A 1 345 ? 3.851 30.061 9.494 1.00 90.88 345 TYR A O 1
ATOM 2769 N N . THR A 1 346 ? 3.587 27.971 8.728 1.00 92.25 346 THR A N 1
ATOM 2770 C CA . THR A 1 346 ? 4.952 27.804 8.210 1.00 92.25 346 THR A CA 1
ATOM 2771 C C . THR A 1 346 ? 4.906 27.501 6.722 1.00 92.25 346 THR A C 1
ATOM 2773 O O . THR A 1 346 ? 3.957 26.888 6.233 1.00 92.25 346 THR A O 1
ATOM 2776 N N . LEU A 1 347 ? 5.909 27.962 5.972 1.00 91.06 347 LEU A N 1
ATOM 2777 C CA . LEU A 1 347 ? 6.035 27.589 4.569 1.00 91.06 347 LEU A CA 1
ATOM 2778 C C . LEU A 1 347 ? 6.529 26.148 4.460 1.00 91.06 347 LEU A C 1
ATOM 2780 O O . LEU A 1 347 ? 7.594 25.804 4.983 1.00 91.06 347 LEU A O 1
ATOM 2784 N N . THR A 1 348 ? 5.823 25.339 3.675 1.00 87.88 348 THR A N 1
ATOM 2785 C CA . THR A 1 348 ? 6.320 24.012 3.302 1.00 87.88 348 THR A CA 1
ATOM 2786 C C . THR A 1 348 ? 7.554 24.144 2.404 1.00 87.88 348 THR A C 1
ATOM 2788 O O . THR A 1 348 ? 7.818 25.196 1.806 1.00 87.88 348 THR A O 1
ATOM 2791 N N . SER A 1 349 ? 8.300 23.053 2.211 1.00 80.25 349 SER A N 1
ATOM 2792 C CA . SER A 1 349 ? 9.409 23.016 1.244 1.00 80.25 349 SER A CA 1
ATOM 2793 C C . SER 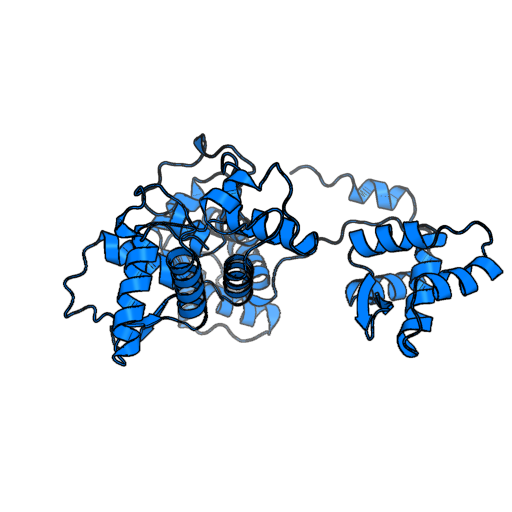A 1 349 ? 8.958 23.392 -0.175 1.00 80.25 349 SER A C 1
ATOM 2795 O O . SER A 1 349 ? 9.738 23.928 -0.963 1.00 80.25 349 SER A O 1
ATOM 2797 N N . TYR A 1 350 ? 7.692 23.132 -0.520 1.00 80.25 350 TYR A N 1
ATOM 2798 C CA . TYR A 1 350 ? 7.118 23.554 -1.794 1.00 80.25 350 TYR A CA 1
ATOM 2799 C C . TYR A 1 350 ? 6.760 25.047 -1.808 1.00 80.25 350 TYR A C 1
ATOM 2801 O O . TYR A 1 350 ? 7.137 25.737 -2.755 1.00 80.25 350 TYR A O 1
ATOM 2809 N N . GLY A 1 351 ? 6.144 25.565 -0.741 1.00 84.94 351 GLY A N 1
ATOM 2810 C CA . GLY A 1 351 ? 5.862 26.995 -0.584 1.00 84.94 351 GLY A CA 1
ATOM 2811 C C . GLY A 1 351 ? 7.108 27.873 -0.689 1.00 84.94 351 GLY A C 1
ATOM 2812 O O . GLY A 1 351 ? 7.079 28.897 -1.371 1.00 84.94 351 GLY A O 1
ATOM 2813 N N . LYS A 1 352 ? 8.230 27.434 -0.101 1.00 88.69 352 LYS A N 1
ATOM 2814 C CA . LYS A 1 352 ? 9.530 28.127 -0.192 1.00 88.69 352 LYS A CA 1
ATOM 2815 C C . LYS A 1 352 ? 10.018 28.241 -1.639 1.00 88.69 352 LYS A C 1
ATOM 2817 O O . LYS A 1 352 ? 10.338 29.341 -2.079 1.00 88.69 352 LYS A O 1
ATOM 2822 N N . ARG A 1 353 ? 9.971 27.145 -2.408 1.00 81.56 353 ARG A N 1
ATOM 2823 C CA . ARG A 1 353 ? 10.341 27.146 -3.837 1.00 81.56 353 ARG A CA 1
ATOM 2824 C C . ARG A 1 353 ? 9.439 28.053 -4.675 1.00 81.56 353 ARG A C 1
ATOM 2826 O O . ARG A 1 353 ? 9.936 28.809 -5.501 1.00 81.56 353 ARG A O 1
ATOM 2833 N N . VAL A 1 354 ? 8.124 28.025 -4.443 1.00 81.44 354 VAL A N 1
ATOM 2834 C CA . VAL A 1 354 ? 7.179 28.913 -5.145 1.00 81.44 354 VAL A CA 1
ATOM 2835 C C . VAL A 1 354 ? 7.482 30.382 -4.842 1.00 81.44 354 VAL A C 1
ATOM 2837 O O . VAL A 1 354 ? 7.504 31.212 -5.749 1.00 81.44 354 VAL A O 1
ATOM 2840 N N . LEU A 1 355 ? 7.768 30.711 -3.582 1.00 87.44 355 LEU A N 1
ATOM 2841 C CA . LEU A 1 355 ? 8.120 32.070 -3.183 1.00 87.44 355 LEU A CA 1
ATOM 2842 C C . LEU A 1 355 ? 9.451 32.538 -3.793 1.00 87.44 355 LEU A C 1
ATOM 2844 O O . LEU A 1 355 ? 9.562 33.695 -4.202 1.00 87.44 355 LEU A O 1
ATOM 2848 N N . GLU A 1 356 ? 10.450 31.659 -3.874 1.00 84.94 356 GLU A N 1
ATOM 2849 C CA . GLU A 1 356 ? 11.713 31.919 -4.576 1.00 84.94 356 GLU A CA 1
ATOM 2850 C C . GLU A 1 356 ? 11.474 32.196 -6.064 1.00 84.94 356 GLU A C 1
ATOM 2852 O O . GLU A 1 356 ? 11.929 33.221 -6.571 1.00 84.94 356 GLU A O 1
ATOM 2857 N N . GLU A 1 357 ? 10.664 31.383 -6.745 1.00 78.12 357 GLU A N 1
ATOM 2858 C CA . GLU A 1 357 ? 10.316 31.611 -8.151 1.00 78.12 357 GLU A CA 1
ATOM 2859 C C . GLU A 1 357 ? 9.596 32.952 -8.373 1.00 78.12 357 GLU A C 1
ATOM 2861 O O . GLU A 1 357 ? 9.894 33.655 -9.342 1.00 78.12 357 GLU A O 1
ATOM 2866 N N . ILE A 1 358 ? 8.690 33.347 -7.468 1.00 77.75 358 ILE A N 1
ATOM 2867 C CA . ILE A 1 358 ? 8.019 34.659 -7.497 1.00 77.75 358 ILE A CA 1
ATOM 2868 C C . ILE A 1 358 ? 9.035 35.800 -7.341 1.00 77.75 358 ILE A C 1
ATOM 2870 O O . ILE A 1 358 ? 8.934 36.821 -8.025 1.00 77.75 358 ILE A O 1
ATOM 2874 N N . ARG A 1 359 ? 10.019 35.644 -6.446 1.00 80.62 359 ARG A N 1
ATOM 2875 C CA . ARG A 1 359 ? 11.077 36.641 -6.202 1.00 80.62 359 ARG A CA 1
ATOM 2876 C C . ARG A 1 359 ? 12.024 36.771 -7.395 1.00 80.62 359 ARG A C 1
ATOM 2878 O O . ARG A 1 359 ? 12.419 37.884 -7.738 1.00 80.62 359 ARG A O 1
ATOM 2885 N N . GLU A 1 360 ? 12.365 35.659 -8.039 1.00 71.62 360 GLU A N 1
ATOM 2886 C CA . GLU A 1 360 ? 13.277 35.617 -9.185 1.00 71.62 360 GLU A CA 1
ATOM 2887 C C . GLU A 1 360 ? 12.615 36.052 -10.500 1.00 71.62 360 GLU A C 1
ATOM 2889 O O . GLU A 1 360 ? 13.262 36.648 -11.368 1.00 71.62 360 GLU A O 1
ATOM 2894 N N . ARG A 1 361 ? 11.316 35.780 -10.675 1.00 61.12 361 ARG A N 1
ATOM 2895 C CA . ARG A 1 361 ? 10.586 36.054 -11.918 1.00 61.12 361 ARG A CA 1
ATOM 2896 C C . ARG A 1 361 ? 9.537 37.138 -11.718 1.00 61.12 361 ARG A C 1
ATOM 2898 O O . ARG A 1 361 ? 8.345 36.875 -11.644 1.00 61.12 361 ARG A O 1
ATOM 2905 N N . ASN A 1 362 ? 9.952 38.391 -11.875 1.00 50.66 362 ASN A N 1
ATOM 2906 C CA . ASN A 1 362 ? 9.040 39.525 -12.094 1.00 50.66 362 ASN A CA 1
ATOM 2907 C C . ASN A 1 362 ? 8.365 39.496 -13.497 1.00 50.66 362 ASN A C 1
ATOM 2909 O O . ASN A 1 362 ? 8.069 40.534 -14.093 1.00 50.66 362 ASN A O 1
ATOM 2913 N N . LYS A 1 363 ? 8.186 38.311 -14.101 1.00 46.41 363 LYS A N 1
ATOM 2914 C CA . LYS A 1 363 ? 7.629 38.138 -15.449 1.00 46.41 363 LYS A CA 1
ATOM 2915 C C . LYS A 1 363 ? 6.174 37.705 -15.349 1.00 46.41 363 LYS A C 1
ATOM 2917 O O . LYS A 1 363 ? 5.885 36.588 -14.936 1.00 46.41 363 LYS A O 1
ATOM 2922 N N . LYS A 1 364 ? 5.273 38.572 -15.827 1.00 45.53 364 LYS A N 1
ATOM 2923 C CA . LYS A 1 364 ? 3.890 38.213 -16.171 1.00 45.53 364 LYS A CA 1
ATOM 2924 C C . LYS A 1 364 ? 3.907 36.911 -16.969 1.00 45.53 364 LYS A C 1
ATOM 2926 O O . LYS A 1 364 ? 4.480 36.890 -18.059 1.00 45.53 364 LYS A O 1
ATOM 2931 N N . VAL A 1 365 ? 3.289 35.854 -16.441 1.00 47.16 365 VAL A N 1
ATOM 2932 C CA . VAL A 1 365 ? 3.039 34.628 -17.202 1.00 47.16 365 VAL A CA 1
ATOM 2933 C C . VAL A 1 365 ? 2.084 35.010 -18.330 1.00 47.16 365 VAL A C 1
ATOM 2935 O O . VAL A 1 365 ? 0.954 35.426 -18.068 1.00 47.16 365 VAL A O 1
ATOM 2938 N N . PRO A 1 366 ? 2.521 34.973 -19.593 1.00 38.88 366 PRO A N 1
ATOM 2939 C CA . PRO A 1 366 ? 1.659 35.394 -20.675 1.00 38.88 366 PRO A CA 1
ATOM 2940 C C . PRO A 1 366 ? 0.516 34.390 -20.853 1.00 38.88 366 PRO A C 1
ATOM 2942 O O . PRO A 1 366 ? 0.719 33.181 -20.761 1.00 38.88 366 PRO A O 1
ATOM 2945 N N . ALA A 1 367 ? -0.681 34.881 -21.181 1.00 35.62 367 ALA A N 1
ATOM 2946 C CA . ALA A 1 367 ? -1.887 34.063 -21.352 1.00 35.62 367 ALA A CA 1
ATOM 2947 C C . ALA A 1 367 ? -1.732 32.901 -22.363 1.00 35.62 367 ALA A C 1
ATOM 2949 O O . ALA A 1 367 ? -2.466 31.917 -22.299 1.00 35.62 367 ALA A O 1
ATOM 2950 N N . PHE A 1 368 ? -0.763 32.975 -23.283 1.00 35.44 368 PHE A N 1
ATOM 2951 C CA . PHE A 1 368 ? -0.428 31.874 -24.192 1.00 35.44 368 PHE A CA 1
ATOM 2952 C C . PHE A 1 368 ? 0.328 30.713 -23.519 1.00 35.44 368 PHE A C 1
ATOM 2954 O O . PHE A 1 368 ? 0.168 29.575 -23.948 1.00 35.44 368 PHE A O 1
ATOM 2961 N N . GLY A 1 369 ? 1.087 30.962 -22.445 1.00 32.91 369 GLY A N 1
ATOM 2962 C CA . GLY A 1 369 ? 1.720 29.911 -21.639 1.00 32.91 369 GLY A CA 1
ATOM 2963 C C . GLY A 1 369 ? 0.696 29.078 -20.867 1.00 32.91 369 GLY A C 1
ATOM 2964 O O . GLY A 1 369 ? 0.834 27.865 -20.772 1.00 32.91 369 GLY A O 1
ATOM 2965 N N . VAL A 1 370 ? -0.395 29.709 -20.420 1.00 39.94 370 VAL A N 1
ATOM 2966 C CA . VAL A 1 370 ? -1.516 29.021 -19.756 1.00 39.94 370 VAL A CA 1
ATOM 2967 C C . VAL A 1 370 ? -2.275 28.124 -20.742 1.00 39.94 370 VAL A C 1
ATOM 2969 O O . VAL A 1 370 ? -2.601 26.990 -20.401 1.00 39.94 370 VAL A O 1
ATOM 2972 N N . LYS A 1 371 ? -2.473 28.570 -21.995 1.00 30.38 371 LYS A N 1
ATOM 2973 C CA . LYS A 1 371 ? -3.131 27.770 -23.050 1.00 30.38 371 LYS A CA 1
ATOM 2974 C C . LYS A 1 371 ? -2.361 26.502 -23.440 1.00 30.38 371 LYS A C 1
ATOM 2976 O O . LYS A 1 371 ? -2.994 25.506 -23.774 1.00 30.38 371 LYS A O 1
ATOM 2981 N N . ALA A 1 372 ? -1.028 26.519 -23.392 1.00 33.34 372 ALA A N 1
ATOM 2982 C CA . ALA A 1 372 ? -0.211 25.343 -23.708 1.00 33.34 372 ALA A CA 1
ATOM 2983 C C . ALA A 1 372 ? -0.278 24.260 -22.614 1.00 33.34 372 ALA A C 1
ATOM 2985 O O . ALA A 1 372 ? -0.193 23.079 -22.924 1.00 33.34 372 ALA A O 1
ATOM 2986 N N . ILE A 1 373 ? -0.488 24.654 -21.352 1.00 36.94 373 ILE A N 1
ATOM 2987 C CA . ILE A 1 373 ? -0.561 23.729 -20.207 1.00 36.94 373 ILE A CA 1
ATOM 2988 C C . ILE A 1 373 ? -1.955 23.083 -20.098 1.00 36.94 373 ILE A C 1
ATOM 2990 O O . ILE A 1 373 ? -2.086 21.968 -19.607 1.00 36.94 373 ILE A O 1
ATOM 2994 N N . THR A 1 374 ? -3.011 23.738 -20.601 1.00 32.22 374 THR A N 1
ATOM 2995 C CA . THR A 1 374 ? -4.371 23.157 -20.625 1.00 32.22 374 THR A CA 1
ATOM 2996 C C . THR A 1 374 ? -4.634 22.244 -21.829 1.00 32.22 374 THR A C 1
ATOM 2998 O O . THR A 1 374 ? -5.607 21.493 -21.816 1.00 32.22 374 THR A O 1
ATOM 3001 N N . MET A 1 375 ? -3.774 22.273 -22.854 1.00 31.11 375 MET A N 1
ATOM 3002 C CA . MET A 1 375 ? -3.835 21.394 -24.031 1.00 31.11 375 MET A CA 1
ATOM 3003 C C . MET A 1 375 ? -2.803 20.258 -23.971 1.00 31.11 375 MET A C 1
ATOM 3005 O O . MET A 1 375 ? -2.129 19.962 -24.950 1.00 31.11 375 MET A O 1
ATOM 3009 N N . SER A 1 376 ? -2.696 19.586 -22.830 1.00 32.59 376 SER A N 1
ATOM 3010 C CA . SER A 1 376 ? -2.133 18.232 -22.760 1.00 32.59 376 SER A CA 1
ATOM 3011 C C . SER A 1 376 ? -3.093 17.310 -22.012 1.00 32.59 376 SER A C 1
ATOM 3013 O O . SER A 1 376 ? -2.776 16.660 -21.021 1.00 32.59 376 SER A O 1
ATOM 3015 N N . ARG A 1 377 ? -4.325 17.260 -22.525 1.00 33.38 377 ARG A N 1
ATOM 3016 C CA . ARG A 1 377 ? -5.157 16.058 -22.478 1.00 33.38 377 ARG A CA 1
ATOM 3017 C C . ARG A 1 377 ? -5.280 15.542 -23.911 1.00 33.38 377 ARG A C 1
ATOM 3019 O O . ARG A 1 377 ? -5.626 16.332 -24.788 1.00 33.38 377 ARG A O 1
ATOM 3026 N N . MET A 1 378 ? -5.084 14.229 -24.058 1.00 26.44 378 MET A N 1
ATOM 3027 C CA . MET A 1 378 ? -4.885 13.427 -25.282 1.00 26.44 378 MET A CA 1
ATOM 3028 C C . MET A 1 378 ? -3.406 13.412 -25.702 1.00 26.44 378 MET A C 1
ATOM 3030 O O . MET A 1 378 ? -2.858 14.464 -26.005 1.00 26.44 378 MET A O 1
ATOM 3034 N N . GLU A 1 379 ? -2.677 12.293 -25.651 1.00 31.05 379 GLU A N 1
ATOM 3035 C CA . GLU A 1 379 ? -3.040 10.861 -25.742 1.00 31.05 379 GLU A CA 1
ATOM 3036 C C . GLU A 1 379 ? -2.322 9.989 -24.701 1.00 31.05 379 GLU A C 1
ATOM 3038 O O . GLU A 1 379 ? -1.170 10.322 -24.336 1.00 31.05 379 GLU A O 1
#

Radius of gyration: 24.58 Å; Cα contacts (8 Å, |Δi|>4): 547; chains: 1; bounding box: 50×77×50 Å

Foldseek 3Di:
DWDFLLLLVQLVVQVVVVVVVFFAAPVPPPDDPVNVLSLVLCQQQQQWDADPRGIHGDPLVVLLNVLLVVLCVVVLDPRSVPDDRPDTLDFLQLLVQLVVCVVVVFFHDPQQQVQCSNNSQDDDRGGDPSSVSNNVSNVPTQGWDWQFLVLLVQLLCADQDQDFPVSRDDDDCSVSSCRSNQQKHAHPDPRGTIHGDLLVVLLNQLSNQWDNQDRIQDGPLLLCQLQCCPPVVDDRDPVSVVVCVSRQQADPVRDGDSSVVSSPSSSCCSVVNDDPPQDPDDQDPLLLLLLVLLVVCVVVQRQALVSSLVVVCVPVVPRDSVVSVVVCVVSQQWDWDDDPNTTHIHGDPVVVVVNVCVVVDPDDPDPVNVVVVVPPDDD

Solvent-accessible surface area (backbone atoms only — not comparable to full-atom values): 20514 Å² total; per-residue (Å²): 73,68,34,35,28,69,40,50,50,50,47,51,56,38,50,62,32,46,79,72,77,40,52,50,43,61,89,78,63,73,69,50,73,69,56,50,51,38,50,50,36,36,34,26,32,32,25,27,47,80,54,100,63,21,41,35,70,31,77,34,26,49,38,44,46,50,24,50,50,49,29,37,75,71,65,52,38,78,60,53,90,76,50,54,82,84,43,66,68,36,31,48,28,49,54,50,53,52,52,55,18,52,79,53,81,28,41,47,56,78,86,47,36,62,68,35,35,77,59,33,28,43,58,92,55,28,55,30,72,43,40,53,41,45,51,49,32,58,71,74,36,69,49,41,56,78,32,38,42,71,50,46,58,49,46,59,67,38,72,55,53,82,39,52,52,88,70,50,66,94,65,90,56,55,65,57,46,32,23,15,45,54,24,36,42,37,34,71,81,76,51,54,35,30,29,42,28,77,47,28,45,24,47,33,52,16,61,67,61,28,42,86,71,47,70,64,69,47,36,55,68,59,32,47,48,46,35,40,32,76,74,69,68,43,84,65,53,70,75,54,47,55,51,34,42,57,30,36,26,30,44,97,87,73,43,69,30,76,13,24,51,26,37,39,53,24,26,43,32,69,77,77,39,76,82,78,78,73,70,94,75,84,73,53,72,66,40,48,52,50,55,52,49,29,66,65,25,39,82,73,74,50,22,24,70,69,50,49,41,62,61,44,38,77,81,38,76,84,65,58,56,67,61,35,49,55,51,38,36,75,71,52,27,32,45,81,44,80,55,96,94,42,60,30,38,40,69,30,81,59,25,49,52,54,52,50,50,55,71,75,46,89,62,81,81,53,74,68,63,56,55,59,68,71,66,72,74,84,133

Mean predicted aligned error: 11.8 Å

Organism: NCBI:txid2052148

Sequence (379 aa):
MIIMKGHALILKRLGEKWTEGKGILKAEERLKDEEMEFLHQLYLQDLVYEEENEFILTAQGDRILNALNTIINEGLLPSPEEWDDSFRWIGSEVISMIDVALRSQGFVEDKIKEALSQRGFVKGDNLTQAAYEVWEAYMDSEPRLLIPRSLAEFIKKTPPGPAYKKFLPPAKTELLELEAMRLLAFSIPVSDVYTLTGLGQQIRAAIIKGAPALPVIVDEEILDAIYSSAVESHPIPPHMRDRLLALAYLTEDENLTDAGRHLLVAARIYFEGPIILNPSIHLDIEDTEVLKKIDELEKSKQSTLKRIEEELKKTYPDINVFQSLMFLESFRLVEPTETTGSVYYTLTSYGKRVLEEIRERNKKVPAFGVKAITMSRME

Secondary structure (DSSP, 8-state):
--EEHHHHHHHHHHHHHHHTT--EETTTS---HHHHHHHHHHHHTTSEEEETTEEEE-HHHHHHHHHHHHHHHTTSS--GGGS-TT-EEE-HHHHHHHHHHHHTTTB--HHHHHHHHTTT-EETTEE-HHHHHHHHHHHH-----EEEHHHHHHHHHS--SSEEGGGSPP-SSHHHHHHHTTSEEE-TTT--EEEE-HHHHHHHHHHHHS---SSEEEEHHHHHHHHHHHTT-PPPPHHHHHHHHHTTSB-TTS-B-HHHHHHHHHHHHHHH------------HHHHHHHHHHHHHHTTT---HHHHHHHHTTT-TT--HHHHHHHHHHTTSEEEEEETTEEEEEE-HHHHHHHHHHHH------HHHHHHHH-----

pLDDT: mean 87.49, std 14.28, range [26.44, 98.38]